Protein AF-A0A427A2M3-F1 (afdb_monomer_lite)

Structure (mmCIF, N/CA/C/O backbone):
data_AF-A0A427A2M3-F1
#
_entry.id   AF-A0A427A2M3-F1
#
loop_
_atom_site.group_PDB
_atom_site.id
_atom_site.type_symbol
_atom_site.label_atom_id
_atom_site.label_alt_id
_atom_site.label_comp_id
_atom_site.label_asym_id
_atom_site.label_entity_id
_atom_site.label_seq_id
_atom_site.pdbx_PDB_ins_code
_atom_site.Cartn_x
_atom_site.Cartn_y
_atom_site.Cartn_z
_atom_site.occupancy
_atom_site.B_iso_or_equiv
_atom_site.auth_seq_id
_atom_site.auth_comp_id
_atom_site.auth_asym_id
_atom_site.auth_atom_id
_atom_site.pdbx_PDB_model_num
ATOM 1 N N . MET A 1 1 ? -51.467 -3.085 -11.469 1.00 37.25 1 MET A N 1
ATOM 2 C CA . MET A 1 1 ? -50.970 -2.359 -12.653 1.00 37.25 1 MET A CA 1
ATOM 3 C C . MET A 1 1 ? -49.484 -2.181 -12.432 1.00 37.25 1 MET A C 1
ATOM 5 O O . MET A 1 1 ? -49.093 -1.265 -11.725 1.00 37.25 1 MET A O 1
ATOM 9 N N . GLU A 1 2 ? -48.692 -3.143 -12.904 1.00 34.75 2 GLU A N 1
ATOM 10 C CA . GLU A 1 2 ? -47.233 -3.022 -12.943 1.00 34.75 2 GLU A CA 1
ATOM 11 C C . GLU A 1 2 ? -46.885 -1.931 -13.953 1.00 34.75 2 GLU A C 1
ATOM 13 O O . GLU A 1 2 ? -47.276 -2.005 -15.119 1.00 34.75 2 GLU A O 1
ATOM 18 N N . ALA A 1 3 ? -46.218 -0.882 -13.483 1.00 35.91 3 ALA A N 1
ATOM 19 C CA . ALA A 1 3 ? -45.650 0.132 -14.347 1.00 35.91 3 ALA A CA 1
ATOM 20 C C . ALA A 1 3 ? -44.366 -0.446 -14.949 1.00 35.91 3 ALA A C 1
ATOM 22 O O . ALA A 1 3 ? -43.326 -0.471 -14.302 1.00 35.91 3 ALA A O 1
ATOM 23 N N . THR A 1 4 ? -44.455 -0.956 -16.175 1.00 44.34 4 THR A N 1
ATOM 24 C CA . THR A 1 4 ? -43.288 -1.242 -17.013 1.00 44.34 4 THR A CA 1
ATOM 25 C C . THR A 1 4 ? -42.512 0.052 -17.237 1.00 44.34 4 THR A C 1
ATOM 27 O O . THR A 1 4 ? -43.034 0.978 -17.864 1.00 44.34 4 THR A O 1
ATOM 30 N N . GLU A 1 5 ? -41.282 0.117 -16.730 1.00 42.19 5 GLU A N 1
ATOM 31 C CA . GLU A 1 5 ? -40.320 1.149 -17.114 1.00 42.19 5 GLU A CA 1
ATOM 32 C C . GLU A 1 5 ? -40.114 1.138 -18.639 1.00 42.19 5 GLU A C 1
ATOM 34 O O . GLU A 1 5 ? -40.132 0.073 -19.269 1.00 42.19 5 GLU A O 1
ATOM 39 N N . PRO A 1 6 ? -39.979 2.310 -19.281 1.00 47.94 6 PRO A N 1
ATOM 40 C CA . PRO A 1 6 ? -39.920 2.385 -20.731 1.00 47.94 6 PRO A CA 1
ATOM 41 C C . PRO A 1 6 ? -38.588 1.820 -21.237 1.00 47.94 6 PRO A C 1
ATOM 43 O O . PRO A 1 6 ? -37.530 2.354 -20.920 1.00 47.94 6 PRO A O 1
ATOM 46 N N . LYS A 1 7 ? -38.671 0.786 -22.089 1.00 47.09 7 LYS A N 1
ATOM 47 C CA . LYS A 1 7 ? -37.568 0.121 -22.820 1.00 47.09 7 LYS A CA 1
ATOM 48 C C . LYS A 1 7 ? -36.456 1.059 -23.318 1.00 47.09 7 LYS A C 1
ATOM 50 O O . LYS A 1 7 ? -35.294 0.692 -23.272 1.00 47.09 7 LYS A O 1
ATOM 55 N N . ALA A 1 8 ? -36.805 2.283 -23.714 1.00 43.91 8 ALA A N 1
ATOM 56 C CA . ALA A 1 8 ? -35.855 3.287 -24.187 1.00 43.91 8 ALA A CA 1
ATOM 57 C C . ALA A 1 8 ? -34.795 3.695 -23.143 1.00 43.91 8 ALA A C 1
ATOM 59 O O . ALA A 1 8 ? -33.663 3.950 -23.524 1.00 43.91 8 ALA A O 1
ATOM 60 N N . LYS A 1 9 ? -35.126 3.708 -21.842 1.00 46.50 9 LYS A N 1
ATOM 61 C CA . LYS A 1 9 ? -34.149 4.014 -20.780 1.00 46.50 9 LYS A CA 1
ATOM 62 C C . LYS A 1 9 ? -33.193 2.855 -20.504 1.00 46.50 9 LYS A C 1
ATOM 64 O O . LYS A 1 9 ? -32.033 3.093 -20.209 1.00 46.50 9 LYS A O 1
ATOM 69 N N . GLN A 1 10 ? -33.676 1.619 -20.635 1.00 41.94 10 GLN A N 1
ATOM 70 C CA . GLN A 1 10 ? -32.846 0.420 -20.487 1.00 41.94 10 GLN A CA 1
ATOM 71 C C . GLN A 1 10 ? -31.896 0.245 -21.679 1.00 41.94 10 GLN A C 1
ATOM 73 O O . GLN A 1 10 ? -30.761 -0.175 -21.486 1.00 41.94 10 GLN A O 1
ATOM 78 N N . ASP A 1 11 ? -32.333 0.609 -22.889 1.00 41.56 11 ASP A N 1
ATOM 79 C CA . ASP A 1 11 ? -31.491 0.592 -24.090 1.00 41.56 11 ASP A CA 1
ATOM 80 C C . ASP A 1 11 ? -30.430 1.722 -24.064 1.00 41.56 11 ASP A C 1
ATOM 82 O O . ASP A 1 11 ? -29.299 1.497 -24.493 1.00 41.56 11 ASP A O 1
ATOM 86 N N . GLU A 1 12 ? -30.754 2.901 -23.507 1.00 43.22 12 GLU A N 1
ATOM 87 C CA . GLU A 1 12 ? -29.802 4.009 -23.280 1.00 43.22 12 GLU A CA 1
ATOM 88 C C . GLU A 1 12 ? -28.786 3.694 -22.166 1.00 43.22 12 GLU A C 1
ATOM 90 O O . GLU A 1 12 ? -27.591 3.876 -22.384 1.00 43.22 12 GLU A O 1
ATOM 95 N N . GLU A 1 13 ? -29.210 3.138 -21.021 1.00 42.81 13 GLU A N 1
ATOM 96 C CA . GLU A 1 13 ? -28.288 2.682 -19.964 1.00 42.81 13 GLU A CA 1
ATOM 97 C C . GLU A 1 13 ? -27.386 1.540 -20.452 1.00 42.81 13 GLU A C 1
ATOM 99 O O . GLU A 1 13 ? -26.195 1.526 -20.151 1.00 42.81 13 GLU A O 1
ATOM 104 N N . GLN A 1 14 ? -27.898 0.595 -21.249 1.00 39.97 14 GLN A N 1
ATOM 105 C CA . GLN A 1 14 ? -27.078 -0.472 -21.837 1.00 39.97 14 GLN A CA 1
ATOM 106 C C . GLN A 1 14 ? -26.105 0.052 -22.902 1.00 39.97 14 GLN A C 1
ATOM 108 O O . GLN A 1 14 ? -24.993 -0.469 -23.006 1.00 39.97 14 GLN A O 1
ATOM 113 N N . GLN A 1 15 ? -26.469 1.093 -23.660 1.00 39.53 15 GLN A N 1
ATOM 114 C CA . GLN A 1 15 ? -25.550 1.776 -24.575 1.00 39.53 15 GLN A CA 1
ATOM 115 C C . GLN A 1 15 ? -24.485 2.592 -23.836 1.00 39.53 15 GLN A C 1
ATOM 117 O O . GLN A 1 15 ? -23.320 2.499 -24.213 1.00 39.53 15 GLN A O 1
ATOM 122 N N . GLU A 1 16 ? -24.831 3.314 -22.768 1.00 40.84 16 GLU A N 1
ATOM 123 C CA . GLU A 1 16 ? -23.862 4.030 -21.928 1.00 40.84 16 GLU A CA 1
ATOM 124 C C . GLU A 1 16 ? -22.921 3.065 -21.196 1.00 40.84 16 GLU A C 1
ATOM 126 O O . GLU A 1 16 ? -21.718 3.316 -21.129 1.00 40.84 16 GLU A O 1
ATOM 131 N N . THR A 1 17 ? -23.424 1.919 -20.725 1.00 38.22 17 THR A N 1
ATOM 132 C CA . THR A 1 17 ? -22.601 0.877 -20.088 1.00 38.22 17 THR A CA 1
ATOM 133 C C . THR A 1 17 ? -21.667 0.210 -21.109 1.00 38.22 17 THR A C 1
ATOM 135 O O . THR A 1 17 ? -20.486 0.026 -20.827 1.00 38.22 17 THR A O 1
ATOM 138 N N . ALA A 1 18 ? -22.136 -0.057 -22.335 1.00 37.75 18 ALA A N 1
ATOM 139 C CA . ALA A 1 18 ? -21.308 -0.584 -23.427 1.00 37.75 18 ALA A CA 1
ATOM 140 C C . ALA A 1 18 ? -20.302 0.448 -23.990 1.00 37.75 18 ALA A C 1
ATOM 142 O O . ALA A 1 18 ? -19.233 0.080 -24.488 1.00 37.75 18 ALA A O 1
ATOM 143 N N . GLU A 1 19 ? -20.612 1.748 -23.923 1.00 36.38 19 GLU A N 1
ATOM 144 C CA . GLU A 1 19 ? -19.680 2.838 -24.242 1.00 36.38 19 GLU A CA 1
ATOM 145 C C . GLU A 1 19 ? -18.658 3.086 -23.121 1.00 36.38 19 GLU A C 1
ATOM 147 O O . GLU A 1 19 ? -17.500 3.398 -23.420 1.00 36.38 19 GLU A O 1
ATOM 152 N N . MET A 1 20 ? -19.036 2.887 -21.852 1.00 40.72 20 MET A N 1
ATOM 153 C CA . MET A 1 20 ? -18.118 2.873 -20.706 1.00 40.72 20 MET A CA 1
ATOM 154 C C . MET A 1 20 ? -17.169 1.668 -20.754 1.00 40.72 20 MET A C 1
ATOM 156 O O . MET A 1 20 ? -15.963 1.851 -20.590 1.00 40.72 20 MET A O 1
ATOM 160 N N . GLU A 1 21 ? -17.659 0.467 -21.085 1.00 43.81 21 GLU A N 1
ATOM 161 C CA . GLU A 1 21 ? -16.825 -0.733 -21.283 1.00 43.81 21 GLU A CA 1
ATOM 162 C C . GLU A 1 21 ? -15.827 -0.571 -22.446 1.00 43.81 21 GLU A C 1
ATOM 164 O O . GLU A 1 21 ? -14.701 -1.069 -22.388 1.00 43.81 21 GLU A O 1
ATOM 169 N N . LYS A 1 22 ? -16.176 0.192 -23.492 1.00 44.75 22 LYS A N 1
ATOM 170 C CA . LYS A 1 22 ? -15.270 0.467 -24.623 1.00 44.75 22 LYS A CA 1
ATOM 171 C C . LYS A 1 22 ? -14.133 1.445 -24.309 1.00 44.75 22 LYS A C 1
ATOM 173 O O . LYS A 1 22 ? -13.161 1.465 -25.067 1.00 44.75 22 LYS A O 1
ATOM 178 N N . LYS A 1 23 ? -14.219 2.228 -23.228 1.00 52.12 23 LYS A N 1
ATOM 179 C CA . LYS A 1 23 ? -13.309 3.352 -22.929 1.00 52.12 23 LYS A CA 1
ATOM 180 C C . LYS A 1 23 ? -12.156 3.041 -21.971 1.00 52.12 23 LYS A C 1
ATOM 182 O O . LYS A 1 23 ? -11.358 3.936 -21.704 1.00 52.12 23 LYS A O 1
ATOM 187 N N . VAL A 1 24 ? -12.042 1.815 -21.464 1.00 69.19 24 VAL A N 1
ATOM 188 C CA . VAL A 1 24 ? -10.980 1.469 -20.508 1.00 69.19 24 VAL A CA 1
ATOM 189 C C . VAL A 1 24 ? -9.651 1.283 -21.241 1.00 69.19 24 VAL A C 1
ATOM 191 O O . VAL A 1 24 ? -9.552 0.480 -22.174 1.00 69.19 24 VAL A O 1
ATOM 194 N N . ALA A 1 25 ? -8.641 2.042 -20.815 1.00 86.12 25 ALA A N 1
ATOM 195 C CA . ALA A 1 25 ? -7.264 1.913 -21.267 1.00 86.12 25 ALA A CA 1
ATOM 196 C C . ALA A 1 25 ? -6.757 0.494 -20.968 1.00 86.12 25 ALA A C 1
ATOM 198 O O . ALA A 1 25 ? -6.812 0.039 -19.830 1.00 86.12 25 ALA A O 1
ATOM 199 N N . ARG A 1 26 ? -6.303 -0.237 -21.988 1.00 94.06 26 ARG A N 1
ATOM 200 C CA . ARG A 1 26 ? -6.023 -1.675 -21.861 1.00 94.06 26 ARG A CA 1
ATOM 201 C C . ARG A 1 26 ? -4.970 -2.153 -22.849 1.00 94.06 26 ARG A C 1
ATOM 203 O O . ARG A 1 26 ? -4.463 -1.392 -23.674 1.00 94.06 26 ARG A O 1
ATOM 210 N N . THR A 1 27 ? -4.672 -3.442 -22.788 1.00 95.94 27 THR A N 1
ATOM 211 C CA . THR A 1 27 ? -3.968 -4.161 -23.845 1.00 95.94 27 THR A CA 1
ATOM 212 C C . THR A 1 27 ? -4.816 -5.328 -24.344 1.00 95.94 27 THR A C 1
ATOM 214 O O . THR A 1 27 ? -5.552 -5.941 -23.573 1.00 95.94 27 THR A O 1
ATOM 217 N N . GLU A 1 28 ? -4.719 -5.637 -25.633 1.00 96.06 28 GLU A N 1
ATOM 218 C CA . GLU A 1 28 ? -5.378 -6.792 -26.257 1.00 96.06 28 GLU A CA 1
ATOM 219 C C . GLU A 1 28 ? -4.318 -7.728 -26.837 1.00 96.06 28 GLU A C 1
ATOM 221 O O . GLU A 1 28 ? -3.318 -7.255 -27.377 1.00 96.06 28 GLU A O 1
ATOM 226 N N . MET A 1 29 ? -4.519 -9.042 -26.717 1.00 96.62 29 MET A N 1
ATOM 227 C CA . MET A 1 29 ? -3.591 -10.055 -27.220 1.00 96.62 29 MET A CA 1
ATOM 228 C C . MET A 1 29 ? -4.245 -10.912 -28.304 1.00 96.62 29 MET A C 1
ATOM 230 O O . MET A 1 29 ? -5.292 -11.515 -28.084 1.00 96.62 29 MET A O 1
ATOM 234 N N . GLU A 1 30 ? -3.567 -11.043 -29.442 1.00 96.50 30 GLU A N 1
ATOM 235 C CA . GLU A 1 30 ? -3.945 -11.955 -30.523 1.00 96.50 30 GLU A CA 1
ATOM 236 C C . GLU A 1 30 ? -2.809 -12.938 -30.813 1.00 96.50 30 GLU A C 1
ATOM 238 O O . GLU A 1 30 ? -1.676 -12.535 -31.083 1.00 96.50 30 GLU A O 1
ATOM 243 N N . VAL A 1 31 ? -3.099 -14.240 -30.789 1.00 95.75 31 VAL A N 1
ATOM 244 C CA . VAL A 1 31 ? -2.124 -15.285 -31.133 1.00 95.75 31 VAL A CA 1
ATOM 245 C C . VAL A 1 31 ? -2.343 -15.707 -32.580 1.00 95.75 31 VAL A C 1
ATOM 247 O O . VAL A 1 31 ? -3.405 -16.218 -32.934 1.00 95.75 31 VAL A O 1
ATOM 250 N N . GLY A 1 32 ? -1.345 -15.479 -33.434 1.00 92.31 32 GLY A N 1
ATOM 251 C CA . GLY A 1 32 ? -1.422 -15.926 -34.825 1.00 92.31 32 GLY A CA 1
ATOM 252 C C . GLY A 1 32 ? -1.120 -17.412 -34.984 1.00 92.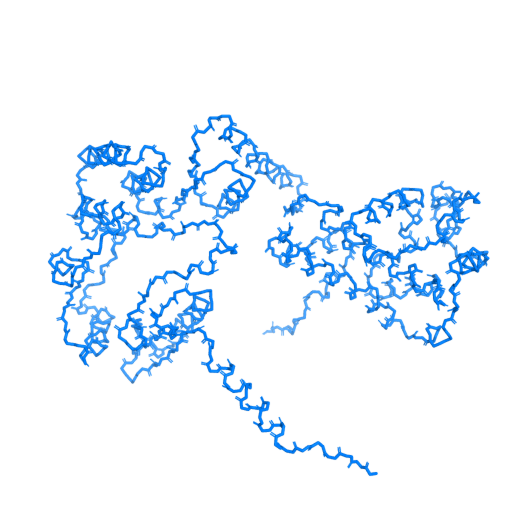31 32 GLY A C 1
ATOM 253 O O . GLY A 1 32 ? -0.521 -18.045 -34.118 1.00 92.31 32 GLY A O 1
ATOM 254 N N . ALA A 1 33 ? -1.480 -17.967 -36.145 1.00 91.81 33 ALA A N 1
ATOM 255 C CA . ALA A 1 33 ? -1.231 -19.374 -36.480 1.00 91.81 33 ALA A CA 1
ATOM 256 C C . ALA A 1 33 ? 0.267 -19.749 -36.526 1.00 91.81 33 ALA A C 1
ATOM 258 O O . ALA A 1 33 ? 0.624 -20.923 -36.462 1.00 91.81 33 ALA A O 1
ATOM 259 N N . ASP A 1 34 ? 1.148 -18.754 -36.636 1.00 92.75 34 ASP A N 1
ATOM 260 C CA . ASP A 1 34 ? 2.604 -18.889 -36.542 1.00 92.75 34 ASP A CA 1
ATOM 261 C C . ASP A 1 34 ? 3.103 -19.111 -35.095 1.00 92.75 34 ASP A C 1
ATOM 263 O O . ASP A 1 34 ? 4.255 -19.511 -34.888 1.00 92.75 34 ASP A O 1
ATOM 267 N N . GLY A 1 35 ? 2.232 -18.920 -34.098 1.00 93.69 35 GLY A N 1
ATOM 268 C CA . GLY A 1 35 ? 2.539 -18.987 -32.672 1.00 93.69 35 GLY A CA 1
ATOM 269 C C . GLY A 1 35 ? 3.093 -17.678 -32.104 1.00 93.69 35 GLY A C 1
ATOM 270 O O . GLY A 1 35 ? 3.672 -17.684 -31.021 1.00 93.69 35 GLY A O 1
ATOM 271 N N . VAL A 1 36 ? 2.973 -16.553 -32.817 1.00 97.12 36 VAL A N 1
ATOM 272 C CA . VAL A 1 36 ? 3.365 -15.236 -32.289 1.00 97.12 36 VAL A CA 1
ATOM 273 C C . VAL A 1 36 ? 2.156 -14.554 -31.657 1.00 97.12 36 VAL A C 1
ATOM 275 O O . VAL A 1 36 ? 1.157 -14.301 -32.337 1.00 97.12 36 VAL A O 1
ATOM 278 N N . ALA A 1 37 ? 2.271 -14.224 -30.370 1.00 97.62 37 ALA A N 1
ATOM 279 C CA . ALA A 1 37 ? 1.317 -13.393 -29.648 1.00 97.62 37 ALA A CA 1
ATOM 280 C C . ALA A 1 37 ? 1.630 -11.910 -29.890 1.00 97.62 37 ALA A C 1
ATOM 282 O O . ALA A 1 37 ? 2.713 -11.434 -29.546 1.00 97.62 37 ALA A O 1
ATOM 283 N N . VAL A 1 38 ? 0.695 -11.173 -30.481 1.00 97.69 38 VAL A N 1
ATOM 284 C CA . VAL A 1 38 ? 0.782 -9.719 -30.641 1.00 97.69 38 VAL A CA 1
ATOM 285 C C . VAL A 1 38 ? -0.054 -9.071 -29.549 1.00 97.69 38 VAL A C 1
ATOM 287 O O . VAL A 1 38 ? -1.271 -9.223 -29.534 1.00 97.69 38 VAL A O 1
ATOM 290 N N . ILE A 1 39 ? 0.607 -8.360 -28.639 1.00 97.69 39 ILE A N 1
ATOM 291 C CA . ILE A 1 39 ? -0.034 -7.556 -27.602 1.00 97.69 39 ILE A CA 1
ATOM 292 C C . ILE A 1 39 ? -0.083 -6.106 -28.093 1.00 97.69 39 ILE A C 1
ATOM 294 O O . ILE A 1 39 ? 0.957 -5.495 -28.348 1.00 97.69 39 ILE A O 1
ATOM 298 N N . THR A 1 40 ? -1.283 -5.549 -28.222 1.00 97.19 40 THR A N 1
ATOM 299 C CA . THR A 1 40 ? -1.527 -4.180 -28.687 1.00 97.19 40 THR A CA 1
ATOM 300 C C . THR A 1 40 ? -1.960 -3.294 -27.523 1.00 97.19 40 THR A C 1
ATOM 302 O O . THR A 1 40 ? -2.949 -3.584 -26.856 1.00 97.19 40 THR A O 1
ATOM 305 N N . ILE A 1 41 ? -1.245 -2.191 -27.288 1.00 96.38 41 ILE A N 1
ATOM 306 C CA . ILE A 1 41 ? -1.617 -1.156 -26.315 1.00 96.38 41 ILE A CA 1
ATOM 307 C C . ILE A 1 41 ? -2.727 -0.285 -26.898 1.00 96.38 41 ILE A C 1
ATOM 309 O O . ILE A 1 41 ? -2.570 0.264 -27.988 1.00 96.38 41 ILE A O 1
ATOM 313 N N . ILE A 1 42 ? -3.819 -0.123 -26.154 1.00 94.69 42 ILE A N 1
ATOM 314 C CA . ILE A 1 42 ? -4.994 0.653 -26.551 1.00 94.69 42 ILE A CA 1
ATOM 315 C C . ILE A 1 42 ? -5.271 1.685 -25.461 1.00 94.69 42 ILE A C 1
ATOM 317 O O . ILE A 1 42 ? -5.933 1.400 -24.462 1.00 94.69 42 ILE A O 1
ATOM 321 N N . ASN A 1 43 ? -4.736 2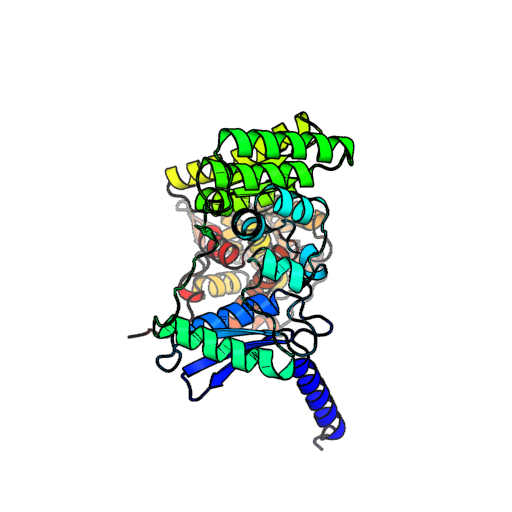.891 -25.643 1.00 91.19 43 ASN A N 1
ATOM 322 C CA . ASN A 1 43 ? -5.020 4.021 -24.762 1.00 91.19 43 ASN A CA 1
ATOM 323 C C . ASN A 1 43 ? -4.943 5.358 -25.528 1.00 91.19 43 ASN A C 1
ATOM 325 O O . ASN A 1 43 ? -3.926 6.059 -25.463 1.00 91.19 43 ASN A O 1
ATOM 329 N N . PRO A 1 44 ? -5.972 5.717 -26.315 1.00 87.12 44 PRO A N 1
ATOM 330 C CA . PRO A 1 44 ? -5.966 6.964 -27.074 1.00 87.12 44 PRO A CA 1
ATOM 331 C C . PRO A 1 44 ? -5.838 8.189 -26.144 1.00 87.12 44 PRO A C 1
ATOM 333 O O . PRO A 1 44 ? -6.362 8.174 -25.035 1.00 87.12 44 PRO A O 1
ATOM 336 N N . PRO A 1 45 ? -5.181 9.282 -26.584 1.00 85.88 45 PRO A N 1
ATOM 337 C CA . PRO A 1 45 ? -4.761 9.552 -27.963 1.00 85.88 45 PRO A CA 1
ATOM 338 C C . PRO A 1 45 ? -3.354 9.053 -28.336 1.00 85.88 45 PRO A C 1
ATOM 340 O O . PRO A 1 45 ? -3.039 8.964 -29.523 1.00 85.88 45 PRO A O 1
ATOM 343 N N . ILE A 1 46 ? -2.489 8.760 -27.361 1.00 88.56 46 ILE A N 1
ATOM 344 C CA . ILE A 1 46 ? -1.056 8.494 -27.608 1.00 88.56 46 ILE A CA 1
ATOM 345 C C . ILE A 1 46 ? -0.533 7.211 -26.954 1.00 88.56 46 ILE A C 1
ATOM 347 O O . ILE A 1 46 ? 0.675 7.017 -26.892 1.00 88.56 46 ILE A O 1
ATOM 351 N N . ASN A 1 47 ? -1.402 6.318 -26.491 1.00 89.62 47 ASN A N 1
ATOM 352 C CA . ASN A 1 47 ? -1.041 5.062 -25.830 1.00 89.62 47 ASN A CA 1
ATOM 353 C C . ASN A 1 47 ? -0.192 5.280 -24.564 1.00 89.62 47 ASN A C 1
ATOM 355 O O . ASN A 1 47 ? 0.884 4.697 -24.402 1.00 89.62 47 ASN A O 1
ATOM 359 N N . CYS A 1 48 ? -0.650 6.168 -23.674 1.00 85.81 48 CYS A N 1
ATOM 360 C CA . CYS A 1 48 ? -0.010 6.376 -22.372 1.00 85.81 48 CYS A CA 1
ATOM 361 C C . CYS A 1 48 ? -0.045 5.090 -21.530 1.00 85.81 48 CYS A C 1
ATOM 363 O O . CYS A 1 48 ? -1.008 4.324 -21.577 1.00 85.81 48 CYS A O 1
ATOM 365 N N . LEU A 1 49 ? 0.993 4.861 -20.730 1.00 82.75 49 LEU A N 1
ATOM 366 C CA . LEU A 1 49 ? 1.071 3.741 -19.795 1.00 82.75 49 LEU A CA 1
ATOM 367 C C . LEU A 1 49 ? 0.398 4.139 -18.472 1.00 82.75 49 LEU A C 1
ATOM 369 O O . LEU A 1 49 ? 1.081 4.555 -17.537 1.00 82.75 49 LEU A O 1
ATOM 373 N N . SER A 1 50 ? -0.934 4.060 -18.421 1.00 81.56 50 SER A N 1
ATOM 374 C CA . SER A 1 50 ? -1.711 4.174 -17.176 1.00 81.56 50 SER A CA 1
ATOM 375 C C . SER A 1 50 ? -1.611 2.885 -16.346 1.00 81.56 50 SER A C 1
ATOM 377 O O . SER A 1 50 ? -1.101 1.867 -16.828 1.00 81.56 50 SER A O 1
ATOM 379 N N . PHE A 1 51 ? -2.107 2.897 -15.103 1.00 76.44 51 PHE A N 1
ATOM 380 C CA . PHE A 1 51 ? -2.159 1.678 -14.284 1.00 76.44 51 PHE A CA 1
ATOM 381 C C . PHE A 1 51 ? -2.966 0.566 -14.948 1.00 76.44 51 PHE A C 1
ATOM 383 O O . PHE A 1 51 ? -2.482 -0.563 -14.977 1.00 76.44 51 PHE A O 1
ATOM 390 N N . ASP A 1 52 ? -4.106 0.887 -15.560 1.00 82.31 52 ASP A N 1
ATOM 391 C CA . ASP A 1 52 ? -4.943 -0.092 -16.263 1.00 82.31 52 ASP A CA 1
ATOM 392 C C . ASP A 1 52 ? -4.194 -0.756 -17.425 1.00 82.31 52 ASP A C 1
ATOM 394 O O . ASP A 1 52 ? -4.200 -1.980 -17.565 1.00 82.31 52 ASP A O 1
ATOM 398 N N . VAL A 1 53 ? -3.453 0.033 -18.215 1.00 88.62 53 VAL A N 1
ATOM 399 C CA . VAL A 1 53 ? -2.608 -0.492 -19.298 1.00 88.62 53 VAL A CA 1
ATOM 400 C C . VAL A 1 53 ? -1.510 -1.389 -18.742 1.00 88.62 53 VAL A C 1
ATOM 402 O O . VAL A 1 53 ? -1.257 -2.452 -19.300 1.00 88.62 53 VAL A O 1
ATOM 405 N N . MET A 1 54 ? -0.845 -0.989 -17.655 1.00 84.88 54 MET A N 1
ATOM 406 C CA . MET A 1 54 ? 0.225 -1.791 -17.057 1.00 84.88 54 MET A CA 1
ATOM 407 C C . MET A 1 54 ? -0.288 -3.102 -16.455 1.00 84.88 54 MET A C 1
ATOM 409 O O . MET A 1 54 ? 0.374 -4.129 -16.610 1.00 84.88 54 MET A O 1
ATOM 413 N N . TRP A 1 55 ? -1.445 -3.078 -15.791 1.00 82.50 55 TRP A N 1
ATOM 414 C CA . TRP A 1 55 ? -2.078 -4.275 -15.238 1.00 82.50 55 TRP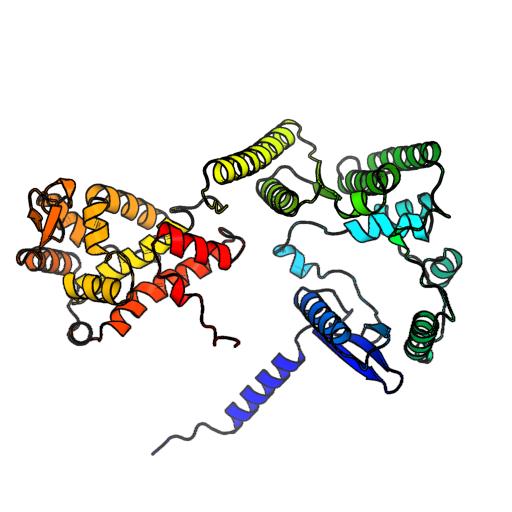 A CA 1
ATOM 415 C C . TRP A 1 55 ? -2.520 -5.217 -16.350 1.00 82.50 55 TRP A C 1
ATOM 417 O O . TRP A 1 55 ? -2.106 -6.371 -16.374 1.00 82.50 55 TRP A O 1
ATOM 427 N N . SER A 1 56 ? -3.245 -4.695 -17.340 1.00 91.25 56 SER A N 1
ATOM 428 C CA . SER A 1 56 ? -3.669 -5.472 -18.503 1.00 91.25 56 SER A CA 1
ATOM 429 C C . SER A 1 56 ? -2.476 -6.047 -19.277 1.00 91.25 56 SER A C 1
ATOM 431 O O . SER A 1 56 ? -2.512 -7.203 -19.697 1.00 91.25 56 SER A O 1
ATOM 433 N N . LEU A 1 57 ? -1.386 -5.284 -19.427 1.00 92.81 57 LEU A N 1
ATOM 434 C CA . LEU A 1 57 ? -0.162 -5.760 -20.075 1.00 92.81 57 LEU A CA 1
ATOM 435 C C . LEU A 1 57 ? 0.476 -6.910 -19.293 1.00 92.81 57 LEU A C 1
ATOM 437 O O . LEU A 1 57 ? 0.950 -7.870 -19.899 1.00 92.81 57 LEU A O 1
ATOM 441 N N . LYS A 1 58 ? 0.502 -6.814 -17.959 1.00 88.56 58 LYS A N 1
ATOM 442 C CA . LYS A 1 58 ? 0.986 -7.889 -17.090 1.00 88.56 58 LYS A CA 1
ATOM 443 C C . LYS A 1 58 ? 0.129 -9.143 -17.265 1.00 88.56 58 LYS A C 1
ATOM 445 O O . LYS A 1 58 ? 0.695 -10.215 -17.459 1.00 88.56 58 LYS A O 1
ATOM 450 N N . ASP A 1 59 ? -1.192 -9.005 -17.250 1.00 90.88 59 ASP A N 1
ATOM 451 C CA . ASP A 1 59 ? -2.115 -10.134 -17.368 1.00 90.88 59 ASP A CA 1
ATOM 452 C C . ASP A 1 59 ? -1.975 -10.837 -18.726 1.00 90.88 59 ASP A C 1
ATOM 454 O O . ASP A 1 59 ? -1.795 -12.054 -18.765 1.00 90.88 59 ASP A O 1
ATOM 458 N N . ASN A 1 60 ? -1.931 -10.080 -19.829 1.00 95.25 60 ASN A N 1
ATOM 459 C CA . ASN A 1 60 ? -1.698 -10.627 -21.171 1.00 95.25 60 ASN A CA 1
ATOM 460 C C . ASN A 1 60 ? -0.315 -11.278 -21.306 1.00 95.25 60 ASN A C 1
ATOM 462 O O . ASN A 1 60 ? -0.176 -12.329 -21.929 1.00 95.25 60 ASN A O 1
ATOM 466 N N . TYR A 1 61 ? 0.722 -10.684 -20.710 1.00 93.19 61 TYR A N 1
ATOM 467 C CA . TYR A 1 61 ? 2.058 -11.278 -20.688 1.00 93.19 61 TYR A CA 1
ATOM 468 C C . TYR A 1 61 ? 2.077 -12.605 -19.916 1.00 93.19 61 TYR A C 1
ATOM 470 O O . TYR A 1 61 ? 2.646 -13.589 -20.387 1.00 93.19 61 TYR A O 1
ATOM 478 N N . GLU A 1 62 ? 1.448 -12.661 -18.742 1.00 92.62 62 GLU A N 1
ATOM 479 C CA . GLU A 1 62 ? 1.350 -13.889 -17.954 1.00 92.62 62 GLU A CA 1
ATOM 480 C C . GLU A 1 62 ? 0.483 -14.953 -18.636 1.00 92.62 62 GLU A C 1
ATOM 482 O O . GLU A 1 62 ? 0.807 -16.138 -18.558 1.00 92.62 62 GLU A O 1
ATOM 487 N N . GLU A 1 63 ? -0.591 -14.559 -19.325 1.00 94.94 63 GLU A N 1
ATOM 488 C CA . GLU A 1 63 ? -1.377 -15.467 -20.159 1.00 94.94 63 GLU A CA 1
ATOM 489 C C . GLU A 1 63 ? -0.522 -16.050 -21.288 1.00 94.94 63 GLU A C 1
ATOM 491 O O . GLU A 1 63 ? -0.461 -17.271 -21.428 1.00 94.94 63 GLU A O 1
ATOM 496 N N . ALA A 1 64 ? 0.195 -15.207 -22.036 1.00 94.69 64 ALA A N 1
ATOM 497 C CA . ALA A 1 64 ? 1.086 -15.641 -23.109 1.00 94.69 64 ALA A CA 1
ATOM 498 C C . ALA A 1 64 ? 2.136 -16.652 -22.621 1.00 94.69 64 ALA A C 1
ATOM 500 O O . ALA A 1 64 ? 2.423 -17.620 -23.316 1.00 94.69 64 ALA A O 1
ATOM 501 N N . LEU A 1 65 ? 2.684 -16.464 -21.414 1.00 92.44 65 LEU A N 1
ATOM 502 C CA . LEU A 1 65 ? 3.647 -17.396 -20.818 1.00 92.44 65 LEU A CA 1
ATOM 503 C C . LEU A 1 65 ? 3.042 -18.744 -20.397 1.00 92.44 65 LEU A C 1
ATOM 505 O O . LEU A 1 65 ? 3.782 -19.720 -20.287 1.00 92.44 65 LEU A O 1
ATOM 509 N N . ARG A 1 66 ? 1.735 -18.804 -20.116 1.00 95.12 66 ARG A N 1
ATOM 510 C CA . ARG A 1 66 ? 1.030 -20.044 -19.736 1.00 95.12 66 ARG A CA 1
ATOM 511 C C . ARG A 1 66 ? 0.540 -20.849 -20.941 1.00 95.12 66 ARG A C 1
ATOM 513 O O . ARG A 1 66 ? 0.104 -21.984 -20.770 1.00 95.12 66 ARG A O 1
ATOM 520 N N . ARG A 1 67 ? 0.557 -20.254 -22.130 1.00 95.69 67 ARG A N 1
ATOM 521 C CA . ARG A 1 67 ? 0.011 -20.820 -23.359 1.00 95.69 67 ARG A CA 1
ATOM 522 C C . ARG A 1 67 ? 1.067 -21.601 -24.138 1.00 95.69 67 ARG A C 1
ATOM 524 O O . ARG A 1 67 ? 2.042 -21.028 -24.610 1.00 95.69 67 ARG A O 1
ATOM 531 N N . ASP A 1 68 ? 0.824 -22.893 -24.349 1.00 94.56 68 ASP A N 1
ATOM 532 C CA . ASP A 1 68 ? 1.733 -23.772 -25.103 1.00 94.56 68 ASP A CA 1
ATOM 533 C C . ASP A 1 68 ? 1.782 -23.455 -26.612 1.00 94.56 68 ASP A C 1
ATOM 535 O O . ASP A 1 68 ? 2.720 -23.852 -27.306 1.00 94.56 68 ASP A O 1
ATOM 539 N N . ASP A 1 69 ? 0.777 -22.747 -27.141 1.00 95.50 69 ASP A N 1
ATOM 540 C CA . ASP A 1 69 ? 0.718 -22.321 -28.543 1.00 95.50 69 ASP A CA 1
ATOM 541 C C . ASP A 1 69 ? 1.522 -21.040 -28.829 1.00 95.50 69 ASP A C 1
ATOM 543 O O . ASP A 1 69 ? 1.745 -20.704 -29.996 1.00 95.50 69 ASP A O 1
ATOM 547 N N . VAL A 1 70 ? 2.014 -20.351 -27.793 1.00 96.81 70 VAL A N 1
ATOM 548 C CA . VAL A 1 70 ? 2.792 -19.113 -27.924 1.00 96.81 70 VAL A CA 1
ATOM 549 C C . VAL A 1 70 ? 4.294 -19.404 -27.905 1.00 96.81 70 VAL A C 1
ATOM 551 O O . VAL A 1 70 ? 4.854 -19.924 -26.945 1.00 96.81 70 VAL A O 1
ATOM 554 N N . LYS A 1 71 ? 4.982 -19.003 -28.976 1.00 95.38 71 LYS A N 1
ATOM 555 C CA . LYS A 1 71 ? 6.437 -19.147 -29.161 1.00 95.38 71 LYS A CA 1
ATOM 556 C C . LYS A 1 71 ? 7.200 -17.843 -28.958 1.00 95.38 71 LYS A C 1
ATOM 558 O O . LYS A 1 71 ? 8.375 -17.864 -28.599 1.00 95.38 71 LYS A O 1
ATOM 563 N N . ALA A 1 72 ? 6.563 -16.712 -29.249 1.00 95.56 72 ALA A N 1
ATOM 564 C CA . ALA A 1 72 ? 7.166 -15.391 -29.139 1.00 95.56 72 ALA A CA 1
ATOM 565 C C . ALA A 1 72 ? 6.098 -14.312 -28.921 1.00 95.56 72 ALA A C 1
ATOM 567 O O . ALA A 1 72 ? 4.937 -14.505 -29.280 1.00 95.56 72 ALA A O 1
ATOM 568 N N . ILE A 1 73 ? 6.509 -13.170 -28.364 1.00 96.19 73 ILE A N 1
ATOM 569 C CA . ILE A 1 73 ? 5.629 -12.033 -28.073 1.00 96.19 73 ILE A CA 1
ATOM 570 C C . ILE A 1 73 ? 6.123 -10.802 -28.839 1.00 96.19 73 ILE A C 1
ATOM 572 O O . ILE A 1 73 ? 7.308 -10.467 -28.788 1.00 96.19 73 ILE A O 1
ATOM 576 N N . VAL A 1 74 ? 5.207 -10.112 -29.514 1.00 96.75 74 VAL A N 1
ATOM 577 C CA . VAL A 1 74 ? 5.407 -8.795 -30.130 1.00 96.75 74 VAL A CA 1
ATOM 578 C C . VAL A 1 74 ? 4.523 -7.793 -29.397 1.00 96.75 74 VAL A C 1
ATOM 580 O O . VAL A 1 74 ? 3.331 -8.022 -29.244 1.00 96.75 74 VAL A O 1
ATOM 583 N N . LEU A 1 75 ? 5.098 -6.677 -28.953 1.00 96.38 75 LEU A N 1
ATOM 584 C CA . LEU A 1 75 ? 4.360 -5.575 -28.333 1.00 96.38 75 LEU A CA 1
ATOM 585 C C . LEU A 1 75 ? 4.250 -4.420 -29.331 1.00 96.38 75 LEU A C 1
ATOM 587 O O . LEU A 1 75 ? 5.259 -4.022 -29.915 1.00 96.38 75 LEU A O 1
ATOM 591 N N . THR A 1 76 ? 3.052 -3.867 -29.508 1.00 95.81 76 THR A N 1
ATOM 592 C CA . THR A 1 76 ? 2.784 -2.721 -30.391 1.00 95.81 76 THR A CA 1
ATOM 593 C C . THR A 1 76 ? 1.750 -1.768 -29.779 1.00 95.81 76 THR A C 1
ATOM 595 O O . THR A 1 76 ? 1.154 -2.079 -28.752 1.00 95.81 76 THR A O 1
ATOM 598 N N . GLY A 1 77 ? 1.548 -0.594 -30.380 1.00 94.19 77 GLY A N 1
ATOM 599 C CA . GLY A 1 77 ? 0.515 0.371 -29.986 1.00 94.19 77 GLY A CA 1
ATOM 600 C C . GLY A 1 77 ? -0.569 0.507 -31.053 1.00 94.19 77 GLY A C 1
ATOM 601 O O . GLY A 1 77 ? -0.289 0.371 -32.244 1.00 94.19 77 GLY A O 1
ATOM 602 N N . GLN A 1 78 ? -1.807 0.773 -30.638 1.00 93.69 78 GLN A N 1
ATOM 603 C CA . GLN A 1 78 ? -2.916 1.022 -31.553 1.00 93.69 78 GLN A CA 1
ATOM 604 C C . GLN A 1 78 ? -2.770 2.393 -32.223 1.00 93.69 78 GLN A C 1
ATOM 606 O O . GLN A 1 78 ? -2.583 3.416 -31.561 1.00 93.69 78 GLN A O 1
ATOM 611 N N . GLY A 1 79 ? -2.920 2.426 -33.546 1.00 88.38 79 GLY A N 1
ATOM 612 C CA . GLY A 1 79 ? -2.843 3.660 -34.320 1.00 88.38 79 GLY A CA 1
ATOM 613 C C . GLY A 1 79 ? -1.398 4.136 -34.542 1.00 88.38 79 GLY A C 1
ATOM 614 O O . GLY A 1 79 ? -0.492 3.315 -34.656 1.00 88.38 79 GLY A O 1
ATOM 615 N N . PRO A 1 80 ? -1.158 5.454 -34.665 1.00 84.88 80 PRO A N 1
ATOM 616 C CA . PRO A 1 80 ? 0.118 5.981 -35.159 1.00 84.88 80 PRO A CA 1
ATOM 617 C C . PRO A 1 80 ? 1.250 6.002 -34.121 1.00 84.88 80 PRO A C 1
ATOM 619 O O . PRO A 1 80 ? 2.400 6.243 -34.481 1.00 84.88 80 PRO A O 1
ATOM 622 N N . ASN A 1 81 ? 0.944 5.794 -32.838 1.00 87.44 81 ASN A N 1
ATOM 623 C CA . ASN A 1 81 ? 1.900 5.928 -31.743 1.00 87.44 81 ASN A CA 1
ATOM 624 C C . ASN A 1 81 ? 2.112 4.584 -31.049 1.00 87.44 81 ASN A C 1
ATOM 626 O O . ASN A 1 81 ? 1.149 3.905 -30.710 1.00 87.44 81 ASN A O 1
ATOM 630 N N . PHE A 1 82 ? 3.364 4.237 -30.749 1.00 91.94 82 PHE A N 1
ATOM 631 C CA . PHE A 1 82 ? 3.651 3.093 -29.882 1.00 91.94 82 PHE A CA 1
ATOM 632 C C . PHE A 1 82 ? 3.212 3.381 -28.438 1.00 91.94 82 PHE A C 1
ATOM 634 O O . PHE A 1 82 ? 2.340 2.703 -27.906 1.00 91.94 82 PHE A O 1
ATOM 641 N N . SER A 1 83 ? 3.794 4.416 -27.822 1.00 89.06 83 SER A N 1
ATOM 642 C CA . SER A 1 83 ? 3.412 4.921 -26.502 1.00 89.06 83 SER A CA 1
ATOM 643 C C . SER A 1 83 ? 3.936 6.342 -26.284 1.00 89.06 83 SER A C 1
ATOM 645 O O . SER A 1 83 ? 5.079 6.646 -26.627 1.00 89.06 83 SER A O 1
ATOM 647 N N . GLY A 1 84 ? 3.112 7.194 -25.675 1.00 81.00 84 GLY A N 1
ATOM 648 C CA . GLY A 1 84 ? 3.446 8.553 -25.250 1.00 81.00 84 GLY A CA 1
ATOM 649 C C . GLY A 1 84 ? 4.272 8.621 -23.964 1.00 81.00 84 GLY A C 1
ATOM 650 O O . GLY A 1 84 ? 4.690 9.706 -23.566 1.00 81.00 84 GLY A O 1
ATOM 651 N N . GLY A 1 85 ? 4.536 7.477 -23.326 1.00 78.75 85 GLY A N 1
ATOM 652 C CA . GLY A 1 85 ? 5.186 7.394 -22.021 1.00 78.75 85 GLY A CA 1
ATOM 653 C C . GLY A 1 85 ? 4.195 7.129 -20.891 1.00 78.75 85 GLY A C 1
ATOM 654 O O . GLY A 1 85 ? 3.068 6.703 -21.124 1.00 78.75 85 GLY A O 1
ATOM 655 N N . PHE A 1 86 ? 4.647 7.326 -19.654 1.00 72.50 86 PHE A N 1
ATOM 656 C CA . PHE A 1 86 ? 3.821 7.116 -18.466 1.00 72.50 86 PHE A CA 1
ATOM 657 C C . PHE A 1 86 ? 2.754 8.206 -18.339 1.00 72.50 86 PHE A C 1
ATOM 659 O O . PHE A 1 86 ? 3.024 9.364 -18.662 1.00 72.50 86 PHE A O 1
ATOM 666 N N . ASP A 1 87 ? 1.564 7.839 -17.868 1.00 66.25 87 ASP A N 1
ATOM 667 C CA . ASP A 1 87 ? 0.482 8.800 -17.667 1.00 66.25 87 ASP A CA 1
ATOM 668 C C . ASP A 1 87 ? 0.789 9.743 -16.490 1.00 66.25 87 ASP A C 1
ATOM 670 O O . ASP A 1 87 ? 1.002 9.309 -15.360 1.00 66.25 87 ASP A O 1
ATOM 674 N N . ILE A 1 88 ? 0.831 11.051 -16.755 1.00 56.56 88 ILE A N 1
ATOM 675 C CA . ILE A 1 88 ? 1.125 12.070 -15.738 1.00 56.56 88 ILE A CA 1
ATOM 676 C C . ILE A 1 88 ? -0.063 12.241 -14.778 1.00 56.56 88 ILE A C 1
ATOM 678 O O . ILE A 1 88 ? 0.150 12.594 -13.623 1.00 56.56 88 ILE A O 1
ATOM 682 N N . ALA A 1 89 ? -1.299 11.946 -15.198 1.00 50.53 89 ALA A N 1
ATOM 683 C CA . ALA A 1 89 ? -2.450 11.972 -14.290 1.00 50.53 89 ALA A CA 1
ATOM 684 C C . ALA A 1 89 ? -2.339 10.878 -13.211 1.00 50.53 89 ALA A C 1
ATOM 686 O O . ALA A 1 89 ? -2.690 11.099 -12.058 1.00 50.53 89 ALA A O 1
ATOM 687 N N . ALA A 1 90 ? -1.729 9.739 -13.550 1.00 46.47 90 ALA A N 1
ATOM 688 C CA . ALA A 1 90 ? -1.447 8.649 -12.615 1.00 46.47 90 ALA A CA 1
ATOM 689 C C . ALA A 1 90 ? -0.322 8.972 -11.600 1.00 46.47 90 ALA A C 1
ATOM 691 O O . ALA A 1 90 ? -0.040 8.174 -10.706 1.00 46.47 90 ALA A O 1
ATOM 692 N N . PHE A 1 91 ? 0.347 10.125 -11.732 1.00 44.81 91 PHE A N 1
ATOM 693 C CA . PHE A 1 91 ? 1.421 10.570 -10.835 1.00 44.81 91 PHE A CA 1
ATOM 694 C C . PHE A 1 91 ? 0.906 11.232 -9.549 1.00 44.81 91 PHE A C 1
ATOM 696 O O . PHE A 1 91 ? 1.678 11.346 -8.594 1.00 44.81 91 PHE A O 1
ATOM 703 N N . GLU A 1 92 ? -0.360 11.666 -9.502 1.00 37.75 92 GLU A N 1
ATOM 704 C CA . GLU A 1 92 ? -0.951 12.216 -8.271 1.00 37.75 92 GLU A CA 1
ATOM 705 C C . GLU A 1 92 ? -1.015 11.153 -7.156 1.00 37.75 92 GLU A C 1
ATOM 707 O O . GLU A 1 92 ? -0.782 11.490 -5.995 1.00 37.75 92 GLU A O 1
ATOM 712 N N . ASP A 1 93 ? -1.149 9.869 -7.519 1.00 36.72 93 ASP A N 1
ATOM 713 C CA . ASP A 1 93 ? -1.241 8.745 -6.574 1.00 36.72 93 ASP A CA 1
ATOM 714 C C . ASP A 1 93 ? 0.091 8.021 -6.297 1.00 36.72 93 ASP A C 1
ATOM 716 O O . ASP A 1 93 ? 0.247 7.372 -5.261 1.00 36.72 93 ASP A O 1
ATOM 720 N N . ILE A 1 94 ? 1.096 8.141 -7.176 1.00 38.03 94 ILE A N 1
ATOM 721 C CA . ILE A 1 94 ? 2.430 7.550 -6.970 1.00 38.03 94 ILE A CA 1
ATOM 722 C C . ILE A 1 94 ? 3.511 8.602 -7.202 1.00 38.03 94 ILE A C 1
ATOM 724 O O . ILE A 1 94 ? 4.010 8.806 -8.309 1.00 38.03 94 ILE A O 1
ATOM 728 N N . GLN A 1 95 ? 3.956 9.233 -6.118 1.00 36.72 95 GLN A N 1
ATOM 729 C CA . GLN A 1 95 ? 5.152 10.065 -6.159 1.00 36.72 95 GLN A CA 1
ATOM 730 C C . GLN A 1 95 ? 6.399 9.176 -6.078 1.00 36.72 95 GLN A C 1
ATOM 732 O O . GLN A 1 95 ? 6.750 8.650 -5.031 1.00 36.72 95 GLN A O 1
ATOM 737 N N . GLY A 1 96 ? 7.076 8.985 -7.209 1.00 38.66 96 GLY A N 1
ATOM 738 C CA . GLY A 1 96 ? 8.340 8.250 -7.282 1.00 38.66 96 GLY A CA 1
ATOM 739 C C . GLY A 1 96 ? 8.638 7.796 -8.704 1.00 38.66 96 GLY A C 1
ATOM 740 O O . GLY A 1 96 ? 8.169 6.753 -9.144 1.00 38.66 96 GLY A O 1
ATOM 741 N N . GLY A 1 97 ? 9.421 8.583 -9.448 1.00 37.47 97 GLY A N 1
ATOM 742 C CA . GLY A 1 97 ? 9.754 8.288 -10.842 1.00 37.47 97 GLY A CA 1
ATOM 743 C C . GLY A 1 97 ? 10.549 6.990 -10.989 1.00 37.47 97 GLY A C 1
ATOM 744 O O . GLY A 1 97 ? 11.762 6.967 -10.777 1.00 37.47 97 GLY A O 1
ATOM 745 N N . ASN A 1 98 ? 9.888 5.916 -11.417 1.00 40.81 98 ASN A N 1
ATOM 746 C CA . ASN A 1 98 ? 10.525 4.631 -11.688 1.00 40.81 98 ASN A CA 1
ATOM 747 C C . ASN A 1 98 ? 11.212 4.633 -13.071 1.00 40.81 98 ASN A C 1
ATOM 749 O O . ASN A 1 98 ? 10.815 3.944 -14.007 1.00 40.81 98 ASN A O 1
ATOM 753 N N . ASN A 1 99 ? 12.263 5.446 -13.215 1.00 45.59 99 ASN A N 1
ATOM 754 C CA . ASN A 1 99 ? 13.080 5.538 -14.435 1.00 45.59 99 ASN A CA 1
ATOM 755 C C . ASN A 1 99 ? 14.266 4.551 -14.457 1.00 45.59 99 ASN A C 1
ATOM 757 O O . ASN A 1 99 ? 15.057 4.560 -15.407 1.00 45.59 99 ASN A O 1
ATOM 761 N N . GLY A 1 100 ? 14.395 3.687 -13.440 1.00 46.28 100 GLY A N 1
ATOM 762 C CA . GLY A 1 100 ? 15.582 2.851 -13.202 1.00 46.28 100 GLY A CA 1
ATOM 763 C C . GLY A 1 100 ? 15.954 1.925 -14.364 1.00 46.28 100 GLY A C 1
ATOM 764 O O . GLY A 1 100 ? 17.116 1.598 -14.571 1.00 46.28 100 GLY A O 1
ATOM 765 N N . GLN A 1 101 ? 14.993 1.544 -15.207 1.00 58.12 101 GLN A N 1
ATOM 766 C CA . GLN A 1 101 ? 15.261 0.682 -16.358 1.00 58.12 101 GLN A CA 1
ATOM 767 C C . GLN A 1 101 ? 15.977 1.399 -17.516 1.00 58.12 101 GLN A C 1
ATOM 769 O O . GLN A 1 101 ? 16.841 0.807 -18.174 1.00 58.12 101 GLN A O 1
ATOM 774 N N . ARG A 1 102 ? 15.641 2.670 -17.777 1.00 75.00 102 ARG A N 1
ATOM 775 C CA . ARG A 1 102 ? 16.219 3.450 -18.888 1.00 75.00 102 ARG A CA 1
ATOM 776 C C . ARG A 1 102 ? 17.643 3.891 -18.577 1.00 75.00 102 ARG A C 1
ATOM 778 O O . ARG A 1 102 ? 18.498 3.800 -19.456 1.00 75.00 102 ARG A O 1
ATOM 785 N N . THR A 1 103 ? 17.905 4.285 -17.331 1.00 82.19 103 THR A N 1
ATOM 786 C CA . THR A 1 103 ? 19.243 4.666 -16.849 1.00 82.19 103 THR A CA 1
ATOM 787 C C . THR A 1 103 ? 20.250 3.525 -16.978 1.00 82.19 103 THR A C 1
ATOM 789 O O . THR A 1 103 ? 21.429 3.782 -17.189 1.00 82.19 103 THR A O 1
ATOM 792 N N . GLN A 1 104 ? 19.798 2.265 -16.954 1.00 88.88 104 GLN A N 1
ATOM 793 C CA . GLN A 1 104 ? 20.686 1.116 -17.137 1.00 88.88 104 GLN A CA 1
ATOM 794 C C . GLN A 1 104 ? 20.816 0.637 -18.579 1.00 88.88 104 GLN A C 1
ATOM 796 O O . GLN A 1 104 ? 21.924 0.322 -19.017 1.00 88.88 104 GLN A O 1
ATOM 801 N N . ARG A 1 105 ? 19.718 0.555 -19.338 1.00 89.38 105 ARG A N 1
ATOM 802 C CA . ARG A 1 105 ? 19.769 0.002 -20.703 1.00 89.38 105 ARG A CA 1
ATOM 803 C C . ARG A 1 105 ? 20.288 1.000 -21.734 1.00 89.38 105 ARG A C 1
ATOM 805 O O . ARG A 1 105 ? 21.019 0.597 -22.633 1.00 89.38 105 ARG A O 1
ATOM 812 N N . LEU A 1 106 ? 19.949 2.284 -21.612 1.00 90.44 106 LEU A N 1
ATOM 813 C CA . LEU A 1 106 ? 20.278 3.272 -22.640 1.00 90.44 106 LEU A CA 1
ATOM 814 C C . LEU A 1 106 ? 21.796 3.502 -22.791 1.00 90.44 106 LEU A C 1
ATOM 816 O O . LEU A 1 106 ? 22.267 3.380 -23.923 1.00 90.44 106 LEU A O 1
ATOM 820 N N . PRO A 1 107 ? 22.596 3.712 -21.719 1.00 92.69 107 PRO A N 1
ATOM 821 C CA . PRO A 1 107 ? 24.056 3.847 -21.849 1.00 92.69 107 PRO A CA 1
ATOM 822 C C . PRO A 1 107 ? 24.726 2.652 -22.532 1.00 92.69 107 PRO A C 1
ATOM 824 O O . PRO A 1 107 ? 25.706 2.807 -23.249 1.00 92.69 107 PRO A O 1
ATOM 827 N N . ARG A 1 108 ? 24.159 1.454 -22.365 1.00 92.44 108 ARG A N 1
ATOM 828 C CA . ARG A 1 108 ? 24.664 0.206 -22.954 1.00 92.44 108 ARG A CA 1
ATOM 829 C C . ARG A 1 108 ? 24.270 0.016 -24.419 1.00 92.44 108 ARG A C 1
ATOM 831 O O . ARG A 1 108 ? 24.894 -0.774 -25.121 1.00 92.44 108 ARG A O 1
ATOM 838 N N . LEU A 1 109 ? 23.238 0.724 -24.878 1.00 91.69 109 LEU A N 1
ATOM 839 C CA . LEU A 1 109 ? 22.752 0.671 -26.255 1.00 91.69 109 LEU A CA 1
ATOM 840 C C . LEU A 1 109 ? 23.366 1.759 -27.128 1.00 91.69 109 LEU A C 1
ATOM 842 O O . LEU A 1 109 ? 23.791 1.445 -28.234 1.00 91.69 109 LEU A O 1
ATOM 846 N N . VAL A 1 110 ? 23.438 3.002 -26.645 1.00 93.19 110 VAL A N 1
ATOM 847 C CA . VAL A 1 110 ? 23.882 4.159 -27.451 1.00 93.19 110 VAL A CA 1
ATOM 848 C C . VAL A 1 110 ? 25.229 4.742 -27.014 1.00 93.19 110 VAL A C 1
ATOM 850 O O . VAL A 1 110 ? 25.727 5.661 -27.658 1.00 93.19 110 VAL A O 1
ATOM 853 N N . GLY A 1 111 ? 25.828 4.203 -25.950 1.00 93.19 111 GLY A N 1
ATOM 854 C CA . GLY A 1 111 ? 27.023 4.754 -25.312 1.00 93.19 111 GLY A CA 1
ATOM 855 C C . GLY A 1 111 ? 26.686 5.791 -24.240 1.00 93.19 111 GLY A C 1
ATOM 856 O O . GLY A 1 111 ? 25.630 6.432 -24.266 1.00 93.19 111 GLY A O 1
ATOM 857 N N . LEU A 1 112 ? 27.592 5.956 -23.276 1.00 93.06 112 LEU A N 1
ATOM 858 C CA . LEU A 1 112 ? 27.361 6.788 -22.097 1.00 93.06 112 LEU A CA 1
ATOM 859 C C . LEU A 1 112 ? 27.153 8.283 -22.417 1.00 93.06 112 LEU A C 1
ATOM 861 O O . LEU A 1 112 ? 26.161 8.834 -21.935 1.00 93.06 112 LEU A O 1
ATOM 865 N N . PRO A 1 113 ? 27.970 8.951 -23.262 1.00 92.44 113 PRO A N 1
ATOM 866 C CA . PRO A 1 113 ? 27.792 10.377 -23.545 1.00 92.44 113 PRO A CA 1
ATOM 867 C C . PRO A 1 113 ? 26.443 10.676 -24.206 1.00 92.44 113 PRO A C 1
ATOM 869 O O . PRO A 1 113 ? 25.735 11.599 -23.807 1.00 92.44 113 PRO A O 1
ATOM 872 N N . LYS A 1 114 ? 26.047 9.848 -25.182 1.00 93.19 114 LYS A N 1
ATOM 873 C CA . LYS A 1 114 ? 24.774 10.014 -25.888 1.00 93.19 114 LYS A CA 1
ATOM 874 C C . LYS A 1 114 ? 23.581 9.735 -24.978 1.00 93.19 114 LYS A C 1
ATOM 876 O O . LYS A 1 114 ? 22.583 10.450 -25.033 1.00 93.19 114 LYS A O 1
ATOM 881 N N . ALA A 1 115 ? 23.680 8.724 -24.116 1.00 92.19 115 ALA A N 1
ATOM 882 C CA . ALA A 1 115 ? 22.634 8.434 -23.146 1.00 92.19 115 ALA A CA 1
ATOM 883 C C . ALA A 1 115 ? 22.446 9.580 -22.142 1.00 92.19 115 ALA A C 1
ATOM 885 O O . ALA A 1 115 ? 21.307 9.914 -21.829 1.00 92.19 115 ALA A O 1
ATOM 886 N N . LEU A 1 116 ? 23.531 10.208 -21.676 1.00 91.44 116 LEU A N 1
ATOM 887 C CA . LEU A 1 116 ? 23.464 11.378 -20.795 1.00 91.44 116 LEU A CA 1
ATOM 888 C C . LEU A 1 116 ? 22.819 12.580 -21.500 1.00 91.44 116 LEU A C 1
ATOM 890 O O . LEU A 1 116 ? 21.944 13.209 -20.912 1.00 91.44 116 LEU A O 1
ATOM 894 N N . GLU A 1 117 ? 23.154 12.846 -22.768 1.00 89.12 117 GLU A N 1
ATOM 895 C CA . GLU A 1 117 ? 22.470 13.872 -23.577 1.00 89.12 117 GLU A CA 1
ATOM 896 C C . GLU A 1 117 ? 20.952 13.616 -23.616 1.00 89.12 117 GLU A C 1
ATOM 898 O O . GLU A 1 117 ? 20.153 14.505 -23.325 1.00 89.12 117 GLU A O 1
ATOM 903 N N . MET A 1 118 ? 20.541 12.384 -23.927 1.00 87.44 118 MET A N 1
ATOM 904 C CA . MET A 1 118 ? 19.126 12.019 -24.038 1.00 87.44 118 MET A CA 1
ATOM 905 C C . MET A 1 118 ? 18.387 12.079 -22.694 1.00 87.44 118 MET A C 1
ATOM 907 O O . MET A 1 118 ? 17.262 12.570 -22.642 1.00 87.44 118 MET A O 1
ATOM 911 N N . LEU A 1 119 ? 18.995 11.581 -21.611 1.00 84.62 119 LEU A N 1
ATOM 912 C CA . LEU A 1 119 ? 18.362 11.489 -20.290 1.00 84.62 119 LEU A CA 1
ATOM 913 C C . LEU A 1 119 ? 18.299 12.839 -19.575 1.00 84.62 119 LEU A C 1
ATOM 915 O O . LEU A 1 119 ? 17.270 13.167 -18.992 1.00 84.62 119 LEU A O 1
ATOM 919 N N . LEU A 1 120 ? 19.379 13.620 -19.614 1.00 82.62 120 LEU A N 1
ATOM 920 C CA . LEU A 1 120 ? 19.465 14.875 -18.865 1.00 82.62 120 LEU A CA 1
ATOM 921 C C . LEU A 1 120 ? 18.791 16.034 -19.602 1.00 82.62 120 LEU A C 1
ATOM 923 O O . LEU A 1 120 ? 18.290 16.951 -18.957 1.00 82.62 120 LEU A O 1
ATOM 927 N N . LEU A 1 121 ? 18.758 15.996 -20.939 1.00 81.31 121 LEU A N 1
ATOM 928 C CA . LEU A 1 121 ? 18.152 17.052 -21.759 1.00 81.31 121 LEU A CA 1
ATOM 929 C C . LEU A 1 121 ? 16.767 16.683 -22.292 1.00 81.31 121 LEU A C 1
ATOM 931 O O . LEU A 1 121 ? 16.162 17.488 -22.994 1.00 81.31 121 LEU A O 1
ATOM 935 N N . SER A 1 122 ? 16.281 15.471 -21.995 1.00 77.75 122 SER A N 1
ATOM 936 C CA . SER A 1 122 ? 15.031 14.923 -22.544 1.00 77.75 122 SER A CA 1
ATOM 937 C C . SER A 1 122 ? 14.954 15.026 -24.073 1.00 77.75 122 SER A C 1
ATOM 939 O O . SER A 1 122 ? 13.890 15.243 -24.652 1.00 77.75 122 SER A O 1
ATOM 941 N N . LYS A 1 123 ? 16.101 14.901 -24.749 1.00 80.31 123 LYS A N 1
ATOM 942 C CA . LYS A 1 123 ? 16.195 15.068 -26.199 1.00 80.31 123 LYS A CA 1
ATOM 943 C C . LYS A 1 123 ? 15.801 13.770 -26.899 1.00 80.31 123 LYS A C 1
ATOM 945 O O . LYS A 1 123 ? 16.417 12.725 -26.682 1.00 80.31 123 LYS A O 1
ATOM 950 N N . GLY A 1 124 ? 14.778 13.852 -27.748 1.00 80.50 124 GLY A N 1
ATOM 951 C CA . GLY A 1 124 ? 14.363 12.750 -28.614 1.00 80.50 124 GLY A CA 1
ATOM 952 C C . GLY A 1 124 ? 15.438 12.371 -29.636 1.00 80.50 124 GLY A C 1
ATOM 953 O O . GLY A 1 124 ? 16.345 13.150 -29.931 1.00 80.50 124 GLY A O 1
ATOM 954 N N . ILE A 1 125 ? 15.315 11.167 -30.189 1.00 89.88 125 ILE A N 1
ATOM 955 C CA . ILE A 1 125 ? 16.199 10.639 -31.230 1.00 89.88 125 ILE A CA 1
ATOM 956 C C . ILE A 1 125 ? 15.360 10.170 -32.421 1.00 89.88 125 ILE A C 1
ATOM 958 O O . ILE A 1 125 ? 14.335 9.515 -32.239 1.00 89.88 125 ILE A O 1
ATOM 962 N N . GLY A 1 126 ? 15.775 10.528 -33.637 1.00 92.31 126 GLY A N 1
ATOM 963 C CA . GLY A 1 126 ? 15.105 10.087 -34.863 1.00 92.31 126 GLY A CA 1
ATOM 964 C C . GLY A 1 126 ? 15.421 8.627 -35.199 1.00 92.31 126 GLY A C 1
ATOM 965 O O . GLY A 1 126 ? 16.474 8.119 -34.816 1.00 92.31 126 GLY A O 1
ATOM 966 N N . GLY A 1 127 ? 14.541 7.962 -35.955 1.00 90.75 127 GLY A N 1
ATOM 967 C CA . GLY A 1 127 ? 14.675 6.536 -36.287 1.00 90.75 127 GLY A CA 1
ATOM 968 C C . GLY A 1 127 ? 16.017 6.169 -36.931 1.00 90.75 127 GLY A C 1
ATOM 969 O O . GLY A 1 127 ? 16.655 5.209 -36.509 1.00 90.75 127 GLY A O 1
ATOM 970 N N . GLU A 1 128 ? 16.502 6.967 -37.887 1.00 94.75 128 GLU A N 1
ATOM 971 C CA . GLU A 1 128 ? 17.791 6.719 -38.554 1.00 94.75 128 GLU A CA 1
ATOM 972 C C . GLU A 1 128 ? 18.991 6.802 -37.605 1.00 94.75 128 GLU A C 1
ATOM 974 O O . GLU A 1 128 ? 19.884 5.955 -37.652 1.00 94.75 128 GLU A O 1
ATOM 979 N N . GLU A 1 129 ? 19.031 7.821 -36.741 1.00 93.50 129 GLU A N 1
ATOM 980 C CA . GLU A 1 129 ? 20.096 7.974 -35.744 1.00 93.50 129 GLU A CA 1
ATOM 981 C C . GLU A 1 129 ? 20.012 6.852 -34.704 1.00 93.50 129 GLU A C 1
ATOM 983 O O . GLU A 1 129 ? 21.029 6.246 -34.368 1.00 93.50 129 GLU A O 1
ATOM 988 N N . ALA A 1 130 ? 18.799 6.511 -34.256 1.00 92.81 130 ALA A N 1
ATOM 989 C CA . ALA A 1 130 ? 18.559 5.404 -33.339 1.00 92.81 130 ALA A CA 1
ATOM 990 C C . ALA A 1 130 ? 19.027 4.068 -33.930 1.00 92.81 130 ALA A C 1
ATOM 992 O O . ALA A 1 130 ? 19.614 3.257 -33.213 1.00 92.81 130 ALA A O 1
ATOM 993 N N . CYS A 1 131 ? 18.836 3.859 -35.235 1.00 93.88 131 CYS A N 1
ATOM 994 C CA . CYS A 1 131 ? 19.297 2.660 -35.920 1.00 93.88 131 CYS A CA 1
ATOM 995 C C . CYS A 1 131 ? 20.823 2.609 -36.041 1.00 93.88 131 CYS A C 1
ATOM 997 O O . CYS A 1 131 ? 21.445 1.623 -35.645 1.00 93.88 131 CYS A O 1
ATOM 999 N N . LYS A 1 132 ? 21.457 3.711 -36.463 1.00 94.31 132 LYS A N 1
ATOM 1000 C CA . LYS A 1 132 ? 22.928 3.831 -36.510 1.00 94.31 132 LYS A CA 1
ATOM 1001 C C . LYS A 1 132 ? 23.574 3.576 -35.149 1.00 94.31 132 LYS A C 1
ATOM 1003 O O . LYS A 1 132 ? 24.625 2.946 -35.063 1.00 94.31 132 LYS A O 1
ATOM 1008 N N . LEU A 1 133 ? 22.938 4.054 -34.082 1.00 91.12 133 LEU A N 1
ATOM 1009 C CA . LEU A 1 133 ? 23.407 3.871 -32.715 1.00 91.12 133 LEU A CA 1
ATOM 1010 C C . LEU A 1 133 ? 22.992 2.532 -32.102 1.00 91.12 133 LEU A C 1
ATOM 1012 O O . LEU A 1 133 ? 23.406 2.264 -30.982 1.00 91.12 133 LEU A O 1
ATOM 1016 N N . GLY A 1 134 ? 22.236 1.674 -32.793 1.00 87.56 134 GLY A N 1
ATOM 1017 C CA . GLY A 1 134 ? 21.816 0.357 -32.300 1.00 87.56 134 GLY A CA 1
ATOM 1018 C C . GLY A 1 134 ? 20.792 0.391 -31.161 1.00 87.56 134 GLY A C 1
ATOM 1019 O O . GLY A 1 134 ? 20.745 -0.544 -30.365 1.00 87.56 134 GLY A O 1
ATOM 1020 N N . LEU A 1 135 ? 20.021 1.477 -31.053 1.00 90.56 135 LEU A N 1
ATOM 1021 C CA . LEU A 1 135 ? 18.801 1.555 -30.242 1.00 90.56 135 LEU A CA 1
ATOM 1022 C C . LEU A 1 135 ? 17.598 0.949 -30.984 1.00 90.56 135 LEU A C 1
ATOM 1024 O O . LEU A 1 135 ? 16.693 0.424 -30.345 1.00 90.56 135 LEU A O 1
ATOM 1028 N N . VAL A 1 136 ? 17.603 1.033 -32.317 1.00 93.62 136 VAL A N 1
ATOM 1029 C CA . VAL A 1 136 ? 16.618 0.428 -33.222 1.00 93.62 136 VAL A CA 1
ATOM 1030 C C . VAL A 1 136 ? 17.341 -0.571 -34.117 1.00 93.62 136 VAL A C 1
ATOM 1032 O O . VAL A 1 136 ? 18.345 -0.230 -34.736 1.00 93.62 136 VAL A O 1
ATOM 1035 N N . ASP A 1 137 ? 16.843 -1.798 -34.210 1.00 91.62 137 ASP A N 1
ATOM 1036 C CA . ASP A 1 137 ? 17.533 -2.831 -34.983 1.00 91.62 137 ASP A CA 1
ATOM 1037 C C . ASP A 1 137 ? 17.209 -2.763 -36.491 1.00 91.62 137 ASP A C 1
ATOM 1039 O O . ASP A 1 137 ? 18.059 -3.106 -37.313 1.00 91.62 137 ASP A O 1
ATOM 1043 N N . ALA A 1 138 ? 16.007 -2.313 -36.882 1.00 92.56 138 ALA A N 1
ATOM 1044 C CA . ALA A 1 138 ? 15.643 -2.069 -38.283 1.00 92.56 138 ALA A CA 1
ATOM 1045 C C . ALA A 1 138 ? 14.579 -0.975 -38.436 1.00 92.56 138 ALA A C 1
ATOM 1047 O O . ALA A 1 138 ? 13.807 -0.703 -37.519 1.00 92.56 138 ALA A O 1
ATOM 1048 N N . ILE A 1 139 ? 14.525 -0.388 -39.632 1.00 95.06 139 ILE A N 1
ATOM 1049 C CA . ILE A 1 139 ? 13.521 0.596 -40.045 1.00 95.06 139 ILE A CA 1
ATOM 1050 C C . ILE A 1 139 ? 12.786 0.017 -41.251 1.00 95.06 139 ILE A C 1
ATOM 1052 O O . ILE A 1 139 ? 13.424 -0.409 -42.213 1.00 95.06 139 ILE A O 1
ATOM 1056 N N . VAL A 1 140 ? 11.458 0.004 -41.189 1.00 95.62 140 VAL A N 1
ATOM 1057 C CA . VAL A 1 140 ? 10.568 -0.490 -42.250 1.00 95.62 140 VAL A CA 1
ATOM 1058 C C . VAL A 1 140 ? 9.404 0.475 -42.455 1.00 95.62 140 VAL A C 1
ATOM 1060 O O . VAL A 1 140 ? 9.235 1.419 -41.678 1.00 95.62 140 VAL A O 1
ATOM 1063 N N . SER A 1 141 ? 8.616 0.257 -43.509 1.00 94.12 141 SER A N 1
ATOM 1064 C CA . SER A 1 141 ? 7.382 1.013 -43.718 1.00 94.12 141 SER A CA 1
ATOM 1065 C C . SER A 1 141 ? 6.340 0.684 -42.628 1.00 94.12 141 SER A C 1
ATOM 1067 O O . SER A 1 141 ? 6.373 -0.418 -42.073 1.00 94.12 141 SER A O 1
ATOM 1069 N N . PRO A 1 142 ? 5.414 1.607 -42.291 1.00 90.25 142 PRO A N 1
ATOM 1070 C CA . PRO A 1 142 ? 4.399 1.367 -41.260 1.00 90.25 142 PRO A CA 1
ATOM 1071 C C . PRO A 1 142 ? 3.558 0.106 -41.501 1.00 90.25 142 PRO A C 1
ATOM 1073 O O . PRO A 1 142 ? 3.291 -0.635 -40.557 1.00 90.25 142 PRO A O 1
ATOM 1076 N N . ASP A 1 143 ? 3.219 -0.172 -42.762 1.00 92.19 143 ASP A N 1
ATOM 1077 C CA . ASP A 1 143 ? 2.395 -1.322 -43.158 1.00 92.19 143 ASP A CA 1
ATOM 1078 C C . ASP A 1 143 ? 3.117 -2.667 -42.960 1.00 92.19 143 ASP A C 1
ATOM 1080 O O . ASP A 1 143 ? 2.486 -3.709 -42.802 1.00 92.19 143 ASP A O 1
ATOM 1084 N N . GLU A 1 144 ? 4.452 -2.655 -42.923 1.00 94.69 144 GLU A N 1
ATOM 1085 C CA . GLU A 1 144 ? 5.289 -3.847 -42.752 1.00 94.69 144 GLU A CA 1
ATOM 1086 C C . GLU A 1 144 ? 5.784 -4.031 -41.310 1.00 94.69 144 GLU A C 1
ATOM 1088 O O . GLU A 1 144 ? 6.480 -5.011 -41.023 1.00 94.69 144 GLU A O 1
ATOM 1093 N N . LEU A 1 145 ? 5.483 -3.095 -40.403 1.00 93.25 145 LEU A N 1
ATOM 1094 C CA . LEU A 1 145 ? 6.098 -3.029 -39.076 1.00 93.25 145 LEU A CA 1
ATOM 1095 C C . LEU A 1 145 ? 5.799 -4.270 -38.232 1.00 93.25 145 LEU A C 1
ATOM 1097 O O . LEU A 1 145 ? 6.726 -4.925 -37.750 1.00 93.25 145 LEU A O 1
ATOM 1101 N N . VAL A 1 146 ? 4.515 -4.604 -38.075 1.00 93.44 146 VAL A N 1
ATOM 1102 C CA . VAL A 1 146 ? 4.082 -5.743 -37.251 1.00 93.44 146 VAL A CA 1
ATOM 1103 C C . VAL A 1 146 ? 4.564 -7.051 -37.871 1.00 93.44 146 VAL A C 1
ATOM 1105 O O . VAL A 1 146 ? 5.201 -7.842 -37.183 1.00 93.44 146 VAL A O 1
ATOM 1108 N N . GLU A 1 147 ? 4.373 -7.248 -39.175 1.00 94.00 147 GLU A N 1
ATOM 1109 C CA . GLU A 1 147 ? 4.817 -8.465 -39.871 1.00 94.00 147 GLU A CA 1
ATOM 1110 C C . GLU A 1 147 ? 6.337 -8.665 -39.811 1.00 94.00 147 GLU A C 1
ATOM 1112 O O . GLU A 1 147 ? 6.833 -9.771 -39.567 1.00 94.00 147 GLU A O 1
ATOM 1117 N N . THR A 1 148 ? 7.111 -7.587 -39.950 1.00 95.25 148 THR A N 1
ATOM 1118 C CA . THR A 1 148 ? 8.566 -7.653 -39.791 1.00 95.25 148 THR A CA 1
ATOM 1119 C C . THR A 1 148 ? 8.950 -8.018 -38.360 1.00 95.25 148 THR A C 1
ATOM 1121 O O . THR A 1 148 ? 9.831 -8.862 -38.173 1.00 95.25 148 THR A O 1
ATOM 1124 N N . ALA A 1 149 ? 8.289 -7.431 -37.357 1.00 95.00 149 ALA A N 1
ATOM 1125 C CA . ALA A 1 149 ? 8.524 -7.743 -35.951 1.00 95.00 149 ALA A CA 1
ATOM 1126 C C . ALA A 1 149 ? 8.182 -9.206 -35.623 1.00 95.00 149 ALA A C 1
ATOM 1128 O O . ALA A 1 149 ? 8.988 -9.876 -34.976 1.00 95.00 149 ALA A O 1
ATOM 1129 N N . ARG A 1 150 ? 7.057 -9.734 -36.133 1.00 95.50 150 ARG A N 1
ATOM 1130 C CA . ARG A 1 150 ? 6.663 -11.150 -35.986 1.00 95.50 150 ARG A CA 1
ATOM 1131 C C . ARG A 1 150 ? 7.738 -12.086 -36.522 1.00 95.50 150 ARG A C 1
ATOM 1133 O O . ARG A 1 150 ? 8.225 -12.954 -35.798 1.00 95.50 150 ARG A O 1
ATOM 1140 N N . ARG A 1 151 ? 8.167 -11.870 -37.770 1.00 94.69 151 ARG A N 1
ATOM 1141 C CA . ARG A 1 151 ? 9.226 -12.672 -38.402 1.00 94.69 151 ARG A CA 1
ATOM 1142 C C . ARG A 1 151 ? 10.518 -12.633 -37.591 1.00 94.69 151 ARG A C 1
ATOM 1144 O O . ARG A 1 151 ? 11.162 -13.660 -37.407 1.00 94.69 151 ARG A O 1
ATOM 1151 N N . TRP A 1 152 ? 10.892 -11.461 -37.083 1.00 94.62 152 TRP A N 1
ATOM 1152 C CA . TRP A 1 152 ? 12.100 -11.322 -36.278 1.00 94.62 152 TRP A CA 1
ATOM 1153 C C . TRP A 1 152 ? 11.992 -12.048 -34.934 1.00 94.62 152 TRP A C 1
ATOM 1155 O O . TRP A 1 152 ? 12.946 -12.699 -34.510 1.00 94.62 152 TRP A O 1
ATOM 1165 N N . ALA A 1 153 ? 10.831 -11.977 -34.285 1.00 94.06 153 ALA A N 1
ATOM 1166 C CA . ALA A 1 153 ? 10.564 -12.682 -33.039 1.00 94.06 153 ALA A CA 1
ATOM 1167 C C . ALA A 1 153 ? 10.677 -14.207 -33.225 1.00 94.06 153 ALA A C 1
ATOM 1169 O O . ALA A 1 153 ? 11.309 -14.879 -32.410 1.00 94.06 153 ALA A O 1
ATOM 1170 N N . LEU A 1 154 ? 10.170 -14.738 -34.343 1.00 95.44 154 LEU A N 1
ATOM 1171 C CA . LEU A 1 154 ? 10.333 -16.147 -34.719 1.00 95.44 154 LEU A CA 1
ATOM 1172 C C . LEU A 1 154 ? 11.785 -16.513 -35.026 1.00 95.44 154 LEU A C 1
ATOM 1174 O O . LEU A 1 154 ? 12.266 -17.535 -34.547 1.00 95.44 154 LEU A O 1
ATOM 1178 N N . ASP A 1 155 ? 12.515 -15.673 -35.765 1.00 95.19 155 ASP A N 1
ATOM 1179 C CA . ASP A 1 155 ? 13.941 -15.903 -36.023 1.00 95.19 155 ASP A CA 1
ATOM 1180 C C . ASP A 1 155 ? 14.744 -16.006 -34.714 1.00 95.19 155 ASP A C 1
ATOM 1182 O O . ASP A 1 155 ? 15.695 -16.784 -34.633 1.00 95.19 155 ASP A O 1
ATOM 1186 N N . ILE A 1 156 ? 14.369 -15.239 -33.684 1.00 93.88 156 ILE A N 1
ATOM 1187 C CA . ILE A 1 156 ? 14.975 -15.324 -32.349 1.00 93.88 156 ILE A CA 1
ATOM 1188 C C . ILE A 1 156 ? 14.557 -16.617 -31.638 1.00 93.88 156 ILE A C 1
ATOM 1190 O O . ILE A 1 156 ? 15.420 -17.325 -31.120 1.00 93.88 156 ILE A O 1
ATOM 1194 N N . ALA A 1 157 ? 13.261 -16.947 -31.630 1.00 92.62 157 ALA A N 1
ATOM 1195 C CA . ALA A 1 157 ? 12.738 -18.157 -30.989 1.00 92.62 157 ALA A CA 1
ATOM 1196 C C . ALA A 1 157 ? 13.348 -19.442 -31.580 1.00 92.62 157 ALA A C 1
ATOM 1198 O O . ALA A 1 157 ? 13.673 -20.382 -30.859 1.00 92.62 157 ALA A O 1
ATOM 1199 N N . GLU A 1 158 ? 13.585 -19.454 -32.890 1.00 94.31 158 GLU A N 1
ATOM 1200 C CA . GLU A 1 158 ? 14.186 -20.570 -33.626 1.00 94.31 158 GLU A CA 1
ATOM 1201 C C . GLU A 1 158 ? 15.721 -20.520 -33.653 1.00 94.31 158 GLU A C 1
ATOM 1203 O O . GLU A 1 158 ? 16.360 -21.299 -34.359 1.00 94.31 158 GLU A O 1
ATOM 1208 N N . SER A 1 159 ? 16.336 -19.601 -32.900 1.00 92.38 159 SER A N 1
ATOM 1209 C CA . SER A 1 159 ? 17.794 -19.419 -32.829 1.00 92.38 159 SER A CA 1
ATOM 1210 C C . SER A 1 159 ? 18.474 -19.112 -34.174 1.00 92.38 159 SER A C 1
ATOM 1212 O O . SER A 1 159 ? 19.693 -19.233 -34.299 1.00 92.38 159 SER A O 1
ATOM 1214 N N . ARG A 1 160 ? 17.715 -18.663 -35.183 1.00 94.56 160 ARG A N 1
ATOM 1215 C CA . ARG A 1 160 ? 18.240 -18.144 -36.460 1.00 94.56 160 ARG A CA 1
ATOM 1216 C C . ARG A 1 160 ? 18.865 -16.760 -36.289 1.00 94.56 160 ARG A C 1
ATOM 1218 O O . ARG A 1 160 ? 19.736 -16.370 -37.066 1.00 94.56 160 ARG A O 1
ATOM 1225 N N . LYS A 1 161 ? 18.453 -16.032 -35.249 1.00 91.50 161 LYS A N 1
ATOM 1226 C CA . LYS A 1 161 ? 19.066 -14.783 -34.794 1.00 91.50 161 LYS A CA 1
ATOM 1227 C C . LYS A 1 161 ? 19.331 -14.822 -33.286 1.00 91.50 161 LYS A C 1
ATOM 1229 O O . LYS A 1 161 ? 18.526 -15.372 -32.539 1.00 91.50 161 LYS A O 1
ATOM 1234 N N . PRO A 1 162 ? 20.435 -14.223 -32.808 1.00 89.06 162 PRO A N 1
ATOM 1235 C CA . PRO A 1 162 ? 20.742 -14.205 -31.385 1.00 89.06 162 PRO A CA 1
ATOM 1236 C C . PRO A 1 162 ? 19.817 -13.247 -30.622 1.00 89.06 162 PRO A C 1
ATOM 1238 O O . PRO A 1 162 ? 19.636 -12.095 -31.018 1.00 89.06 162 PRO A O 1
ATOM 1241 N N . TRP A 1 163 ? 19.310 -13.684 -29.467 1.00 87.06 163 TRP A N 1
ATOM 1242 C CA . TRP A 1 163 ? 18.699 -12.778 -28.493 1.00 87.06 163 TRP A CA 1
ATOM 1243 C C . TRP A 1 163 ? 19.793 -12.013 -27.742 1.00 87.06 163 TRP A C 1
ATOM 1245 O O . TRP A 1 163 ? 20.491 -12.565 -26.889 1.00 87.06 163 TRP A O 1
ATOM 1255 N N . ILE A 1 164 ? 19.899 -10.706 -27.987 1.00 85.06 164 ILE A N 1
ATOM 1256 C CA . ILE A 1 164 ? 20.813 -9.826 -27.249 1.00 85.06 164 ILE A CA 1
ATOM 1257 C C . ILE A 1 164 ? 20.096 -9.180 -26.056 1.00 85.06 164 ILE A C 1
ATOM 1259 O O . ILE A 1 164 ? 19.222 -8.328 -26.205 1.00 85.06 164 ILE A O 1
ATOM 1263 N N . LYS A 1 165 ? 20.487 -9.553 -24.832 1.00 86.69 165 LYS A N 1
ATOM 1264 C CA . LYS A 1 165 ? 19.973 -8.924 -23.604 1.00 86.69 165 LYS A CA 1
ATOM 1265 C C . LYS A 1 165 ? 20.670 -7.579 -23.374 1.00 86.69 165 LYS A C 1
ATOM 1267 O O . LYS A 1 165 ? 21.735 -7.527 -22.762 1.00 86.69 165 LYS A O 1
ATOM 1272 N N . SER A 1 166 ? 20.047 -6.491 -23.829 1.00 88.12 166 SER A N 1
ATOM 1273 C CA . SER A 1 166 ? 20.585 -5.117 -23.773 1.00 88.12 166 SER A CA 1
ATOM 1274 C C . SER A 1 166 ? 21.126 -4.691 -22.402 1.00 88.12 166 SER A C 1
ATOM 1276 O O . SER A 1 166 ? 22.137 -4.001 -22.328 1.00 88.12 166 SER A O 1
ATOM 1278 N N . LEU A 1 167 ? 20.507 -5.156 -21.313 1.00 86.06 167 LEU A N 1
ATOM 1279 C CA . LEU A 1 167 ? 20.922 -4.861 -19.939 1.00 86.06 167 LEU A CA 1
ATOM 1280 C C . LEU A 1 167 ? 22.369 -5.284 -19.623 1.00 86.06 167 LEU A C 1
ATOM 1282 O O . LEU A 1 167 ? 23.014 -4.653 -18.793 1.00 86.06 167 LEU A O 1
ATOM 1286 N N . TYR A 1 168 ? 22.874 -6.337 -20.266 1.00 87.38 168 TYR A N 1
ATOM 1287 C CA . TYR A 1 168 ? 24.205 -6.893 -20.000 1.00 87.38 168 TYR A CA 1
ATOM 1288 C C . TYR A 1 168 ? 25.240 -6.518 -21.063 1.00 87.38 168 TYR A C 1
ATOM 1290 O O . TYR A 1 168 ? 26.370 -6.996 -21.006 1.00 87.38 168 TYR A O 1
ATOM 1298 N N . ARG A 1 169 ? 24.879 -5.664 -22.026 1.00 89.62 169 ARG A N 1
ATOM 1299 C CA . ARG A 1 169 ? 25.833 -5.157 -23.012 1.00 89.62 169 ARG A CA 1
ATOM 1300 C C . ARG A 1 169 ? 26.878 -4.271 -22.343 1.00 89.62 169 ARG A C 1
ATOM 1302 O O . ARG A 1 169 ? 26.559 -3.453 -21.481 1.00 89.62 169 ARG A O 1
ATOM 1309 N N . THR A 1 170 ? 28.121 -4.434 -22.771 1.00 87.69 170 THR A N 1
ATOM 1310 C CA . THR A 1 170 ? 29.275 -3.656 -22.300 1.00 87.69 170 THR A CA 1
ATOM 1311 C C . THR A 1 170 ? 30.117 -3.115 -23.452 1.00 87.69 170 THR A C 1
ATOM 1313 O O . THR A 1 170 ? 31.008 -2.311 -23.216 1.00 87.69 170 THR A O 1
ATOM 1316 N N . ASP A 1 171 ? 29.806 -3.486 -24.698 1.00 89.56 171 ASP A N 1
ATOM 1317 C CA . ASP A 1 171 ? 30.565 -3.140 -25.906 1.00 89.56 171 ASP A CA 1
ATOM 1318 C C . ASP A 1 171 ? 30.611 -1.633 -26.202 1.00 89.56 171 ASP A C 1
ATOM 1320 O O . ASP A 1 171 ? 31.497 -1.166 -26.912 1.00 89.56 171 ASP A O 1
ATOM 1324 N N . LYS A 1 172 ? 29.668 -0.874 -25.639 1.00 90.50 172 LYS A N 1
ATOM 1325 C CA . LYS A 1 172 ? 29.551 0.584 -25.790 1.00 90.50 172 LYS A CA 1
ATOM 1326 C C . LYS A 1 172 ? 29.824 1.364 -24.507 1.00 90.50 172 LYS A C 1
ATOM 1328 O O . LYS A 1 172 ? 29.619 2.575 -24.491 1.00 90.50 172 LYS A O 1
ATOM 1333 N N . LEU A 1 173 ? 30.243 0.685 -23.441 1.00 90.25 173 LEU A N 1
ATOM 1334 C CA . LEU A 1 173 ? 30.658 1.344 -22.208 1.00 90.25 173 LEU A CA 1
ATOM 1335 C C . LEU A 1 173 ? 32.164 1.592 -22.244 1.00 90.25 173 LEU A C 1
ATOM 1337 O O . LEU A 1 173 ? 32.947 0.709 -22.594 1.00 90.25 173 LEU A O 1
ATOM 1341 N N . GLU A 1 174 ? 32.571 2.795 -21.862 1.00 89.12 174 GLU A N 1
ATOM 1342 C CA . GLU A 1 174 ? 33.975 3.119 -21.668 1.00 89.12 174 GLU A CA 1
ATOM 1343 C C . GLU A 1 174 ? 34.575 2.318 -20.496 1.00 89.12 174 GLU A C 1
ATOM 1345 O O . GLU A 1 174 ? 33.854 1.907 -19.580 1.00 89.12 174 GLU A O 1
ATOM 1350 N N . PRO A 1 175 ? 35.910 2.135 -20.467 1.00 92.38 175 PRO A N 1
ATOM 1351 C CA . PRO A 1 175 ? 36.600 1.672 -19.269 1.00 92.38 175 PRO A CA 1
ATOM 1352 C C . PRO A 1 175 ? 36.229 2.525 -18.051 1.00 92.38 175 PRO A C 1
ATOM 1354 O O . PRO A 1 175 ? 36.014 3.731 -18.176 1.00 92.38 175 PRO A O 1
ATOM 1357 N N . LEU A 1 176 ? 36.194 1.903 -16.869 1.00 90.88 176 LEU A N 1
ATOM 1358 C CA . LEU A 1 176 ? 35.621 2.496 -15.656 1.00 90.88 176 LEU A CA 1
ATOM 1359 C C . LEU A 1 176 ? 36.170 3.893 -15.318 1.00 90.88 176 LEU A C 1
ATOM 1361 O O . LEU A 1 176 ? 35.401 4.773 -14.942 1.00 90.88 176 LEU A O 1
ATOM 1365 N N . GLU A 1 177 ? 37.478 4.110 -15.469 1.00 91.56 177 GLU A N 1
ATOM 1366 C CA . GLU A 1 177 ? 38.115 5.411 -15.215 1.00 91.56 177 GLU A CA 1
ATOM 1367 C C . GLU A 1 177 ? 37.549 6.504 -16.127 1.00 91.56 177 GLU A C 1
ATOM 1369 O O . GLU A 1 177 ? 37.067 7.531 -15.652 1.00 91.56 177 GLU A O 1
ATOM 1374 N N . LYS A 1 178 ? 37.492 6.233 -17.432 1.00 93.00 178 LYS A N 1
ATOM 1375 C CA . LYS A 1 178 ? 36.946 7.161 -18.423 1.00 93.00 178 LYS A CA 1
ATOM 1376 C C . LYS A 1 178 ? 35.438 7.361 -18.255 1.00 93.00 178 LYS A C 1
ATOM 1378 O O . LYS A 1 178 ? 34.946 8.474 -18.414 1.00 93.00 178 LYS A O 1
ATOM 1383 N N . ALA A 1 179 ? 34.698 6.311 -17.900 1.00 92.44 179 ALA A N 1
ATOM 1384 C CA . ALA A 1 179 ? 33.274 6.432 -17.597 1.00 92.44 179 ALA A CA 1
ATOM 1385 C C . ALA A 1 179 ? 33.034 7.387 -16.412 1.00 92.44 179 ALA A C 1
ATOM 1387 O O . ALA A 1 179 ? 32.157 8.247 -16.487 1.00 92.44 179 ALA A O 1
ATOM 1388 N N . ARG A 1 180 ? 33.848 7.298 -15.349 1.00 93.19 180 ARG A N 1
ATOM 1389 C CA . ARG A 1 180 ? 33.787 8.223 -14.202 1.00 93.19 180 ARG A CA 1
ATOM 1390 C C . ARG A 1 180 ? 34.091 9.664 -14.593 1.00 93.19 180 ARG A C 1
ATOM 1392 O O . ARG A 1 180 ? 33.395 10.563 -14.128 1.00 93.19 180 ARG A O 1
ATOM 1399 N N . GLU A 1 181 ? 35.075 9.890 -15.459 1.00 94.00 181 GLU A N 1
ATOM 1400 C CA . GLU A 1 181 ? 35.370 11.228 -15.988 1.00 94.00 181 GLU A CA 1
ATOM 1401 C C . GLU A 1 181 ? 34.164 11.815 -16.732 1.00 94.00 181 GLU A C 1
ATOM 1403 O O . GLU A 1 181 ? 33.743 12.932 -16.431 1.00 94.00 181 GLU A O 1
ATOM 1408 N N . VAL A 1 182 ? 33.548 11.040 -17.633 1.00 94.25 182 VAL A N 1
ATOM 1409 C CA . VAL A 1 182 ? 32.351 11.455 -18.385 1.00 94.25 182 VAL A CA 1
ATOM 1410 C C . VAL A 1 182 ? 31.189 11.790 -17.444 1.00 94.25 182 VAL A C 1
ATOM 1412 O O . VAL A 1 182 ? 30.550 12.834 -17.596 1.00 94.25 182 VAL A O 1
ATOM 1415 N N . LEU A 1 183 ? 30.927 10.942 -16.444 1.00 94.19 183 LEU A N 1
ATOM 1416 C CA . LEU A 1 183 ? 29.878 11.173 -15.443 1.00 94.19 183 LEU A CA 1
ATOM 1417 C C . LEU A 1 183 ? 30.155 12.440 -14.627 1.00 94.19 183 LEU A C 1
ATOM 1419 O O . LEU A 1 183 ? 29.244 13.231 -14.386 1.00 94.19 183 LEU A O 1
ATOM 1423 N N . GLN A 1 184 ? 31.409 12.668 -14.231 1.00 93.19 184 GLN A N 1
ATOM 1424 C CA . GLN A 1 184 ? 31.797 13.857 -13.480 1.00 93.19 184 GLN A CA 1
ATOM 1425 C C . GLN A 1 184 ? 31.633 15.135 -14.309 1.00 93.19 184 GLN A C 1
ATOM 1427 O O . GLN A 1 184 ? 31.095 16.121 -13.802 1.00 93.19 184 GLN A O 1
ATOM 1432 N N . SER A 1 185 ? 32.027 15.121 -15.585 1.00 92.81 185 SER A N 1
ATOM 1433 C CA . SER A 1 185 ? 31.776 16.239 -16.500 1.00 92.81 185 SER A CA 1
ATOM 1434 C C . SER A 1 185 ? 30.279 16.522 -16.645 1.00 92.81 185 SER A C 1
ATOM 1436 O O . SER A 1 185 ? 29.867 17.676 -16.525 1.00 92.81 185 SER A O 1
ATOM 1438 N N . ALA A 1 186 ? 29.454 15.481 -16.796 1.00 92.12 186 ALA A N 1
ATOM 1439 C CA . ALA A 1 186 ? 28.003 15.627 -16.890 1.00 92.12 186 ALA A CA 1
ATOM 1440 C C . ALA A 1 186 ? 27.375 16.206 -15.610 1.00 92.12 186 ALA A C 1
ATOM 1442 O O . ALA A 1 186 ? 26.445 17.008 -15.695 1.00 92.12 186 ALA A O 1
ATOM 1443 N N . ARG A 1 187 ? 27.897 15.870 -14.418 1.00 90.44 187 ARG A N 1
ATOM 1444 C CA . ARG A 1 187 ? 27.453 16.481 -13.148 1.00 90.44 187 ARG A CA 1
ATOM 1445 C C . ARG A 1 187 ? 27.727 17.977 -13.112 1.00 90.44 187 ARG A C 1
ATOM 1447 O O . ARG A 1 187 ? 26.858 18.748 -12.707 1.00 90.44 187 ARG A O 1
ATOM 1454 N N . VAL A 1 188 ? 28.933 18.380 -13.515 1.00 89.94 188 VAL A N 1
ATOM 1455 C CA . VAL A 1 188 ? 29.332 19.793 -13.551 1.00 89.94 188 VAL A CA 1
ATOM 1456 C C . VAL A 1 188 ? 28.465 20.562 -14.545 1.00 89.94 188 VAL A C 1
ATOM 1458 O O . VAL A 1 188 ? 27.935 21.615 -14.200 1.00 89.94 188 VAL A O 1
ATOM 1461 N N . GLU A 1 189 ? 28.256 20.020 -15.745 1.00 87.88 189 GLU A N 1
ATOM 1462 C CA . GLU A 1 189 ? 27.401 20.641 -16.760 1.00 87.88 189 GLU A CA 1
ATOM 1463 C C . GLU A 1 189 ? 25.950 20.782 -16.280 1.00 87.88 189 GLU A C 1
ATOM 1465 O O . GLU A 1 189 ? 25.373 21.868 -16.363 1.00 87.88 189 GLU A O 1
ATOM 1470 N N . ALA A 1 190 ? 25.377 19.716 -15.716 1.00 85.56 190 ALA A N 1
ATOM 1471 C CA . ALA A 1 190 ? 24.017 19.732 -15.196 1.00 85.56 190 ALA A CA 1
ATOM 1472 C C . ALA A 1 190 ? 23.835 20.780 -14.087 1.00 85.56 190 ALA A C 1
ATOM 1474 O O . ALA A 1 190 ? 22.864 21.537 -14.109 1.00 85.56 190 ALA A O 1
ATOM 1475 N N . ARG A 1 191 ? 24.798 20.874 -13.157 1.00 84.44 191 ARG A N 1
ATOM 1476 C CA . ARG A 1 191 ? 24.787 21.875 -12.082 1.00 84.44 191 ARG A CA 1
ATOM 1477 C C . ARG A 1 191 ? 24.916 23.297 -12.625 1.00 84.44 191 ARG A C 1
ATOM 1479 O O . ARG A 1 191 ? 24.198 24.179 -12.172 1.00 84.44 191 ARG A O 1
ATOM 1486 N N . ASN A 1 192 ? 25.794 23.523 -13.601 1.00 86.38 192 ASN A N 1
ATOM 1487 C CA . ASN A 1 192 ? 25.969 24.844 -14.210 1.00 86.38 192 ASN A CA 1
ATOM 1488 C C . ASN A 1 192 ? 24.711 25.302 -14.957 1.00 86.38 192 ASN A C 1
ATOM 1490 O O . ASN A 1 192 ? 24.382 26.485 -14.951 1.00 86.38 192 ASN A O 1
ATOM 1494 N N . ARG A 1 193 ? 24.003 24.370 -15.600 1.00 83.44 193 ARG A N 1
ATOM 1495 C CA . ARG A 1 193 ? 22.784 24.663 -16.359 1.00 83.44 193 ARG A CA 1
ATOM 1496 C C . ARG A 1 193 ? 21.578 24.920 -15.461 1.00 83.44 193 ARG A C 1
ATOM 1498 O O . ARG A 1 193 ? 20.719 25.730 -15.806 1.00 83.44 193 ARG A O 1
ATOM 1505 N N . SER A 1 194 ? 21.469 24.204 -14.347 1.00 77.12 194 SER A N 1
ATOM 1506 C CA . SER A 1 194 ? 20.325 24.302 -13.439 1.00 77.12 194 SER A CA 1
ATOM 1507 C C . SER A 1 194 ? 20.768 24.069 -11.990 1.00 77.12 194 SER A C 1
ATOM 1509 O O . SER A 1 194 ? 20.617 22.960 -11.478 1.00 77.12 194 SER A O 1
ATOM 1511 N N . PRO A 1 195 ? 21.301 25.107 -11.315 1.00 74.38 195 PRO A N 1
ATOM 1512 C CA . PRO A 1 195 ? 21.895 24.974 -9.981 1.00 74.38 195 PRO A CA 1
ATOM 1513 C C . PRO A 1 195 ? 20.934 24.430 -8.918 1.00 74.38 195 PRO A C 1
ATOM 1515 O O . PRO A 1 195 ? 21.367 23.678 -8.052 1.00 74.38 195 PRO A O 1
ATOM 1518 N N . ASN A 1 196 ? 19.643 24.754 -9.040 1.00 71.88 196 ASN A N 1
ATOM 1519 C CA . ASN A 1 196 ? 18.595 24.413 -8.068 1.00 71.88 196 ASN A CA 1
ATOM 1520 C C . ASN A 1 196 ? 17.781 23.167 -8.478 1.00 71.88 196 ASN A C 1
ATOM 1522 O O . ASN A 1 196 ? 16.662 22.962 -8.015 1.00 71.88 196 ASN A O 1
ATOM 1526 N N . VAL A 1 197 ? 18.265 22.372 -9.444 1.00 67.50 197 VAL A N 1
ATOM 1527 C CA . VAL A 1 197 ? 17.556 21.175 -9.926 1.00 67.50 197 VAL A CA 1
ATOM 1528 C C . VAL A 1 197 ? 18.396 19.939 -9.641 1.00 67.50 197 VAL A C 1
ATOM 1530 O O . VAL A 1 197 ? 19.431 19.697 -10.260 1.00 67.50 197 VAL A O 1
ATOM 1533 N N . GLN A 1 198 ? 17.918 19.105 -8.718 1.00 68.81 198 GLN A N 1
ATOM 1534 C CA . GLN A 1 198 ? 18.674 17.944 -8.246 1.00 68.81 198 GLN A CA 1
ATOM 1535 C C . GLN A 1 198 ? 18.514 16.682 -9.107 1.00 68.81 198 GLN A C 1
ATOM 1537 O O . GLN A 1 198 ? 19.404 15.825 -9.108 1.00 68.81 198 GLN A O 1
ATOM 1542 N N . PHE A 1 199 ? 17.420 16.565 -9.868 1.00 72.94 199 PHE A N 1
ATOM 1543 C CA . PHE A 1 199 ? 17.093 15.365 -10.652 1.00 72.94 199 PHE A CA 1
ATOM 1544 C C . PHE A 1 199 ? 18.220 14.899 -11.601 1.00 72.94 199 PHE A C 1
ATOM 1546 O O . PHE A 1 199 ? 18.547 13.710 -11.573 1.00 72.94 199 PHE A O 1
ATOM 1553 N N . PRO A 1 200 ? 18.896 15.778 -12.374 1.00 81.62 200 PRO A N 1
ATOM 1554 C CA . PRO A 1 200 ? 20.025 15.377 -13.213 1.00 81.62 200 PRO A CA 1
ATOM 1555 C C . PRO A 1 200 ? 21.140 14.675 -12.436 1.00 81.62 200 PRO A C 1
ATOM 1557 O O . PRO A 1 200 ? 21.646 13.640 -12.859 1.00 81.62 200 PRO A O 1
ATOM 1560 N N . SER A 1 201 ? 21.485 15.196 -11.257 1.00 81.75 201 SER A N 1
ATOM 1561 C CA . SER A 1 201 ? 22.541 14.619 -10.426 1.00 81.75 201 SER A CA 1
ATOM 1562 C C . SER A 1 201 ? 22.136 13.256 -9.868 1.00 81.75 201 SER A C 1
ATOM 1564 O O . SER A 1 201 ? 22.978 12.377 -9.738 1.00 81.75 201 SER A O 1
ATOM 1566 N N . VAL A 1 202 ? 20.863 13.072 -9.511 1.00 80.94 202 VAL A N 1
ATOM 1567 C CA . VAL A 1 202 ? 20.331 11.772 -9.073 1.00 80.94 202 VAL A CA 1
ATOM 1568 C C . VAL A 1 202 ? 20.364 10.753 -10.213 1.00 80.94 202 VAL A C 1
ATOM 1570 O O . VAL A 1 202 ? 20.805 9.622 -10.019 1.00 80.94 202 VAL A O 1
ATOM 1573 N N . CYS A 1 203 ? 19.946 11.158 -11.414 1.00 81.44 203 CYS A N 1
ATOM 1574 C CA . CYS A 1 203 ? 19.965 10.303 -12.597 1.00 81.44 203 CYS A CA 1
ATOM 1575 C C . CYS A 1 203 ? 21.383 9.791 -12.897 1.00 81.44 203 CYS A C 1
ATOM 1577 O O . CYS A 1 203 ? 21.559 8.604 -13.170 1.00 81.44 203 CYS A O 1
ATOM 1579 N N . ILE A 1 204 ? 22.394 10.662 -12.804 1.00 89.38 204 ILE A N 1
ATOM 1580 C CA . ILE A 1 204 ? 23.800 10.293 -13.020 1.00 89.38 204 ILE A CA 1
ATOM 1581 C C . ILE A 1 204 ? 24.280 9.282 -11.969 1.00 89.38 204 ILE A C 1
ATOM 1583 O O . ILE A 1 204 ? 24.939 8.311 -12.332 1.00 89.38 204 ILE A O 1
ATOM 1587 N N . ASP A 1 205 ? 23.922 9.449 -10.694 1.00 87.25 205 ASP A N 1
ATOM 1588 C CA . ASP A 1 205 ? 24.353 8.527 -9.633 1.00 87.25 205 ASP A CA 1
ATOM 1589 C C . ASP A 1 205 ? 23.769 7.117 -9.804 1.00 87.25 205 ASP A C 1
ATOM 1591 O O . ASP A 1 205 ? 24.454 6.122 -9.563 1.00 87.25 205 ASP A O 1
ATOM 1595 N N . VAL A 1 206 ? 22.515 7.016 -10.260 1.00 84.81 206 VAL A N 1
ATOM 1596 C CA . VAL A 1 206 ? 21.888 5.722 -10.579 1.00 84.81 206 VAL A CA 1
ATOM 1597 C C . VAL A 1 206 ? 22.586 5.060 -11.775 1.00 84.81 206 VAL A C 1
ATOM 1599 O O . VAL A 1 206 ? 22.819 3.849 -11.757 1.00 84.81 206 VAL A O 1
ATOM 1602 N N . ILE A 1 207 ? 22.961 5.832 -12.804 1.00 89.50 207 ILE A N 1
ATOM 1603 C CA . ILE A 1 207 ? 23.744 5.325 -13.946 1.00 89.50 207 ILE A CA 1
ATOM 1604 C C . ILE A 1 207 ? 25.112 4.819 -13.470 1.00 89.50 207 ILE A C 1
ATOM 1606 O O . ILE A 1 207 ? 25.503 3.706 -13.824 1.00 89.50 207 ILE A O 1
ATOM 1610 N N . GLU A 1 208 ? 25.819 5.608 -12.655 1.00 91.25 208 GLU A N 1
ATOM 1611 C CA . GLU A 1 208 ? 27.149 5.257 -12.155 1.00 91.25 208 GLU A CA 1
ATOM 1612 C C . GLU A 1 208 ? 27.132 3.950 -11.365 1.00 91.25 208 GLU A C 1
ATOM 1614 O O . GLU A 1 208 ? 27.957 3.079 -11.635 1.00 91.25 208 GLU A O 1
ATOM 1619 N N . GLU A 1 209 ? 26.167 3.765 -10.456 1.00 88.31 209 GLU A N 1
ATOM 1620 C CA . GLU A 1 209 ? 26.049 2.514 -9.698 1.00 88.31 209 GLU A CA 1
ATOM 1621 C C . GLU A 1 209 ? 25.972 1.305 -10.628 1.00 88.31 209 GLU A C 1
ATOM 1623 O O . GLU A 1 209 ? 26.649 0.299 -10.428 1.00 88.31 209 GLU A O 1
ATOM 1628 N N . GLY A 1 210 ? 25.156 1.400 -11.675 1.00 87.69 210 GLY A N 1
ATOM 1629 C CA . GLY A 1 210 ? 24.997 0.294 -12.599 1.00 87.69 210 GLY A CA 1
ATOM 1630 C C . GLY A 1 210 ? 26.231 0.020 -13.453 1.00 87.69 210 GLY A C 1
ATOM 1631 O O . GLY A 1 210 ? 26.380 -1.098 -13.947 1.00 87.69 210 GLY A O 1
ATOM 1632 N N . ILE A 1 211 ? 27.112 1.002 -13.645 1.00 90.00 211 ILE A N 1
ATOM 1633 C CA . ILE A 1 211 ? 28.409 0.819 -14.311 1.00 90.00 211 ILE A CA 1
ATOM 1634 C C . ILE A 1 211 ? 29.423 0.200 -13.339 1.00 90.00 211 ILE A C 1
ATOM 1636 O O . ILE A 1 211 ? 30.119 -0.739 -13.716 1.00 90.00 211 ILE A O 1
ATOM 1640 N N . VAL A 1 212 ? 29.481 0.688 -12.096 1.00 89.38 212 VAL A N 1
ATOM 1641 C CA . VAL A 1 212 ? 30.457 0.272 -11.072 1.00 89.38 212 VAL A CA 1
ATOM 1642 C C . VAL A 1 212 ? 30.144 -1.118 -10.514 1.00 89.38 212 VAL A C 1
ATOM 1644 O O . VAL A 1 212 ? 31.012 -1.987 -10.488 1.00 89.38 212 VAL A O 1
ATOM 1647 N N . SER A 1 213 ? 28.904 -1.330 -10.081 1.00 87.62 213 SER A N 1
ATOM 1648 C CA . SER A 1 213 ? 28.455 -2.520 -9.342 1.00 87.62 213 SER A CA 1
ATOM 1649 C C . SER A 1 213 ? 27.687 -3.511 -10.225 1.00 87.62 213 SER A C 1
ATOM 1651 O O . SER A 1 213 ? 27.228 -4.559 -9.769 1.00 87.62 213 SER A O 1
ATOM 1653 N N . GLY A 1 214 ? 27.543 -3.189 -11.512 1.00 86.62 214 GLY A N 1
ATOM 1654 C CA . GLY A 1 214 ? 26.848 -3.997 -12.503 1.00 86.62 214 GLY A CA 1
ATOM 1655 C C . GLY A 1 214 ? 25.370 -3.622 -12.692 1.00 86.62 214 GLY A C 1
ATOM 1656 O O . GLY A 1 214 ? 24.724 -3.040 -11.818 1.00 86.62 214 GLY A O 1
ATOM 1657 N N . PRO A 1 215 ? 24.782 -3.987 -13.846 1.00 82.62 215 PRO A N 1
ATOM 1658 C CA . PRO A 1 215 ? 23.482 -3.473 -14.278 1.00 82.62 215 PRO A CA 1
ATOM 1659 C C . PRO A 1 215 ? 22.324 -3.836 -13.348 1.00 82.62 215 PRO A C 1
ATOM 1661 O O . PRO A 1 215 ? 21.357 -3.086 -13.261 1.00 82.62 215 PRO A O 1
ATOM 1664 N N . ARG A 1 216 ? 22.400 -4.978 -12.648 1.00 81.81 216 ARG A N 1
ATOM 1665 C CA . ARG A 1 216 ? 21.364 -5.372 -11.682 1.00 81.81 216 ARG A CA 1
ATOM 1666 C C . ARG A 1 216 ? 21.363 -4.450 -10.466 1.00 81.81 216 ARG A C 1
ATOM 1668 O O . ARG A 1 216 ? 20.286 -4.038 -10.063 1.00 81.81 216 ARG A O 1
ATOM 1675 N N . ALA A 1 217 ? 22.531 -4.092 -9.931 1.00 80.94 217 ALA A N 1
ATOM 1676 C CA . ALA A 1 217 ? 22.626 -3.160 -8.808 1.00 80.94 217 ALA A CA 1
ATOM 1677 C C . ALA A 1 217 ? 22.005 -1.802 -9.170 1.00 80.94 217 ALA A C 1
ATOM 1679 O O . ALA A 1 217 ? 21.185 -1.278 -8.425 1.00 80.94 217 ALA A O 1
ATOM 1680 N N . GLY A 1 218 ? 22.294 -1.300 -10.374 1.00 78.38 218 GLY A N 1
ATOM 1681 C CA . GLY A 1 218 ? 21.700 -0.062 -10.876 1.00 78.38 218 GLY A CA 1
ATOM 1682 C C . GLY A 1 218 ? 20.189 -0.126 -11.152 1.00 78.38 218 GLY A C 1
ATOM 1683 O O . GLY A 1 218 ? 19.533 0.907 -11.088 1.00 78.38 218 GLY A O 1
ATOM 1684 N N . LEU A 1 219 ? 19.619 -1.305 -11.448 1.00 78.81 219 LEU A N 1
ATOM 1685 C CA . LEU A 1 219 ? 18.162 -1.484 -11.583 1.00 78.81 219 LEU A CA 1
ATOM 1686 C C . LEU A 1 219 ? 17.444 -1.443 -10.233 1.00 78.81 219 LEU A C 1
ATOM 1688 O O . LEU A 1 219 ? 16.320 -0.957 -10.156 1.00 78.81 219 LEU A O 1
ATOM 1692 N N . TRP A 1 220 ? 18.093 -1.959 -9.189 1.00 74.69 220 TRP A N 1
ATOM 1693 C CA . TRP A 1 220 ? 17.570 -1.951 -7.825 1.00 74.69 220 TRP A CA 1
ATOM 1694 C C . TRP A 1 220 ? 17.860 -0.643 -7.090 1.00 74.69 220 TRP A C 1
ATOM 1696 O O . TRP A 1 220 ? 17.522 -0.530 -5.916 1.00 74.69 220 TRP A O 1
ATOM 1706 N N . LYS A 1 221 ? 18.466 0.350 -7.753 1.00 77.81 221 LYS A N 1
ATOM 1707 C CA . LYS A 1 221 ? 18.757 1.656 -7.164 1.00 77.81 221 LYS A CA 1
ATOM 1708 C C . LYS A 1 221 ? 17.770 2.710 -7.645 1.00 77.81 221 LYS A C 1
ATOM 1710 O O . LYS A 1 221 ? 17.628 2.943 -8.844 1.00 77.81 221 LYS A O 1
ATOM 1715 N N . VAL A 1 222 ? 17.118 3.374 -6.699 1.00 76.62 222 VAL A N 1
ATOM 1716 C CA . VAL A 1 222 ? 16.152 4.447 -6.944 1.00 76.62 222 VAL A CA 1
ATOM 1717 C C . VAL A 1 222 ? 16.648 5.716 -6.277 1.00 76.62 222 VAL A C 1
ATOM 1719 O O . VAL A 1 222 ? 17.202 5.691 -5.182 1.00 76.62 222 VAL A O 1
ATOM 1722 N N . GLY A 1 223 ? 16.460 6.841 -6.950 1.00 77.81 223 GLY A N 1
ATOM 1723 C CA . GLY A 1 223 ? 16.774 8.142 -6.396 1.00 77.81 223 GLY A CA 1
ATOM 1724 C C . GLY A 1 223 ? 15.515 8.945 -6.105 1.00 77.81 223 GLY A C 1
ATOM 1725 O O . GLY A 1 223 ? 14.639 9.044 -6.962 1.00 77.81 223 GLY A O 1
ATOM 1726 N N . ILE A 1 224 ? 15.443 9.520 -4.910 1.00 74.56 224 ILE A N 1
ATOM 1727 C CA . ILE A 1 224 ? 14.333 10.343 -4.434 1.00 74.56 224 ILE A CA 1
ATOM 1728 C C . ILE A 1 224 ? 14.880 11.738 -4.146 1.00 74.56 224 ILE A C 1
ATOM 1730 O O . ILE A 1 224 ? 15.897 11.890 -3.467 1.00 74.56 224 ILE A O 1
ATOM 1734 N N . VAL A 1 225 ? 14.197 12.749 -4.676 1.00 73.62 225 VAL A N 1
ATOM 1735 C CA . VAL A 1 225 ? 14.497 14.159 -4.417 1.00 73.62 225 VAL A CA 1
ATOM 1736 C C . VAL A 1 225 ? 13.494 14.687 -3.394 1.00 73.62 225 VAL A C 1
ATOM 1738 O O . VAL A 1 225 ? 12.296 14.428 -3.517 1.00 73.62 225 VAL A O 1
ATOM 1741 N N . GLY A 1 226 ? 13.982 15.421 -2.399 1.00 70.06 226 GLY A N 1
ATOM 1742 C CA . GLY A 1 226 ? 13.179 16.023 -1.339 1.00 70.06 226 GLY A CA 1
ATOM 1743 C C . GLY A 1 226 ? 13.303 15.302 0.009 1.00 70.06 226 GLY A C 1
ATOM 1744 O O . GLY A 1 226 ? 13.493 14.087 0.067 1.00 70.06 226 GLY A O 1
ATOM 1745 N N . GLY A 1 227 ? 13.142 16.049 1.099 1.00 73.94 227 GLY A N 1
ATOM 1746 C CA . GLY A 1 227 ? 13.200 15.585 2.488 1.00 73.94 227 GLY A CA 1
ATOM 1747 C C . GLY A 1 227 ? 11.882 15.756 3.258 1.00 73.94 227 GLY A C 1
ATOM 1748 O O . GLY A 1 227 ? 11.849 15.958 4.473 1.00 73.94 227 GLY A O 1
ATOM 1749 N N . GLY A 1 228 ? 10.750 15.724 2.556 1.00 72.88 228 GLY A N 1
ATOM 1750 C CA . GLY A 1 228 ? 9.425 15.781 3.175 1.00 72.88 228 GLY A CA 1
ATOM 1751 C C . GLY A 1 228 ? 8.982 14.447 3.789 1.00 72.88 228 GLY A C 1
ATOM 1752 O O . GLY A 1 228 ? 9.620 13.407 3.616 1.00 72.88 228 GLY A O 1
ATOM 1753 N N . LEU A 1 229 ? 7.823 14.461 4.460 1.00 68.94 229 LEU A N 1
ATOM 1754 C CA . LEU A 1 229 ? 7.163 13.239 4.946 1.00 68.94 229 LEU A CA 1
ATOM 1755 C C . LEU A 1 229 ? 6.883 12.253 3.802 1.00 68.94 229 LEU A C 1
ATOM 1757 O O . LEU A 1 229 ? 7.109 11.052 3.957 1.00 68.94 229 LEU A O 1
ATOM 1761 N N . THR A 1 230 ? 6.459 12.766 2.646 1.00 66.88 230 THR A N 1
ATOM 1762 C CA . THR A 1 230 ? 6.209 11.964 1.446 1.00 66.88 230 THR A CA 1
ATOM 1763 C C . THR A 1 230 ? 7.481 11.251 0.989 1.00 66.88 230 THR A C 1
ATOM 1765 O O . THR A 1 230 ? 7.481 10.028 0.873 1.00 66.88 230 THR A O 1
ATOM 1768 N N . SER A 1 231 ? 8.596 11.978 0.850 1.00 67.00 231 SER A N 1
ATOM 1769 C CA . SER A 1 231 ? 9.893 11.413 0.459 1.00 67.00 231 SER A CA 1
ATOM 1770 C C . SER A 1 231 ? 10.383 10.339 1.430 1.00 67.00 231 SER A C 1
ATOM 1772 O O . SER A 1 231 ? 10.845 9.289 0.985 1.00 67.00 231 SER A O 1
ATOM 1774 N N . SER A 1 232 ? 10.230 10.548 2.747 1.00 75.69 232 SER A N 1
ATOM 1775 C CA . SER A 1 232 ? 10.557 9.507 3.733 1.00 75.69 232 SER A CA 1
ATOM 1776 C C . SER A 1 232 ? 9.672 8.265 3.601 1.00 75.69 232 SER A C 1
ATOM 1778 O O . SER A 1 232 ? 10.188 7.156 3.675 1.00 75.69 232 SER A O 1
ATOM 1780 N N . GLY A 1 233 ? 8.366 8.421 3.351 1.00 66.00 233 GLY A N 1
ATOM 1781 C CA . GLY A 1 233 ? 7.455 7.287 3.164 1.00 66.00 233 GLY A CA 1
ATOM 1782 C C . GLY A 1 233 ? 7.807 6.451 1.931 1.00 66.00 233 GLY A C 1
ATOM 1783 O O . GLY A 1 233 ? 7.895 5.227 2.021 1.00 66.00 233 GLY A O 1
ATOM 1784 N N . ILE A 1 234 ? 8.094 7.115 0.806 1.00 66.25 234 ILE A N 1
ATOM 1785 C CA . ILE A 1 234 ? 8.527 6.461 -0.439 1.00 66.25 234 ILE A CA 1
ATOM 1786 C C . ILE A 1 234 ? 9.859 5.735 -0.224 1.00 66.25 234 ILE A C 1
ATOM 1788 O O . ILE A 1 234 ? 10.006 4.578 -0.618 1.00 66.25 234 ILE A O 1
ATOM 1792 N N . ALA A 1 235 ? 10.822 6.390 0.432 1.00 73.62 235 ALA A N 1
ATOM 1793 C CA . ALA A 1 235 ? 12.120 5.797 0.736 1.00 73.62 235 ALA A CA 1
ATOM 1794 C C . ALA A 1 235 ? 11.972 4.529 1.580 1.00 73.62 235 ALA A C 1
ATOM 1796 O O . ALA A 1 235 ? 12.535 3.496 1.225 1.00 73.62 235 ALA A O 1
ATOM 1797 N N . THR A 1 236 ? 11.175 4.580 2.651 1.00 72.06 236 THR A N 1
ATOM 1798 C CA . THR A 1 236 ? 10.892 3.413 3.491 1.00 72.06 236 THR A CA 1
ATOM 1799 C C . THR A 1 236 ? 10.244 2.287 2.685 1.00 72.06 236 THR A C 1
ATOM 1801 O O . THR A 1 236 ? 10.725 1.159 2.744 1.00 72.06 236 THR A O 1
ATOM 1804 N N . ALA A 1 237 ? 9.208 2.570 1.888 1.00 65.56 237 ALA A N 1
ATOM 1805 C CA . ALA A 1 237 ? 8.527 1.549 1.086 1.00 65.56 237 ALA A CA 1
ATOM 1806 C C . ALA A 1 237 ? 9.470 0.855 0.084 1.00 65.56 237 ALA A C 1
ATOM 1808 O O . ALA A 1 237 ? 9.442 -0.370 -0.068 1.00 65.56 237 ALA A O 1
ATOM 1809 N N . LEU A 1 238 ? 10.341 1.628 -0.570 1.00 68.81 238 LEU A N 1
ATOM 1810 C CA . LEU A 1 238 ? 11.330 1.105 -1.511 1.00 68.81 238 LEU A CA 1
ATOM 1811 C C . LEU A 1 238 ? 12.416 0.281 -0.809 1.00 68.81 238 LEU A C 1
ATOM 1813 O O . LEU A 1 238 ? 12.747 -0.803 -1.288 1.00 68.81 238 LEU A O 1
ATOM 1817 N N . ILE A 1 239 ? 12.918 0.734 0.344 1.00 72.94 239 ILE A N 1
ATOM 1818 C CA . ILE A 1 239 ? 13.897 -0.019 1.146 1.00 72.94 239 ILE A CA 1
ATOM 1819 C C . ILE A 1 239 ? 13.317 -1.367 1.582 1.00 72.94 239 ILE A C 1
ATOM 1821 O O . ILE A 1 239 ? 13.966 -2.394 1.399 1.00 72.94 239 ILE A O 1
ATOM 1825 N N . LEU A 1 240 ? 12.075 -1.388 2.078 1.00 64.94 240 LEU A N 1
ATOM 1826 C CA . LEU A 1 240 ? 11.387 -2.627 2.466 1.00 64.94 240 LEU A CA 1
ATOM 1827 C C . LEU A 1 240 ? 11.125 -3.563 1.278 1.00 64.94 240 LEU A C 1
ATOM 1829 O O . LEU A 1 240 ? 11.005 -4.772 1.451 1.00 64.94 240 LEU A O 1
ATOM 1833 N N . SER A 1 241 ? 11.092 -3.017 0.062 1.00 64.25 241 SER A N 1
ATOM 1834 C CA . SER A 1 241 ? 11.002 -3.776 -1.189 1.00 64.25 241 SER A CA 1
ATOM 1835 C C . SER A 1 241 ? 12.378 -4.180 -1.748 1.00 64.25 241 SER A C 1
ATOM 1837 O O . SER A 1 241 ? 12.477 -4.560 -2.915 1.00 64.25 241 SER A O 1
ATOM 1839 N N . ASN A 1 242 ? 13.441 -4.105 -0.935 1.00 71.62 242 ASN A N 1
ATOM 1840 C CA . ASN A 1 242 ? 14.833 -4.413 -1.284 1.00 71.62 242 ASN A CA 1
ATOM 1841 C C . ASN A 1 242 ? 15.453 -3.515 -2.372 1.00 71.62 242 ASN A C 1
ATOM 1843 O O . ASN A 1 242 ? 16.378 -3.936 -3.073 1.00 71.62 242 ASN A O 1
ATOM 1847 N N . TYR A 1 243 ? 14.991 -2.269 -2.506 1.00 72.19 243 TYR A N 1
ATOM 1848 C CA . TYR A 1 243 ? 15.666 -1.271 -3.337 1.00 72.19 243 TYR A CA 1
ATOM 1849 C C . TYR A 1 243 ? 16.714 -0.497 -2.531 1.00 72.19 243 TYR A C 1
ATOM 1851 O O . TYR A 1 243 ? 16.501 -0.109 -1.384 1.00 72.19 243 TYR A O 1
ATOM 1859 N N . GLN A 1 244 ? 17.843 -0.195 -3.169 1.00 76.44 244 GLN A N 1
ATOM 1860 C CA . GLN A 1 244 ? 18.785 0.805 -2.681 1.00 76.44 244 GLN A CA 1
ATOM 1861 C C . GLN A 1 244 ? 18.229 2.201 -2.976 1.00 76.44 244 GLN A C 1
ATOM 1863 O O . GLN A 1 244 ? 17.952 2.528 -4.128 1.00 76.44 244 GLN A O 1
ATOM 1868 N N . VAL A 1 245 ? 18.100 3.049 -1.959 1.00 78.69 245 VAL A N 1
ATOM 1869 C CA . VAL A 1 245 ? 17.558 4.404 -2.122 1.00 78.69 245 VAL A CA 1
ATOM 1870 C C . VAL A 1 245 ? 18.661 5.449 -1.962 1.00 78.69 245 VAL A C 1
ATOM 1872 O O . VAL A 1 245 ? 19.401 5.436 -0.982 1.00 78.69 245 VAL A O 1
ATOM 1875 N N . ILE A 1 246 ? 18.758 6.373 -2.920 1.00 81.94 246 ILE A N 1
ATOM 1876 C CA . ILE A 1 246 ? 19.540 7.610 -2.809 1.00 81.94 246 ILE A CA 1
ATOM 1877 C C . ILE A 1 246 ? 18.569 8.741 -2.478 1.00 81.94 246 ILE A C 1
ATOM 1879 O O . ILE A 1 246 ? 17.720 9.071 -3.302 1.00 81.94 246 ILE A O 1
ATOM 1883 N N . LEU A 1 247 ? 18.711 9.356 -1.306 1.00 80.19 247 LEU A N 1
ATOM 1884 C CA . LEU A 1 247 ? 18.009 10.593 -0.964 1.00 80.19 247 LEU A CA 1
ATOM 1885 C C . LEU A 1 247 ? 18.888 11.794 -1.323 1.00 80.19 247 LEU A C 1
ATOM 1887 O O . LEU A 1 247 ? 20.058 11.833 -0.939 1.00 80.19 247 LEU A O 1
ATOM 1891 N N . LYS A 1 248 ? 18.330 12.767 -2.048 1.00 79.56 248 LYS A N 1
ATOM 1892 C CA . LYS A 1 248 ? 18.950 14.082 -2.249 1.00 79.56 248 LYS A CA 1
ATOM 1893 C C . LYS A 1 248 ? 18.005 15.194 -1.816 1.00 79.56 248 LYS A C 1
ATOM 1895 O O . LYS A 1 248 ? 16.831 15.187 -2.173 1.00 79.56 248 LYS A O 1
ATOM 1900 N N . GLU A 1 249 ? 18.547 16.127 -1.049 1.00 81.81 249 GLU A N 1
ATOM 1901 C CA . GLU A 1 249 ? 17.871 17.316 -0.535 1.00 81.81 249 GLU A CA 1
ATOM 1902 C C . GLU A 1 249 ? 18.912 18.447 -0.433 1.00 81.81 249 GLU A C 1
ATOM 1904 O O . GLU A 1 249 ? 20.099 18.170 -0.252 1.00 81.81 249 GLU A O 1
ATOM 1909 N N . GLU A 1 250 ? 18.507 19.694 -0.687 1.00 76.81 250 GLU A N 1
ATOM 1910 C CA . GLU A 1 250 ? 19.381 20.878 -0.615 1.00 76.81 250 GLU A CA 1
ATOM 1911 C C . GLU A 1 250 ? 19.670 21.265 0.839 1.00 76.81 250 GLU A C 1
ATOM 1913 O O . GLU A 1 250 ? 20.801 21.630 1.158 1.00 76.81 250 GLU A O 1
ATOM 1918 N N . ASP A 1 251 ? 18.667 21.158 1.716 1.00 81.75 251 ASP A N 1
ATOM 1919 C CA . ASP A 1 251 ? 18.811 21.415 3.151 1.00 81.75 251 ASP A CA 1
ATOM 1920 C C . ASP A 1 251 ? 19.340 20.172 3.885 1.00 81.75 251 ASP A C 1
ATOM 1922 O O . ASP A 1 251 ? 18.645 19.165 4.052 1.00 81.75 251 ASP A O 1
ATOM 1926 N N . GLU A 1 252 ? 20.579 20.262 4.364 1.00 86.94 252 GLU A N 1
ATOM 1927 C CA . GLU A 1 252 ? 21.258 19.196 5.104 1.00 86.94 252 GLU A CA 1
ATOM 1928 C C . GLU A 1 252 ? 20.488 18.769 6.367 1.00 86.94 252 GLU A C 1
ATOM 1930 O O . GLU A 1 252 ? 20.374 17.573 6.637 1.00 86.94 252 GLU A O 1
ATOM 1935 N N . ASN A 1 253 ? 19.850 19.703 7.085 1.00 86.31 253 ASN A N 1
ATOM 1936 C CA . ASN A 1 253 ? 19.065 19.368 8.279 1.00 86.31 253 ASN A CA 1
ATOM 1937 C C . ASN A 1 253 ? 17.809 18.570 7.911 1.00 86.31 253 ASN A C 1
ATOM 1939 O O . ASN A 1 253 ? 17.406 17.642 8.619 1.00 86.31 253 ASN A O 1
ATOM 1943 N N . LEU A 1 254 ? 17.170 18.929 6.795 1.00 83.56 254 LEU A N 1
ATOM 1944 C CA . LEU A 1 254 ? 15.987 18.230 6.307 1.00 83.56 254 LEU A CA 1
ATOM 1945 C C . LEU A 1 254 ? 16.348 16.838 5.769 1.00 83.56 254 LEU A C 1
ATOM 1947 O O . LEU A 1 254 ? 15.592 15.882 5.982 1.00 83.56 254 LEU A O 1
ATOM 1951 N N . LEU A 1 255 ? 17.517 16.697 5.136 1.00 84.88 255 LEU A N 1
ATOM 1952 C CA . LEU A 1 255 ? 18.067 15.408 4.720 1.00 84.88 255 LEU A CA 1
ATOM 1953 C C . LEU A 1 255 ? 18.310 14.497 5.928 1.00 84.88 255 LEU A C 1
ATOM 1955 O O . LEU A 1 255 ? 17.812 13.370 5.948 1.00 84.88 255 LEU A O 1
ATOM 1959 N N . GLU A 1 256 ? 19.007 14.990 6.953 1.00 86.81 256 GLU A N 1
ATOM 1960 C CA . GLU A 1 256 ? 19.269 14.239 8.186 1.00 86.81 256 GLU A CA 1
ATOM 1961 C C . GLU A 1 256 ? 17.972 13.841 8.897 1.00 86.81 256 GLU A C 1
ATOM 1963 O O . GLU A 1 256 ? 17.805 12.683 9.283 1.00 86.81 256 GLU A O 1
ATOM 1968 N N . SER A 1 257 ? 17.008 14.761 9.003 1.00 86.81 257 SER A N 1
ATOM 1969 C CA . SER A 1 257 ? 15.683 14.477 9.568 1.00 86.81 257 SER A CA 1
ATOM 1970 C C . SER A 1 257 ? 14.945 13.381 8.789 1.00 86.81 257 SER A C 1
ATOM 1972 O O . SER A 1 257 ? 14.319 12.490 9.370 1.00 86.81 257 SER A O 1
ATOM 1974 N N . THR A 1 258 ? 15.039 13.401 7.459 1.00 81.06 258 THR A N 1
ATOM 1975 C CA . THR A 1 258 ? 14.427 12.398 6.575 1.00 81.06 258 THR A CA 1
ATOM 1976 C C . THR A 1 258 ? 15.075 11.037 6.740 1.00 81.06 258 THR A C 1
ATOM 1978 O O . THR A 1 258 ? 14.362 10.055 6.941 1.00 81.06 258 THR A O 1
ATOM 1981 N N . ILE A 1 259 ? 16.407 10.980 6.736 1.00 87.44 259 ILE A N 1
ATOM 1982 C CA . ILE A 1 259 ? 17.164 9.753 7.000 1.00 87.44 259 ILE A CA 1
ATOM 1983 C C . ILE A 1 259 ? 16.813 9.212 8.390 1.00 87.44 259 ILE A C 1
ATOM 1985 O O . ILE A 1 259 ? 16.554 8.018 8.527 1.00 87.44 259 ILE A O 1
ATOM 1989 N N . GLY A 1 260 ? 16.730 10.079 9.402 1.00 88.25 260 GLY A N 1
ATOM 1990 C CA . GLY A 1 260 ? 16.335 9.718 10.761 1.00 88.25 260 GLY A CA 1
ATOM 1991 C C . GLY A 1 260 ? 14.941 9.090 10.830 1.00 88.25 260 GLY A C 1
ATOM 1992 O O . GLY A 1 260 ? 14.780 8.045 11.455 1.00 88.25 260 GLY A O 1
ATOM 1993 N N . ARG A 1 261 ? 13.946 9.667 10.139 1.00 84.50 261 ARG A N 1
ATOM 1994 C CA . ARG A 1 261 ? 12.586 9.101 10.044 1.00 84.50 261 ARG A CA 1
ATOM 1995 C C . ARG A 1 261 ? 12.577 7.732 9.369 1.00 84.50 261 ARG A C 1
ATOM 1997 O O . ARG A 1 261 ? 11.989 6.799 9.909 1.00 84.50 261 ARG A O 1
ATOM 2004 N N . VAL A 1 262 ? 13.240 7.608 8.218 1.00 84.06 262 VAL A N 1
ATOM 2005 C CA . VAL A 1 262 ? 13.325 6.344 7.467 1.00 84.06 262 VAL A CA 1
ATOM 2006 C C . VAL A 1 262 ? 13.975 5.266 8.326 1.00 84.06 262 VAL A C 1
ATOM 2008 O O . VAL A 1 262 ? 13.416 4.182 8.485 1.00 84.06 262 VAL A O 1
ATOM 2011 N N . LYS A 1 263 ? 15.123 5.591 8.927 1.00 89.25 263 LYS A N 1
ATOM 2012 C CA . LYS A 1 263 ? 15.868 4.686 9.796 1.00 89.25 263 LYS A CA 1
ATOM 2013 C C . LYS A 1 263 ? 15.048 4.265 11.010 1.00 89.25 263 LYS A C 1
ATOM 2015 O O . LYS A 1 263 ? 14.998 3.082 11.301 1.00 89.25 263 LYS A O 1
ATOM 2020 N N . ALA A 1 264 ? 14.368 5.197 11.675 1.00 88.31 264 ALA A N 1
ATOM 2021 C CA . ALA A 1 264 ? 13.536 4.874 12.829 1.00 88.31 264 ALA A CA 1
ATOM 2022 C C . ALA A 1 264 ? 12.443 3.853 12.480 1.00 88.31 264 ALA A C 1
ATOM 2024 O O . ALA A 1 264 ? 12.231 2.914 13.240 1.00 88.31 264 ALA A O 1
ATOM 2025 N N . VAL A 1 265 ? 11.774 4.001 11.330 1.00 83.38 265 VAL A N 1
ATOM 2026 C CA . VAL A 1 265 ? 10.754 3.031 10.900 1.00 83.38 265 VAL A CA 1
ATOM 2027 C C . VAL A 1 265 ? 11.383 1.672 10.596 1.00 83.38 265 VAL A C 1
ATOM 2029 O O . VAL A 1 265 ? 10.891 0.668 11.097 1.00 83.38 265 VAL A O 1
ATOM 2032 N N . VAL A 1 266 ? 12.475 1.629 9.827 1.00 82.38 266 VAL A N 1
ATOM 2033 C CA . VAL A 1 266 ? 13.155 0.368 9.474 1.00 82.38 266 VAL A CA 1
ATOM 2034 C C . VAL A 1 266 ? 13.689 -0.346 10.721 1.00 82.38 266 VAL A C 1
ATOM 2036 O O . VAL A 1 266 ? 13.390 -1.518 10.923 1.00 82.38 266 VAL A O 1
ATOM 2039 N N . ASP A 1 267 ? 14.377 0.368 11.613 1.00 88.50 267 ASP A N 1
ATOM 2040 C CA . ASP A 1 267 ? 14.906 -0.190 12.861 1.00 88.50 267 ASP A CA 1
ATOM 2041 C C . ASP A 1 267 ? 13.770 -0.732 13.758 1.00 88.50 267 ASP A C 1
ATOM 2043 O O . ASP A 1 267 ? 13.924 -1.770 14.404 1.00 88.50 267 ASP A O 1
ATOM 2047 N N . LEU A 1 268 ? 12.609 -0.063 13.803 1.00 88.50 268 LEU A N 1
ATOM 2048 C CA . LEU A 1 268 ? 11.440 -0.543 14.553 1.00 88.50 268 LEU A CA 1
ATOM 2049 C C . LEU A 1 268 ? 10.821 -1.804 13.937 1.00 88.50 268 LEU A C 1
ATOM 2051 O O . LEU A 1 268 ? 10.357 -2.668 14.684 1.00 88.50 268 LEU A O 1
ATOM 2055 N N . LEU A 1 269 ? 10.822 -1.927 12.608 1.00 83.00 269 LEU A N 1
ATOM 2056 C CA . LEU A 1 269 ? 10.386 -3.144 11.922 1.00 83.00 269 LEU A CA 1
ATOM 2057 C C . LEU A 1 269 ? 11.320 -4.317 12.238 1.00 83.00 269 LEU A C 1
ATOM 2059 O O . LEU A 1 269 ? 10.834 -5.383 12.616 1.00 83.00 269 LEU A O 1
ATOM 2063 N N . ASP A 1 270 ? 12.635 -4.091 12.218 1.00 83.38 270 ASP A N 1
ATOM 2064 C CA . ASP A 1 270 ? 13.633 -5.089 12.621 1.00 83.38 270 ASP A CA 1
ATOM 2065 C C . ASP A 1 270 ? 13.451 -5.519 14.085 1.00 83.38 270 ASP A C 1
ATOM 2067 O O . ASP A 1 270 ? 13.614 -6.690 14.437 1.00 83.38 270 ASP A O 1
ATOM 2071 N N . VAL A 1 271 ? 13.133 -4.575 14.979 1.00 91.75 271 VAL A N 1
ATOM 2072 C CA . VAL A 1 271 ? 12.826 -4.892 16.381 1.00 91.75 271 VAL A CA 1
ATOM 2073 C C . VAL A 1 271 ? 11.565 -5.742 16.472 1.00 91.75 271 VAL A C 1
ATOM 2075 O O . VAL A 1 271 ? 11.585 -6.747 17.180 1.00 91.75 271 VAL A O 1
ATOM 2078 N N . ALA A 1 272 ? 10.494 -5.371 15.764 1.00 87.50 272 ALA A N 1
ATOM 2079 C CA . ALA A 1 272 ? 9.239 -6.118 15.752 1.00 87.50 272 ALA A CA 1
ATOM 2080 C C . ALA A 1 272 ? 9.445 -7.568 15.286 1.00 87.50 272 ALA A C 1
ATOM 2082 O O . ALA A 1 272 ? 8.951 -8.492 15.937 1.00 87.50 272 ALA A O 1
ATOM 2083 N N . GLU A 1 273 ? 10.249 -7.774 14.240 1.00 81.00 273 GLU A N 1
ATOM 2084 C CA . GLU A 1 273 ? 10.636 -9.104 13.766 1.00 81.00 273 GLU A CA 1
ATOM 2085 C C . GLU A 1 273 ? 11.395 -9.894 14.845 1.00 81.00 273 GLU A C 1
ATOM 2087 O O . GLU A 1 273 ? 11.039 -11.036 15.151 1.00 81.00 273 GLU A O 1
ATOM 2092 N N . LYS A 1 274 ? 12.386 -9.269 15.500 1.00 90.12 274 LYS A N 1
ATOM 2093 C CA . LYS A 1 274 ? 13.178 -9.893 16.580 1.00 90.12 274 LYS A CA 1
ATOM 2094 C C . LYS A 1 274 ? 12.346 -10.291 17.797 1.00 90.12 274 LYS A C 1
ATOM 2096 O O . LYS A 1 274 ? 12.702 -11.251 18.475 1.00 90.12 274 LYS A O 1
ATOM 2101 N N . ILE A 1 275 ? 11.259 -9.574 18.091 1.00 95.56 275 ILE A N 1
ATOM 2102 C CA . ILE A 1 275 ? 10.324 -9.924 19.175 1.00 95.56 275 ILE A CA 1
ATOM 2103 C C . ILE A 1 275 ? 9.154 -10.800 18.698 1.00 95.56 275 ILE A C 1
ATOM 2105 O O . ILE A 1 275 ? 8.198 -11.003 19.450 1.00 95.56 275 ILE A O 1
ATOM 2109 N N . HIS A 1 276 ? 9.219 -11.312 17.465 1.00 88.56 276 HIS A N 1
ATOM 2110 C CA . HIS A 1 276 ? 8.204 -12.166 16.848 1.00 88.56 276 HIS A CA 1
ATOM 2111 C C . HIS A 1 276 ? 6.802 -11.537 16.851 1.00 88.56 276 HIS A C 1
ATOM 2113 O O . HIS A 1 276 ? 5.796 -12.192 17.139 1.00 88.56 276 HIS A O 1
ATOM 2119 N N . LYS A 1 277 ? 6.734 -10.236 16.556 1.00 89.31 277 LYS A N 1
ATOM 2120 C CA . LYS A 1 277 ? 5.487 -9.507 16.313 1.00 89.31 277 LYS A CA 1
ATOM 2121 C C . LYS A 1 277 ? 5.379 -9.175 14.831 1.00 89.31 277 LYS A C 1
ATOM 2123 O O . LYS A 1 277 ? 6.384 -8.943 14.176 1.00 89.31 277 LYS A O 1
ATOM 2128 N N . THR A 1 278 ? 4.152 -9.128 14.325 1.00 85.62 278 THR A N 1
ATOM 2129 C CA . THR A 1 278 ? 3.857 -8.699 12.954 1.00 85.62 278 THR A CA 1
ATOM 2130 C C . THR A 1 278 ? 3.614 -7.192 12.963 1.00 85.62 278 THR A C 1
ATOM 2132 O O . THR A 1 278 ? 2.550 -6.767 13.423 1.00 85.62 278 THR A O 1
ATOM 2135 N N . PRO A 1 279 ? 4.580 -6.359 12.541 1.00 87.06 279 PRO A N 1
ATOM 2136 C CA . PRO A 1 279 ? 4.377 -4.922 12.508 1.00 87.06 279 PRO A CA 1
ATOM 2137 C C . PRO A 1 279 ? 3.533 -4.516 11.301 1.00 87.06 279 PRO A C 1
ATOM 2139 O O . PRO A 1 279 ? 3.621 -5.111 10.229 1.00 87.06 279 PRO A O 1
ATOM 2142 N N . ILE A 1 280 ? 2.756 -3.451 11.470 1.00 84.88 280 ILE A N 1
ATOM 2143 C CA . ILE A 1 280 ? 1.986 -2.830 10.393 1.00 84.88 280 ILE A CA 1
ATOM 2144 C C . ILE A 1 280 ? 2.278 -1.336 10.440 1.00 84.88 280 ILE A C 1
ATOM 2146 O O . ILE A 1 280 ? 2.063 -0.688 11.466 1.00 84.88 280 ILE A O 1
ATOM 2150 N N . VAL A 1 281 ? 2.815 -0.800 9.344 1.00 83.25 281 VAL A N 1
ATOM 2151 C CA . VAL A 1 281 ? 3.151 0.623 9.235 1.00 83.25 281 VAL A CA 1
ATOM 2152 C C . VAL A 1 281 ? 1.916 1.382 8.780 1.00 83.25 281 VAL A C 1
ATOM 2154 O O . VAL A 1 281 ? 1.346 1.083 7.735 1.00 83.25 281 VAL A O 1
ATOM 2157 N N . VAL A 1 282 ? 1.524 2.385 9.559 1.00 83.50 282 VAL A N 1
ATOM 2158 C CA . VAL A 1 282 ? 0.394 3.264 9.251 1.00 83.50 282 VAL A CA 1
ATOM 2159 C C . VAL A 1 282 ? 0.796 4.714 9.461 1.00 83.50 282 VAL A C 1
ATOM 2161 O O . VAL A 1 282 ? 1.651 5.022 10.297 1.00 83.50 282 VAL A O 1
ATOM 2164 N N . ARG A 1 283 ? 0.182 5.627 8.709 1.00 81.00 283 ARG A N 1
ATOM 2165 C CA . ARG A 1 283 ? 0.376 7.061 8.936 1.00 81.00 283 ARG A CA 1
ATOM 2166 C C . ARG A 1 283 ? -0.304 7.496 10.232 1.00 81.00 283 ARG A C 1
ATOM 2168 O O . ARG A 1 283 ? -1.235 6.868 10.735 1.00 81.00 283 ARG A O 1
ATOM 2175 N N . ASN A 1 284 ? 0.173 8.613 10.765 1.00 85.94 284 ASN A N 1
ATOM 2176 C CA . ASN A 1 284 ? -0.382 9.203 11.971 1.00 85.94 284 ASN A CA 1
ATOM 2177 C C . ASN A 1 284 ? -1.786 9.776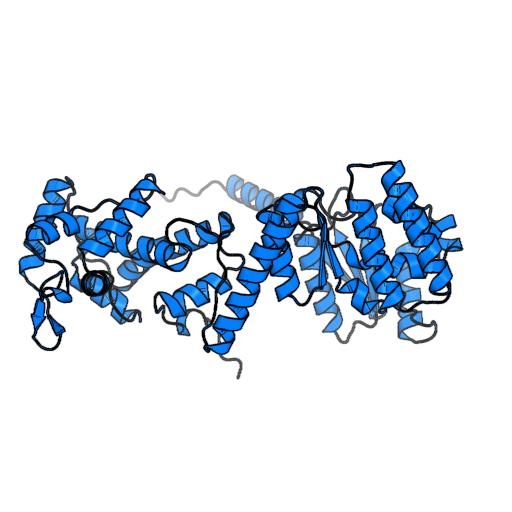 11.714 1.00 85.94 284 ASN A C 1
ATOM 2179 O O . ASN A 1 284 ? -1.955 10.617 10.833 1.00 85.94 284 ASN A O 1
ATOM 2183 N N . CYS A 1 285 ? -2.763 9.356 12.513 1.00 90.44 285 CYS A N 1
ATOM 2184 C CA . CYS A 1 285 ? -4.105 9.934 12.591 1.00 90.44 285 CYS A CA 1
ATOM 2185 C C . CYS A 1 285 ? -4.735 9.583 13.949 1.00 90.44 285 CYS A C 1
ATOM 2187 O O . CYS A 1 285 ? -4.209 8.741 14.686 1.00 90.44 285 CYS A O 1
ATOM 2189 N N . THR A 1 286 ? -5.870 10.199 14.290 1.00 93.56 286 THR A N 1
ATOM 2190 C CA . THR A 1 286 ? -6.604 9.859 15.516 1.00 93.56 286 THR A CA 1
ATOM 2191 C C . THR A 1 286 ? -7.056 8.398 15.475 1.00 93.56 286 THR A C 1
ATOM 2193 O O . THR A 1 286 ? -7.878 8.010 14.651 1.00 93.56 286 THR A O 1
ATOM 2196 N N . GLY A 1 287 ? -6.512 7.582 16.382 1.00 91.75 287 GLY A N 1
ATOM 2197 C CA . GLY A 1 287 ? -6.823 6.153 16.471 1.00 91.75 287 GLY A CA 1
ATOM 2198 C C . GLY A 1 287 ? -6.032 5.246 15.524 1.00 91.75 287 GLY A C 1
ATOM 2199 O O . GLY A 1 287 ? -6.240 4.032 15.555 1.00 91.75 287 GLY A O 1
ATOM 2200 N N . PHE A 1 288 ? -5.110 5.796 14.725 1.00 94.19 288 PHE A N 1
ATOM 2201 C CA . PHE A 1 288 ? -4.348 5.042 13.724 1.00 94.19 288 PHE A CA 1
ATOM 2202 C C . PHE A 1 288 ? -5.284 4.190 12.839 1.00 94.19 288 PHE A C 1
ATOM 2204 O O . PHE A 1 288 ? -6.339 4.668 12.431 1.00 94.19 288 PHE A O 1
ATOM 2211 N N . ALA A 1 289 ? -4.933 2.935 12.542 1.00 92.19 289 ALA A N 1
ATOM 2212 C CA . ALA A 1 289 ? -5.825 2.027 11.820 1.00 92.19 289 ALA A CA 1
ATOM 2213 C C . ALA A 1 289 ? -6.778 1.265 12.760 1.00 92.19 289 ALA A C 1
ATOM 2215 O O . ALA A 1 289 ? -7.996 1.401 12.665 1.00 92.19 289 ALA A O 1
ATOM 2216 N N . VAL A 1 290 ? -6.229 0.477 13.694 1.00 93.25 290 VAL A N 1
ATOM 2217 C CA . VAL A 1 290 ? -7.012 -0.478 14.501 1.00 93.25 290 VAL A CA 1
ATOM 2218 C C . VAL A 1 290 ? -8.027 0.218 15.401 1.00 93.25 290 VAL A C 1
ATOM 2220 O O . VAL A 1 290 ? -9.206 -0.121 15.359 1.00 93.25 290 VAL A O 1
ATOM 2223 N N . ASN A 1 291 ? -7.610 1.208 16.199 1.00 94.00 291 ASN A N 1
ATOM 2224 C CA . ASN A 1 291 ? -8.528 1.844 17.149 1.00 94.00 291 ASN A CA 1
ATOM 2225 C C . ASN A 1 291 ? -9.590 2.678 16.433 1.00 94.00 291 ASN A C 1
ATOM 2227 O O . ASN A 1 291 ? -10.702 2.799 16.934 1.00 94.00 291 ASN A O 1
ATOM 2231 N N . ARG A 1 292 ? -9.266 3.229 15.261 1.00 95.12 292 ARG A N 1
ATOM 2232 C CA . ARG A 1 292 ? -10.209 3.972 14.423 1.00 95.12 292 ARG A CA 1
ATOM 2233 C C . ARG A 1 292 ? -11.317 3.068 13.870 1.00 95.12 292 ARG A C 1
ATOM 2235 O O . ARG A 1 292 ? -12.491 3.398 14.014 1.00 95.12 292 ARG A O 1
ATOM 2242 N N . MET A 1 293 ? -10.960 1.892 13.353 1.00 94.94 293 MET A N 1
ATOM 2243 C CA . MET A 1 293 ? -11.920 0.856 12.940 1.00 94.94 293 MET A CA 1
ATOM 2244 C C . MET A 1 293 ? -12.727 0.302 14.126 1.00 94.94 293 MET A C 1
ATOM 2246 O O . MET A 1 293 ? -13.954 0.209 14.066 1.00 94.94 293 MET A O 1
ATOM 2250 N N . LEU A 1 294 ? -12.062 -0.002 15.244 1.00 93.62 294 LEU A N 1
ATOM 2251 C CA . LEU A 1 294 ? -12.709 -0.502 16.460 1.00 93.62 294 LEU A CA 1
ATOM 2252 C C . LEU A 1 294 ? -13.688 0.519 17.060 1.00 93.62 294 LEU A C 1
ATOM 2254 O O . LEU A 1 294 ? -14.735 0.141 17.584 1.00 93.62 294 LEU A O 1
ATOM 2258 N N . PHE A 1 295 ? -13.382 1.814 16.961 1.00 95.06 295 PHE A N 1
ATOM 2259 C CA . PHE A 1 295 ? -14.286 2.868 17.405 1.00 95.06 295 PHE A CA 1
ATOM 2260 C C . PHE A 1 295 ? -15.582 2.885 16.585 1.00 95.06 295 PHE A C 1
ATOM 2262 O O . PHE A 1 295 ? -16.657 3.010 17.170 1.00 95.06 295 PHE A O 1
ATOM 2269 N N . ALA A 1 296 ? -15.506 2.685 15.261 1.00 95.25 296 ALA A N 1
ATOM 2270 C CA . ALA A 1 296 ? -16.686 2.573 14.400 1.00 95.25 296 ALA A CA 1
ATOM 2271 C C . ALA A 1 296 ? -17.602 1.406 14.812 1.00 95.25 296 ALA A C 1
ATOM 2273 O O . ALA A 1 296 ? -18.821 1.576 14.888 1.00 95.25 296 ALA A O 1
ATOM 2274 N N . HIS A 1 297 ? -17.016 0.259 15.166 1.00 95.19 297 HIS A N 1
ATOM 2275 C CA . HIS A 1 297 ? -17.748 -0.879 15.729 1.00 95.19 297 HIS A CA 1
ATOM 2276 C C . HIS A 1 297 ? -18.440 -0.511 17.053 1.00 95.19 297 HIS A C 1
ATOM 2278 O O . HIS A 1 297 ? -19.640 -0.725 17.225 1.00 95.19 297 HIS A O 1
ATOM 2284 N N . ALA A 1 298 ? -17.691 0.084 17.988 1.00 94.50 298 ALA A N 1
ATOM 2285 C CA . ALA A 1 298 ? -18.196 0.420 19.314 1.00 94.50 298 ALA A CA 1
ATOM 2286 C C . ALA A 1 298 ? -19.340 1.445 19.261 1.00 94.50 298 ALA A C 1
ATOM 2288 O O . ALA A 1 298 ? -20.394 1.205 19.846 1.00 94.50 298 ALA A O 1
ATOM 2289 N N . GLN A 1 299 ? -19.180 2.558 18.534 1.00 95.19 299 GLN A N 1
ATOM 2290 C CA . GLN A 1 299 ? -20.220 3.593 18.457 1.00 95.19 299 GLN A CA 1
ATOM 2291 C C . GLN A 1 299 ? -21.526 3.076 17.839 1.00 95.19 299 GLN A C 1
ATOM 2293 O O . GLN A 1 299 ? -22.606 3.499 18.250 1.00 95.19 299 GLN A O 1
ATOM 2298 N N . SER A 1 300 ? -21.434 2.131 16.898 1.00 96.44 300 SER A N 1
ATOM 2299 C CA . SER A 1 300 ? -22.600 1.520 16.256 1.00 96.44 300 SER A CA 1
ATOM 2300 C C . SER A 1 300 ? -23.399 0.693 17.262 1.00 96.44 300 SER A C 1
ATOM 2302 O O . SER A 1 300 ? -24.623 0.768 17.288 1.00 96.44 300 SER A O 1
ATOM 2304 N N . ALA A 1 301 ? -22.723 -0.007 18.179 1.00 96.75 301 ALA A N 1
ATOM 2305 C CA . ALA A 1 301 ? -23.388 -0.716 19.270 1.00 96.75 301 ALA A CA 1
ATOM 2306 C C . ALA A 1 301 ? -24.140 0.241 20.206 1.00 96.75 301 ALA A C 1
ATOM 2308 O O . ALA A 1 301 ? -25.288 -0.020 20.565 1.00 96.75 301 ALA A O 1
ATOM 2309 N N . PHE A 1 302 ? -23.530 1.377 20.560 1.00 95.75 302 PHE A N 1
ATOM 2310 C CA . PHE A 1 302 ? -24.188 2.403 21.374 1.00 95.75 302 PHE A CA 1
ATOM 2311 C C . PHE A 1 302 ? -25.411 3.011 20.682 1.00 95.75 302 PHE A C 1
ATOM 2313 O O . PHE A 1 302 ? -26.454 3.160 21.318 1.00 95.75 302 PHE A O 1
ATOM 2320 N N . LEU A 1 303 ? -25.303 3.309 19.384 1.00 95.31 303 LEU A N 1
ATOM 2321 C CA . LEU A 1 303 ? -26.423 3.772 18.566 1.00 95.31 303 LEU A CA 1
ATOM 2322 C C . LEU A 1 303 ? -27.581 2.768 18.607 1.00 95.31 303 LEU A C 1
ATOM 2324 O O . LEU A 1 303 ? -28.715 3.137 18.906 1.00 95.31 303 LEU A O 1
ATOM 2328 N N . LEU A 1 304 ? -27.300 1.488 18.362 1.00 95.38 304 LEU A N 1
ATOM 2329 C CA . LEU A 1 304 ? -28.321 0.441 18.362 1.00 95.38 304 LEU A CA 1
ATOM 2330 C C . LEU A 1 304 ? -29.002 0.287 19.730 1.00 95.38 304 LEU A C 1
ATOM 2332 O O . LEU A 1 304 ? -30.224 0.128 19.788 1.00 95.38 304 LEU A O 1
ATOM 2336 N N . VAL A 1 305 ? -28.248 0.389 20.830 1.00 95.62 305 VAL A N 1
ATOM 2337 C CA . VAL A 1 305 ? -28.816 0.357 22.188 1.00 95.62 305 VAL A CA 1
ATOM 2338 C C . VAL A 1 305 ? -29.707 1.562 22.456 1.00 95.62 305 VAL A C 1
ATOM 2340 O O . VAL A 1 305 ? -30.833 1.386 22.927 1.00 95.62 305 VAL A O 1
ATOM 2343 N N . ASP A 1 306 ? -29.273 2.779 22.125 1.00 94.00 306 ASP A N 1
ATOM 2344 C CA . ASP A 1 306 ? -30.118 3.967 22.283 1.00 94.00 306 ASP A CA 1
ATOM 2345 C C . ASP A 1 306 ? -31.417 3.824 21.456 1.00 94.00 306 ASP A C 1
ATOM 2347 O O . ASP A 1 306 ? -32.495 4.165 21.942 1.00 94.00 306 ASP A O 1
ATOM 2351 N N . HIS A 1 307 ? -31.359 3.191 20.280 1.00 93.38 307 HIS A N 1
ATOM 2352 C CA . HIS A 1 307 ? -32.515 2.977 19.402 1.00 93.38 307 HIS A CA 1
ATOM 2353 C C . HIS A 1 307 ? -33.362 1.726 19.678 1.00 93.38 307 HIS A C 1
ATOM 2355 O O . HIS A 1 307 ? -34.378 1.542 19.009 1.00 93.38 307 HIS A O 1
ATOM 2361 N N . GLY A 1 308 ? -33.033 0.894 20.667 1.00 92.00 308 GLY A N 1
ATOM 2362 C CA . GLY A 1 308 ? -33.947 -0.163 21.121 1.00 92.00 308 GLY A CA 1
ATOM 2363 C C . GLY A 1 308 ? -33.322 -1.522 21.397 1.00 92.00 308 GLY A C 1
ATOM 2364 O O . GLY A 1 308 ? -33.957 -2.311 22.093 1.00 92.00 308 GLY A O 1
ATOM 2365 N N . LEU A 1 309 ? -32.114 -1.804 20.904 1.00 94.38 309 LEU A N 1
ATOM 2366 C CA . LEU A 1 309 ? -31.502 -3.119 21.089 1.00 94.38 309 LEU A CA 1
ATOM 2367 C C . LEU A 1 309 ? -31.061 -3.348 22.533 1.00 94.38 309 LEU A C 1
ATOM 2369 O O . LEU A 1 309 ? -30.683 -2.428 23.261 1.00 94.38 309 LEU A O 1
ATOM 2373 N N . ASP A 1 310 ? -31.085 -4.619 22.918 1.00 93.94 310 ASP A N 1
ATOM 2374 C CA . ASP A 1 310 ? -30.542 -5.080 24.184 1.00 93.94 310 ASP A CA 1
ATOM 2375 C C . ASP A 1 310 ? -29.011 -5.221 24.116 1.00 93.94 310 ASP A C 1
ATOM 2377 O O . ASP A 1 310 ? -28.451 -5.748 23.151 1.00 93.94 310 ASP A O 1
ATOM 2381 N N . VAL A 1 311 ? -28.350 -4.766 25.183 1.00 96.06 311 VAL A N 1
ATOM 2382 C CA . VAL A 1 311 ? -26.889 -4.797 25.363 1.00 96.06 311 VAL A CA 1
ATOM 2383 C C . VAL A 1 311 ? -26.346 -6.223 25.241 1.00 96.06 311 VAL A C 1
ATOM 2385 O O . VAL A 1 311 ? -25.349 -6.461 24.558 1.00 96.06 311 VAL A O 1
ATOM 2388 N N . TYR A 1 312 ? -27.013 -7.187 25.877 1.00 96.44 312 TYR A N 1
ATOM 2389 C CA . TYR A 1 312 ? -26.561 -8.575 25.928 1.00 96.44 312 TYR A CA 1
ATOM 2390 C C . TYR A 1 312 ? -26.837 -9.312 24.618 1.00 96.44 312 TYR A C 1
ATOM 2392 O O . TYR A 1 312 ? -26.030 -10.149 24.214 1.00 96.44 312 TYR A O 1
ATOM 2400 N N . LYS A 1 313 ? -27.926 -8.971 23.917 1.00 95.81 313 LYS A N 1
ATOM 2401 C CA . LYS A 1 313 ? -28.211 -9.474 22.564 1.00 95.81 313 LYS A CA 1
ATOM 2402 C C . LYS A 1 313 ? -27.109 -9.081 21.577 1.00 95.81 313 LYS A C 1
ATOM 2404 O O . LYS A 1 313 ? -26.659 -9.932 20.816 1.00 95.81 313 LYS A O 1
ATOM 2409 N N . ILE A 1 314 ? -26.638 -7.832 21.625 1.00 97.19 314 ILE A N 1
ATOM 2410 C CA . ILE A 1 314 ? -25.524 -7.363 20.784 1.00 97.19 314 ILE A CA 1
ATOM 2411 C C . ILE A 1 314 ? -24.239 -8.144 21.083 1.00 97.19 314 ILE A C 1
ATOM 2413 O O . ILE A 1 314 ? -23.626 -8.696 20.169 1.00 97.19 314 ILE A O 1
ATOM 2417 N N . ASP A 1 315 ? -23.850 -8.247 22.356 1.00 97.56 315 ASP A N 1
ATOM 2418 C CA . ASP A 1 315 ? -22.637 -8.978 22.735 1.00 97.56 315 ASP A CA 1
ATOM 2419 C C . ASP A 1 315 ? -22.711 -10.468 22.353 1.00 97.56 315 ASP A C 1
ATOM 2421 O O . ASP A 1 315 ? -21.727 -11.056 21.886 1.00 97.56 315 ASP A O 1
ATOM 2425 N N . HIS A 1 316 ? -23.887 -11.081 22.511 1.00 96.62 316 HIS A N 1
ATOM 2426 C CA . HIS A 1 316 ? -24.141 -12.455 22.093 1.00 96.62 316 HIS A CA 1
ATOM 2427 C C . HIS A 1 316 ? -24.019 -12.621 20.572 1.00 96.62 316 HIS A C 1
ATOM 2429 O O . HIS A 1 316 ? -23.357 -13.551 20.116 1.00 96.62 316 HIS A O 1
ATOM 2435 N N . ALA A 1 317 ? -24.592 -11.713 19.778 1.00 97.12 317 ALA A N 1
ATOM 2436 C CA . ALA A 1 317 ? -24.494 -11.760 18.320 1.00 97.12 317 ALA A CA 1
ATOM 2437 C C . ALA A 1 317 ? -23.027 -11.674 17.848 1.00 97.12 317 ALA A C 1
ATOM 2439 O O . ALA A 1 317 ? -22.583 -12.500 17.048 1.00 97.12 317 ALA A O 1
ATOM 2440 N N . CYS A 1 318 ? -22.235 -10.757 18.418 1.00 96.00 318 CYS A N 1
ATOM 2441 C CA . CYS A 1 318 ? -20.801 -10.622 18.131 1.00 96.00 318 CYS A CA 1
ATOM 2442 C C . CYS A 1 318 ? -19.996 -11.887 18.475 1.00 96.00 318 CYS A C 1
ATOM 2444 O O . CYS A 1 318 ? -19.176 -12.350 17.678 1.00 96.00 318 CYS A O 1
ATOM 2446 N N . THR A 1 319 ? -20.219 -12.460 19.659 1.00 95.31 319 THR A N 1
ATOM 2447 C CA . THR A 1 319 ? -19.494 -13.667 20.097 1.00 95.31 319 THR A CA 1
ATOM 2448 C C . THR A 1 319 ? -19.897 -14.898 19.288 1.00 95.31 319 THR A C 1
ATOM 2450 O O . THR A 1 319 ? -19.030 -15.662 18.864 1.00 95.31 319 THR A O 1
ATOM 2453 N N . LYS A 1 320 ? -21.188 -15.047 18.968 1.00 95.69 320 LYS A N 1
ATOM 2454 C CA . LYS A 1 320 ? -21.702 -16.087 18.064 1.00 95.69 320 LYS A CA 1
ATOM 2455 C C . LYS A 1 320 ? -21.141 -15.961 16.644 1.00 95.69 320 LYS A C 1
ATOM 2457 O O . LYS A 1 320 ? -20.873 -16.977 16.008 1.00 95.69 320 LYS A O 1
ATOM 2462 N N . PHE A 1 321 ? -20.921 -14.741 16.152 1.00 94.06 321 PHE A N 1
ATOM 2463 C CA . PHE A 1 321 ? -20.259 -14.509 14.865 1.00 94.06 321 PHE A CA 1
ATOM 2464 C C . PHE A 1 321 ? -18.796 -14.982 14.850 1.00 94.06 321 PHE A C 1
ATOM 2466 O O . PHE A 1 321 ? -18.294 -15.402 13.800 1.00 94.06 321 PHE A O 1
ATOM 2473 N N . GLY A 1 322 ? -18.134 -14.959 16.010 1.00 92.38 322 GLY A N 1
ATOM 2474 C CA . GLY A 1 322 ? -16.762 -15.428 16.201 1.00 92.38 322 GLY A CA 1
ATOM 2475 C C . GLY A 1 322 ? -15.796 -14.376 16.745 1.00 92.38 322 GLY A C 1
ATOM 2476 O O . GLY A 1 322 ? -14.596 -14.643 16.771 1.00 92.38 322 GLY A O 1
ATOM 2477 N N . LEU A 1 323 ? -16.276 -13.198 17.162 1.00 91.75 323 LEU A N 1
ATOM 2478 C CA . LEU A 1 323 ? -15.443 -12.227 17.876 1.00 91.75 323 LEU A CA 1
ATOM 2479 C C . LEU A 1 323 ? -15.146 -12.727 19.300 1.00 91.75 323 LEU A C 1
ATOM 2481 O O . LEU A 1 323 ? -16.006 -13.354 19.921 1.00 91.75 323 LEU A O 1
ATOM 2485 N N . PRO A 1 324 ? -13.961 -12.429 19.865 1.00 90.88 324 PRO A N 1
ATOM 2486 C CA . PRO A 1 324 ? -13.584 -12.904 21.198 1.00 90.88 324 PRO A CA 1
ATOM 2487 C C . PRO A 1 324 ? -14.480 -12.338 22.306 1.00 90.88 324 PRO A C 1
ATOM 2489 O O . PRO A 1 324 ? -14.645 -12.960 23.353 1.00 90.88 324 PRO A O 1
ATOM 2492 N N . MET A 1 325 ? -15.043 -11.149 22.087 1.00 92.75 325 MET A N 1
ATOM 2493 C CA . MET A 1 325 ? -15.949 -10.476 23.009 1.00 92.75 325 MET A CA 1
ATOM 2494 C C . MET A 1 325 ? -16.839 -9.485 22.264 1.00 92.75 325 MET A C 1
ATOM 2496 O O . MET A 1 325 ? -16.464 -8.963 21.214 1.00 92.75 325 MET A O 1
ATOM 2500 N N . GLY A 1 326 ? -18.014 -9.222 22.831 1.00 95.00 326 GLY A N 1
ATOM 2501 C CA . GLY A 1 326 ? -18.895 -8.162 22.364 1.00 95.00 326 GLY A CA 1
ATOM 2502 C C . GLY A 1 326 ? -18.420 -6.761 22.773 1.00 95.00 326 GLY A C 1
ATOM 2503 O O . GLY A 1 326 ? -17.570 -6.627 23.663 1.00 95.00 326 GLY A O 1
ATOM 2504 N N . PRO A 1 327 ? -18.950 -5.707 22.129 1.00 95.62 327 PRO A N 1
ATOM 2505 C CA . PRO A 1 327 ? -18.528 -4.326 22.353 1.00 95.62 327 PRO A CA 1
ATOM 2506 C C . PRO A 1 327 ? -18.715 -3.852 23.801 1.00 95.62 327 PRO A C 1
ATOM 2508 O O . PRO A 1 327 ? -17.879 -3.096 24.298 1.00 95.62 327 PRO A O 1
ATOM 2511 N N . PHE A 1 328 ? -19.751 -4.306 24.511 1.00 97.00 328 PHE A N 1
ATOM 2512 C CA . PHE A 1 328 ? -20.013 -3.859 25.883 1.00 97.00 328 PHE A CA 1
ATOM 2513 C C . PHE A 1 328 ? -19.134 -4.584 26.897 1.00 97.00 328 PHE A C 1
ATOM 2515 O O . PHE A 1 328 ? -18.571 -3.954 27.796 1.00 97.00 328 PHE A O 1
ATOM 2522 N N . ARG A 1 329 ? -18.918 -5.891 26.710 1.00 95.88 329 ARG A N 1
ATOM 2523 C CA . ARG A 1 329 ? -17.912 -6.636 27.476 1.00 95.88 329 ARG A CA 1
ATOM 2524 C C . ARG A 1 329 ? -16.504 -6.064 27.271 1.00 95.88 329 ARG A C 1
ATOM 2526 O O . ARG A 1 329 ? -15.757 -5.953 28.241 1.00 95.88 329 ARG A O 1
ATOM 2533 N N . ALA A 1 330 ? -16.161 -5.668 26.043 1.00 94.19 330 ALA A N 1
ATOM 2534 C CA . ALA A 1 330 ? -14.891 -5.011 25.734 1.00 94.19 330 ALA A CA 1
ATOM 2535 C C . ALA A 1 330 ? -14.764 -3.641 26.418 1.00 94.19 330 ALA A C 1
ATOM 2537 O O . ALA A 1 330 ? -13.719 -3.338 26.993 1.00 94.19 330 ALA A O 1
ATOM 2538 N N . ALA A 1 331 ? -15.830 -2.833 26.413 1.00 94.81 331 ALA A N 1
ATOM 2539 C CA . ALA A 1 331 ? -15.853 -1.542 27.097 1.00 94.81 331 ALA A CA 1
ATOM 2540 C C . ALA A 1 331 ? -15.626 -1.685 28.612 1.00 94.81 331 ALA A C 1
ATOM 2542 O O . ALA A 1 331 ? -14.869 -0.908 29.190 1.00 94.81 331 ALA A O 1
ATOM 2543 N N . ASP A 1 332 ? -16.211 -2.706 29.245 1.00 96.31 332 ASP A N 1
ATOM 2544 C CA . ASP A 1 332 ? -15.965 -3.002 30.660 1.00 96.31 332 ASP A CA 1
ATOM 2545 C C . ASP A 1 332 ? -14.521 -3.426 30.940 1.00 96.31 332 ASP A C 1
ATOM 2547 O O . ASP A 1 332 ? -13.966 -3.046 31.972 1.00 96.31 332 ASP A O 1
ATOM 2551 N N . LEU A 1 333 ? -13.915 -4.211 30.044 1.00 94.12 333 LEU A N 1
ATOM 2552 C CA . LEU A 1 333 ? -12.530 -4.664 30.181 1.00 94.12 333 LEU A CA 1
ATOM 2553 C C . LEU A 1 333 ? -11.535 -3.501 30.053 1.00 94.12 333 LEU A C 1
ATOM 2555 O O . LEU A 1 333 ? -10.577 -3.425 30.820 1.00 94.12 333 LEU A O 1
ATOM 2559 N N . VAL A 1 334 ? -11.766 -2.592 29.098 1.00 93.00 334 VAL A N 1
ATOM 2560 C CA . VAL A 1 334 ? -10.966 -1.366 28.916 1.00 93.00 334 VAL A CA 1
ATOM 2561 C C . VAL A 1 334 ? -11.195 -0.377 30.063 1.00 93.00 334 VAL A C 1
ATOM 2563 O O . VAL A 1 334 ? -10.267 0.308 30.494 1.00 93.00 334 VAL A O 1
ATOM 2566 N N . GLY A 1 335 ? -12.430 -0.310 30.556 1.00 94.06 335 GLY A N 1
ATOM 2567 C CA . GLY A 1 335 ? -12.898 0.654 31.540 1.00 94.06 335 GLY A CA 1
ATOM 2568 C C . GLY A 1 335 ? -13.587 1.854 30.885 1.00 94.06 335 GLY A C 1
ATOM 2569 O O . GLY A 1 335 ? -13.064 2.478 29.955 1.00 94.06 335 GLY A O 1
ATOM 2570 N N . LEU A 1 336 ? -14.762 2.221 31.404 1.00 92.75 336 LEU A N 1
ATOM 2571 C CA . LEU A 1 336 ? -15.626 3.227 30.777 1.00 92.75 336 LEU A CA 1
ATOM 2572 C C . LEU A 1 336 ? -15.007 4.629 30.787 1.00 92.75 336 LEU A C 1
ATOM 2574 O O . LEU A 1 336 ? -15.208 5.392 29.845 1.00 92.75 336 LEU A O 1
ATOM 2578 N N . GLY A 1 337 ? -14.211 4.967 31.806 1.00 90.06 337 GLY A N 1
ATOM 2579 C CA . GLY A 1 337 ? -13.505 6.250 31.865 1.00 90.06 337 GLY A CA 1
ATOM 2580 C C . GLY A 1 337 ? -12.475 6.412 30.741 1.00 90.06 337 GLY A C 1
ATOM 2581 O O . GLY A 1 337 ? -12.448 7.443 30.068 1.00 90.06 337 GLY A O 1
ATOM 2582 N N . ALA A 1 338 ? -11.671 5.373 30.490 1.00 89.94 338 ALA A N 1
ATOM 2583 C CA . ALA A 1 338 ? -10.683 5.372 29.413 1.00 89.94 338 ALA A CA 1
ATOM 2584 C C . ALA A 1 338 ? -11.363 5.403 28.036 1.00 89.94 338 ALA A C 1
ATOM 2586 O O . ALA A 1 338 ? -11.030 6.244 27.200 1.00 89.94 338 ALA A O 1
ATOM 2587 N N . ALA A 1 339 ? -12.373 4.554 27.832 1.00 89.19 339 ALA A N 1
ATOM 2588 C CA . ALA A 1 339 ? -13.142 4.524 26.592 1.00 89.19 339 ALA A CA 1
ATOM 2589 C C . ALA A 1 339 ? -13.869 5.861 26.321 1.00 89.19 339 ALA A C 1
ATOM 2591 O O . ALA A 1 339 ? -13.886 6.334 25.184 1.00 89.19 339 ALA A O 1
ATOM 2592 N N . GLY A 1 340 ? -14.396 6.523 27.358 1.00 88.00 340 GLY A N 1
ATOM 2593 C CA . GLY A 1 340 ? -15.022 7.842 27.245 1.00 88.00 340 GLY A CA 1
ATOM 2594 C C . GLY A 1 340 ? -14.035 8.940 26.836 1.00 88.00 340 GLY A C 1
ATOM 2595 O O . GLY A 1 340 ? -14.348 9.758 25.970 1.00 88.00 340 GLY A O 1
ATOM 2596 N N . ALA A 1 341 ? -12.820 8.931 27.395 1.00 88.38 341 ALA A N 1
ATOM 2597 C CA . ALA A 1 341 ? -11.763 9.865 27.007 1.00 88.38 341 ALA A CA 1
ATOM 2598 C C . ALA A 1 341 ? -11.344 9.680 25.538 1.00 88.38 341 ALA A C 1
ATOM 2600 O O . ALA A 1 341 ? -11.239 10.664 24.802 1.00 88.38 341 ALA A O 1
ATOM 2601 N N . SER A 1 342 ? -11.181 8.431 25.083 1.00 88.38 342 SER A N 1
ATOM 2602 C CA . SER A 1 342 ? -10.935 8.135 23.666 1.00 88.38 342 SER A CA 1
ATOM 2603 C C . SER A 1 342 ? -12.085 8.617 22.779 1.00 88.38 342 SER A C 1
ATOM 2605 O O . SER A 1 342 ? -11.839 9.264 21.763 1.00 88.38 342 SER A O 1
ATOM 2607 N N . GLY A 1 343 ? -13.339 8.388 23.184 1.00 90.44 343 GLY A N 1
ATOM 2608 C CA . GLY A 1 343 ? -14.514 8.857 22.447 1.00 90.44 343 GLY A CA 1
ATOM 2609 C C . GLY A 1 343 ? -14.559 10.375 22.258 1.00 90.44 343 GLY A C 1
ATOM 2610 O O . GLY A 1 343 ? -14.908 10.845 21.177 1.00 90.44 343 GLY A O 1
ATOM 2611 N N . MET A 1 344 ? -14.122 11.155 23.252 1.00 90.44 344 MET A N 1
ATOM 2612 C CA . MET A 1 344 ? -14.015 12.615 23.121 1.00 90.44 344 MET A CA 1
ATOM 2613 C C . MET A 1 344 ? -12.977 13.043 22.076 1.00 90.44 344 MET A C 1
ATOM 2615 O O . MET A 1 344 ? -13.210 14.008 21.350 1.00 90.44 344 MET A O 1
ATOM 2619 N N . GLN A 1 345 ? -11.859 12.323 21.961 1.00 92.94 345 GLN A N 1
ATOM 2620 C CA . GLN A 1 345 ? -10.844 12.601 20.941 1.00 92.94 345 GLN A CA 1
ATOM 2621 C C . GLN A 1 345 ? -11.373 12.315 19.527 1.00 92.94 345 GLN A C 1
ATOM 2623 O O . GLN A 1 345 ? -11.143 13.106 18.607 1.00 92.94 345 GLN A O 1
ATOM 2628 N N . PHE A 1 346 ? -12.119 11.218 19.354 1.00 94.31 346 PHE A N 1
ATOM 2629 C CA . PHE A 1 346 ? -12.787 10.909 18.088 1.00 94.31 346 PHE A CA 1
ATOM 2630 C C . PHE A 1 346 ? -13.848 11.953 17.743 1.00 94.31 346 PHE A C 1
ATOM 2632 O O . PHE A 1 346 ? -13.865 12.426 16.613 1.00 94.31 346 PHE A O 1
ATOM 2639 N N . LEU A 1 347 ? -14.665 12.382 18.709 1.00 93.31 347 LEU A N 1
ATOM 2640 C CA . LEU A 1 347 ? -15.673 13.426 18.499 1.00 93.31 347 LEU A CA 1
ATOM 2641 C C . LEU A 1 347 ? -15.053 14.764 18.064 1.00 93.31 347 LEU A C 1
ATOM 2643 O O . LEU A 1 347 ? -15.639 15.476 17.258 1.00 93.31 347 LEU A O 1
ATOM 2647 N N . GLN A 1 348 ? -13.871 15.110 18.580 1.00 93.69 348 GLN A N 1
ATOM 2648 C CA . GLN A 1 348 ? -13.136 16.305 18.150 1.00 93.69 348 GLN A CA 1
ATOM 2649 C C . GLN A 1 348 ? -12.538 16.160 16.747 1.00 93.69 348 GLN A C 1
ATOM 2651 O O . GLN A 1 348 ? -12.478 17.139 16.011 1.00 93.69 348 GLN A O 1
ATOM 2656 N N . SER A 1 349 ? -12.073 14.959 16.396 1.00 93.56 349 SER A N 1
ATOM 2657 C CA . SER A 1 349 ? -11.373 14.710 15.130 1.00 93.56 349 SER A CA 1
ATOM 2658 C C . SER A 1 349 ? -12.323 14.457 13.957 1.00 93.56 349 SER A C 1
ATOM 2660 O O . SER A 1 349 ? -11.982 14.801 12.832 1.00 93.56 349 SER A O 1
ATOM 2662 N N . TYR A 1 350 ? -13.492 13.863 14.221 1.00 94.31 350 TYR A N 1
ATOM 2663 C CA . TYR A 1 350 ? -14.479 13.439 13.219 1.00 94.31 350 TYR A CA 1
ATOM 2664 C C . TYR A 1 350 ? -15.919 13.814 13.640 1.00 94.31 350 TYR A C 1
ATOM 2666 O O . TYR A 1 350 ? -16.793 12.943 13.738 1.00 94.31 350 TYR A O 1
ATOM 2674 N N . PRO A 1 351 ? -16.196 15.094 13.961 1.00 94.06 351 PRO A N 1
ATOM 2675 C CA . PRO A 1 351 ? -17.486 15.526 14.508 1.00 94.06 351 PRO A CA 1
ATOM 2676 C C . PRO A 1 351 ? -18.686 15.228 13.597 1.00 94.06 351 PRO A C 1
ATOM 2678 O O . PRO A 1 351 ? -19.809 15.113 14.078 1.00 94.06 351 PRO A O 1
ATOM 2681 N N . GLU A 1 352 ? -18.466 15.098 12.292 1.00 93.88 352 GLU A N 1
ATOM 2682 C CA . GLU A 1 352 ? -19.491 14.880 11.271 1.00 93.88 352 GLU A CA 1
ATOM 2683 C C . GLU A 1 352 ? -20.085 13.466 11.260 1.00 93.88 352 GLU A C 1
ATOM 2685 O O . GLU A 1 352 ? -21.149 13.255 10.681 1.00 93.88 352 GLU A O 1
ATOM 2690 N N . ARG A 1 353 ? -19.402 12.491 11.870 1.00 91.81 353 ARG A N 1
ATOM 2691 C CA . ARG A 1 353 ? -19.762 11.066 11.753 1.00 91.81 353 ARG A CA 1
ATOM 2692 C C . ARG A 1 353 ? -19.638 10.261 13.042 1.00 91.81 353 ARG A C 1
ATOM 2694 O O . ARG A 1 353 ? -19.824 9.046 13.018 1.00 91.81 353 ARG A O 1
ATOM 2701 N N . VAL A 1 354 ? -19.308 10.913 14.154 1.00 94.19 354 VAL A N 1
ATOM 2702 C CA . VAL A 1 354 ? -19.259 10.278 15.474 1.00 94.19 354 VAL A CA 1
ATOM 2703 C C . VAL A 1 354 ? -20.615 10.404 16.158 1.00 94.19 354 VAL A C 1
ATOM 2705 O O . VAL A 1 354 ? -21.091 11.504 16.433 1.00 94.19 354 VAL A O 1
ATOM 2708 N N . TYR A 1 355 ? -21.221 9.265 16.481 1.00 92.62 355 TYR A N 1
ATOM 2709 C CA . TYR A 1 355 ? -22.427 9.205 17.293 1.00 92.62 355 TYR A CA 1
ATOM 2710 C C . TYR A 1 355 ? -22.085 9.374 18.778 1.00 92.62 355 TYR A C 1
ATOM 2712 O O . TYR A 1 355 ? -21.267 8.642 19.341 1.00 92.62 355 TYR A O 1
ATOM 2720 N N . LYS A 1 356 ? -22.735 10.340 19.434 1.00 91.19 356 LYS A N 1
ATOM 2721 C CA . LYS A 1 356 ? -22.530 10.638 20.854 1.00 91.19 356 LYS A CA 1
ATOM 2722 C C . LYS A 1 356 ? -23.657 10.045 21.702 1.00 91.19 356 LYS A C 1
ATOM 2724 O O . LYS A 1 356 ? -24.700 10.672 21.866 1.00 91.19 356 LYS A O 1
ATOM 2729 N N . SER A 1 357 ? -23.405 8.885 22.303 1.00 91.44 357 SER A N 1
ATOM 2730 C CA . SER A 1 357 ? -24.294 8.310 23.320 1.00 91.44 357 SER A CA 1
ATOM 2731 C C . SER A 1 357 ? -24.037 8.908 24.707 1.00 91.44 357 SER A C 1
ATOM 2733 O O . SER A 1 357 ? -22.891 9.187 25.070 1.00 91.44 357 SER A O 1
ATOM 2735 N N . MET A 1 358 ? -25.096 9.070 25.506 1.00 92.56 358 MET A N 1
ATOM 2736 C CA . MET A 1 358 ? -24.998 9.512 26.906 1.00 92.56 358 MET A CA 1
ATOM 2737 C C . MET A 1 358 ? -24.848 8.342 27.890 1.00 92.56 358 MET A C 1
ATOM 2739 O O . MET A 1 358 ? -24.550 8.564 29.065 1.00 92.56 358 MET A O 1
ATOM 2743 N N . LEU A 1 359 ? -25.009 7.100 27.421 1.00 93.88 359 LEU A N 1
ATOM 2744 C CA . LEU A 1 359 ? -25.045 5.891 28.244 1.00 93.88 359 LEU A CA 1
ATOM 2745 C C . LEU A 1 359 ? -23.815 5.737 29.145 1.00 93.88 359 LEU A C 1
ATOM 2747 O O . LEU A 1 359 ? -23.955 5.574 30.357 1.00 93.88 359 LEU A O 1
ATOM 2751 N N . MET A 1 360 ? -22.609 5.852 28.582 1.00 91.69 360 MET A N 1
ATOM 2752 C CA . MET A 1 360 ? -21.376 5.726 29.368 1.00 91.69 360 MET A CA 1
ATOM 2753 C C . MET A 1 360 ? -21.244 6.831 30.417 1.00 91.69 360 MET A C 1
ATOM 2755 O O . MET A 1 360 ? -20.872 6.545 31.550 1.00 91.69 360 MET A O 1
ATOM 2759 N N . SER A 1 361 ? -21.575 8.081 30.074 1.00 92.25 361 SER A N 1
ATOM 2760 C CA . SER A 1 361 ? -21.510 9.204 31.019 1.00 92.25 361 SER A CA 1
ATOM 2761 C C . SER A 1 361 ? -22.413 8.963 32.227 1.00 92.25 361 SER A C 1
ATOM 2763 O O . SER A 1 361 ? -21.977 9.101 33.366 1.00 92.25 361 SER A O 1
ATOM 2765 N N . VAL A 1 362 ? -23.643 8.512 31.976 1.00 93.81 362 VAL A N 1
ATOM 2766 C CA . VAL A 1 362 ? -24.634 8.218 33.015 1.00 93.81 362 VAL A CA 1
ATOM 2767 C C . VAL A 1 362 ? -24.212 7.040 33.903 1.00 93.81 362 VAL A C 1
ATOM 2769 O O . VAL A 1 362 ? -24.514 7.029 35.095 1.00 93.81 362 VAL A O 1
ATOM 2772 N N . MET A 1 363 ? -23.510 6.051 33.347 1.00 94.56 363 MET A N 1
ATOM 2773 C CA . MET A 1 363 ? -22.973 4.916 34.105 1.00 94.56 363 MET A CA 1
ATOM 2774 C C . MET A 1 363 ? -21.765 5.303 34.969 1.00 94.56 363 MET A C 1
ATOM 2776 O O . MET A 1 363 ? -21.684 4.887 36.126 1.00 94.56 363 MET A O 1
ATOM 2780 N N . ILE A 1 364 ? -20.860 6.130 34.439 1.00 92.94 364 ILE A N 1
ATOM 2781 C CA . ILE A 1 364 ? -19.684 6.628 35.168 1.00 92.94 364 ILE A CA 1
ATOM 2782 C C . ILE A 1 364 ? -20.110 7.499 36.358 1.00 92.94 364 ILE A C 1
ATOM 2784 O O . ILE A 1 364 ? -19.545 7.359 37.442 1.00 92.94 364 ILE A O 1
ATOM 2788 N N . GLU A 1 365 ? -21.135 8.345 36.196 1.00 92.44 365 GLU A N 1
ATOM 2789 C CA . GLU A 1 365 ? -21.716 9.141 37.295 1.00 92.44 365 GLU A CA 1
ATOM 2790 C C . GLU A 1 365 ? -22.147 8.276 38.491 1.00 92.44 365 GLU A C 1
ATOM 2792 O O . GLU A 1 365 ? -22.050 8.711 39.639 1.00 92.44 365 GLU A O 1
ATOM 2797 N N . ASP A 1 366 ? -22.575 7.038 38.232 1.00 92.19 366 ASP A N 1
ATOM 2798 C CA . ASP A 1 366 ? -23.002 6.069 39.245 1.00 92.19 366 ASP A CA 1
ATOM 2799 C C . ASP A 1 366 ? -21.902 5.054 39.614 1.00 92.19 366 ASP A C 1
ATOM 2801 O O . ASP A 1 366 ? -22.175 3.965 40.122 1.00 92.19 366 ASP A O 1
ATOM 2805 N N . LYS A 1 367 ? -20.632 5.402 39.355 1.00 92.25 367 LYS A N 1
ATOM 2806 C CA . LYS A 1 367 ? -19.433 4.604 39.681 1.00 92.25 367 LYS A CA 1
ATOM 2807 C C . LYS A 1 367 ? -19.412 3.207 39.053 1.00 92.25 367 LYS A C 1
ATOM 2809 O O . LYS A 1 367 ? -18.821 2.274 39.603 1.00 92.25 367 LYS A O 1
ATOM 2814 N N . ARG A 1 368 ? -20.044 3.049 37.889 1.00 94.31 368 ARG A N 1
ATOM 2815 C CA . ARG A 1 368 ? -19.915 1.843 37.065 1.00 94.31 368 ARG A CA 1
ATOM 2816 C C . ARG A 1 368 ? -18.770 2.054 36.089 1.00 94.31 368 ARG A C 1
ATOM 2818 O O . ARG A 1 368 ? -18.967 2.616 35.019 1.00 94.31 368 ARG A O 1
ATOM 2825 N N . GLU A 1 369 ? -17.566 1.663 36.481 1.00 92.88 369 GLU A N 1
ATOM 2826 C CA . GLU A 1 369 ? -16.347 1.972 35.726 1.00 92.88 369 GLU A CA 1
ATOM 2827 C C . GLU A 1 369 ? -15.857 0.798 34.867 1.00 92.88 369 GLU A C 1
ATOM 2829 O O . GLU A 1 369 ? -15.016 1.010 33.995 1.00 92.88 369 GLU A O 1
ATOM 2834 N N . GLY A 1 370 ? -16.404 -0.409 35.054 1.00 94.31 370 GLY A N 1
ATOM 2835 C CA . GLY A 1 370 ? -16.074 -1.599 34.265 1.00 94.31 370 GLY A CA 1
ATOM 2836 C C . GLY A 1 370 ? -15.704 -2.808 35.128 1.00 94.31 370 GLY A C 1
ATOM 2837 O O . GLY A 1 370 ? -16.126 -2.937 36.278 1.00 94.31 370 GLY A O 1
ATOM 2838 N N . GLU A 1 371 ? -14.893 -3.708 34.572 1.00 94.62 371 GLU A N 1
ATOM 2839 C CA . GLU A 1 371 ? -14.452 -4.941 35.236 1.00 94.62 371 GLU A CA 1
ATOM 2840 C C . GLU A 1 371 ? -13.602 -4.654 36.480 1.00 94.62 371 GLU A C 1
ATOM 2842 O O . GLU A 1 371 ? -13.772 -5.299 37.515 1.00 94.62 371 GLU A O 1
ATOM 2847 N N . ALA A 1 372 ? -12.731 -3.642 36.417 1.00 90.56 372 ALA A N 1
ATOM 2848 C CA . ALA A 1 372 ? -11.840 -3.284 37.520 1.00 90.56 372 ALA A CA 1
ATOM 2849 C C . ALA A 1 372 ? -12.586 -2.804 38.779 1.00 90.56 372 ALA A C 1
ATOM 2851 O O . ALA A 1 372 ? -12.112 -3.038 39.890 1.00 90.56 372 ALA A O 1
ATOM 2852 N N . SER A 1 373 ? -13.757 -2.175 38.621 1.00 89.88 373 SER A N 1
ATOM 2853 C CA . SER A 1 373 ? -14.609 -1.728 39.733 1.00 89.88 373 SER A CA 1
ATOM 2854 C C . SER A 1 373 ? -15.633 -2.781 40.171 1.00 89.88 373 SER A C 1
ATOM 2856 O O . SER A 1 373 ? -16.470 -2.505 41.029 1.00 89.88 373 SER A O 1
ATOM 2858 N N . GLY A 1 374 ? -15.618 -3.974 39.566 1.00 92.81 374 GLY A N 1
ATOM 2859 C CA . GLY A 1 374 ? -16.580 -5.046 39.830 1.00 92.81 374 GLY A CA 1
ATOM 2860 C C . GLY A 1 374 ? -17.963 -4.841 39.190 1.00 92.81 374 GLY A C 1
ATOM 2861 O O . GLY A 1 374 ? -18.823 -5.722 39.278 1.00 92.81 374 GLY A O 1
ATOM 2862 N N . LYS A 1 375 ? -18.206 -3.696 38.537 1.00 94.75 375 LYS A N 1
ATOM 2863 C CA . LYS A 1 375 ? -19.516 -3.334 37.975 1.00 94.75 375 LYS A CA 1
ATOM 2864 C C . LYS A 1 375 ? -19.364 -2.358 36.798 1.00 94.75 375 LYS A C 1
ATOM 2866 O O . LYS A 1 375 ? -18.841 -1.259 36.965 1.00 94.75 375 LYS A O 1
ATOM 2871 N N . GLY A 1 376 ? -19.883 -2.749 35.636 1.00 95.44 376 GLY A N 1
ATOM 2872 C CA . GLY A 1 376 ? -19.894 -1.998 34.374 1.00 95.44 376 GLY A CA 1
ATOM 2873 C C . GLY A 1 376 ? -21.215 -2.221 33.630 1.00 95.44 376 GLY A C 1
ATOM 2874 O O . GLY A 1 376 ? -22.264 -2.059 34.246 1.00 95.44 376 GLY A O 1
ATOM 2875 N N . PHE A 1 377 ? -21.216 -2.631 32.363 1.00 96.44 377 PHE A N 1
ATOM 2876 C CA . PHE A 1 377 ? -22.386 -3.226 31.689 1.00 96.44 377 PHE A CA 1
ATOM 2877 C C . PHE A 1 377 ? -22.765 -4.592 32.28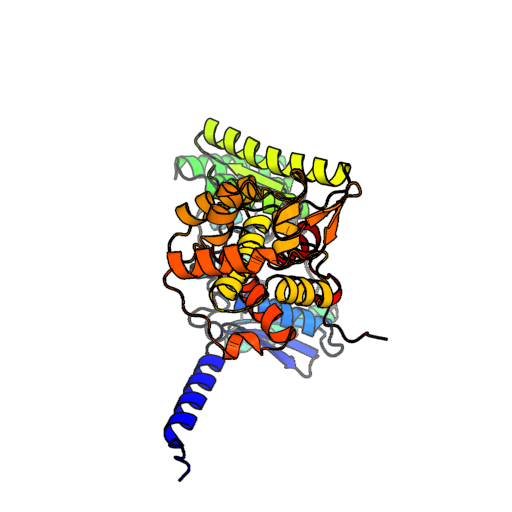0 1.00 96.44 377 PHE A C 1
ATOM 2879 O O . PHE A 1 377 ? -23.935 -4.979 32.302 1.00 96.44 377 PHE A O 1
ATOM 2886 N N . TYR A 1 378 ? -21.783 -5.305 32.823 1.00 97.12 378 TYR A N 1
ATOM 2887 C CA . TYR A 1 378 ? -21.980 -6.545 33.569 1.00 97.12 378 TYR A CA 1
ATOM 2888 C C . TYR A 1 378 ? -21.652 -6.349 35.053 1.00 97.12 378 TYR A C 1
ATOM 2890 O O . TYR A 1 378 ? -21.069 -5.342 35.470 1.00 97.12 378 TYR A O 1
ATOM 2898 N N . LYS A 1 379 ? -22.030 -7.333 35.869 1.00 96.19 379 LYS A N 1
ATOM 2899 C CA . LYS A 1 379 ? -21.491 -7.527 37.219 1.00 96.19 379 LYS A CA 1
ATOM 2900 C C . LYS A 1 379 ? -20.375 -8.557 37.177 1.00 96.19 379 LYS A C 1
ATOM 2902 O O . LYS A 1 379 ? -20.495 -9.558 36.468 1.00 96.19 379 LYS A O 1
ATOM 2907 N N . TYR A 1 380 ? -19.350 -8.328 37.986 1.00 95.88 380 TYR A N 1
ATOM 2908 C CA . TYR A 1 380 ? -18.178 -9.187 38.073 1.00 95.88 380 TYR A CA 1
ATOM 2909 C C . TYR A 1 380 ? -18.049 -9.765 39.477 1.00 95.88 380 TYR A C 1
ATOM 2911 O O . TYR A 1 380 ? -18.145 -9.037 40.464 1.00 95.88 380 TYR A O 1
ATOM 2919 N N . ASP A 1 381 ? -17.859 -11.080 39.563 1.00 92.75 381 ASP A N 1
ATOM 2920 C CA . ASP A 1 381 ? -17.530 -11.744 40.826 1.00 92.75 381 ASP A CA 1
ATOM 2921 C C . ASP A 1 381 ? -16.039 -11.563 41.187 1.00 92.75 381 ASP A C 1
ATOM 2923 O O . ASP A 1 381 ? -15.258 -10.977 40.434 1.00 92.75 381 ASP A O 1
ATOM 2927 N N . GLU A 1 382 ? -15.610 -12.095 42.335 1.00 90.06 382 GLU A N 1
ATOM 2928 C CA . GLU A 1 382 ? -14.201 -12.044 42.768 1.00 90.06 382 GLU A CA 1
ATOM 2929 C C . GLU A 1 382 ? -13.234 -12.717 41.776 1.00 90.06 382 GLU A C 1
ATOM 2931 O O . GLU A 1 382 ? -12.043 -12.405 41.752 1.00 90.06 382 GLU A O 1
ATOM 2936 N N . LYS A 1 383 ? -13.740 -13.631 40.939 1.00 90.50 383 LYS A N 1
ATOM 2937 C CA . LYS A 1 383 ? -12.989 -14.319 39.882 1.00 90.50 383 LYS A CA 1
ATOM 2938 C C . LYS A 1 383 ? -13.078 -13.603 38.531 1.00 90.50 383 LYS A C 1
ATOM 2940 O O . LYS A 1 383 ? -12.525 -14.108 37.558 1.00 90.50 383 LYS A O 1
ATOM 2945 N N . ARG A 1 384 ? -13.727 -12.434 38.475 1.00 88.00 384 ARG A N 1
ATOM 2946 C CA . ARG A 1 384 ? -13.971 -11.619 37.274 1.00 88.00 384 ARG A CA 1
ATOM 2947 C C . ARG A 1 384 ? -14.849 -12.297 36.219 1.00 88.00 384 ARG A C 1
ATOM 2949 O O . ARG A 1 384 ? -14.796 -11.948 35.040 1.00 88.00 384 ARG A O 1
ATOM 2956 N N . ASN A 1 385 ? -15.703 -13.231 36.628 1.00 91.06 385 ASN A N 1
ATOM 2957 C CA . ASN A 1 385 ? -16.726 -13.779 35.744 1.00 91.06 385 ASN A CA 1
ATOM 2958 C C . ASN A 1 385 ? -17.838 -12.751 35.536 1.00 91.06 385 ASN A C 1
ATOM 2960 O O . ASN A 1 385 ? -18.352 -12.180 36.499 1.00 91.06 385 ASN A O 1
ATOM 2964 N N . ALA A 1 386 ? -18.220 -12.539 34.278 1.00 94.69 386 ALA A N 1
ATOM 2965 C CA . ALA A 1 386 ? -19.266 -11.598 33.904 1.00 94.69 386 ALA A CA 1
ATOM 2966 C C . ALA A 1 386 ? -20.658 -12.221 34.071 1.00 94.69 386 ALA A C 1
ATOM 2968 O O . ALA A 1 386 ? -20.901 -13.344 33.631 1.00 94.69 386 ALA A O 1
ATOM 2969 N N . SER A 1 387 ? -21.591 -11.465 34.643 1.00 95.44 387 SER A N 1
ATOM 2970 C CA . SER A 1 387 ? -23.014 -11.812 34.700 1.00 95.44 387 SER A CA 1
ATOM 2971 C C . SER A 1 387 ? -23.876 -10.621 34.264 1.00 95.44 387 SER A C 1
ATOM 2973 O O . SER A 1 387 ? -23.543 -9.482 34.617 1.00 95.44 387 SER A O 1
ATOM 2975 N N . PRO A 1 388 ? -24.952 -10.838 33.479 1.00 95.50 388 PRO A N 1
ATOM 2976 C CA . PRO A 1 388 ? -25.872 -9.768 33.110 1.00 95.50 388 PRO A CA 1
ATOM 2977 C C . PRO A 1 388 ? -26.435 -9.058 34.344 1.00 95.50 388 PRO A C 1
ATOM 2979 O O . PRO A 1 388 ? -26.758 -9.689 35.353 1.00 95.50 388 PRO A O 1
ATOM 2982 N N . ASP A 1 389 ? -26.566 -7.738 34.265 1.00 94.56 389 ASP A N 1
ATOM 2983 C CA . ASP A 1 389 ? -27.131 -6.909 35.318 1.00 94.56 389 ASP A CA 1
ATOM 2984 C C . ASP A 1 389 ? -28.483 -6.327 34.878 1.00 94.56 389 ASP A C 1
ATOM 2986 O O . ASP A 1 389 ? -28.516 -5.407 34.059 1.00 94.56 389 ASP A O 1
ATOM 2990 N N . PRO A 1 390 ? -29.607 -6.778 35.466 1.00 91.94 390 PRO A N 1
ATOM 2991 C CA . PRO A 1 390 ? -30.932 -6.242 35.155 1.00 91.94 390 PRO A CA 1
ATOM 2992 C C . PRO A 1 390 ? -31.060 -4.726 35.358 1.00 91.94 390 PRO A C 1
ATOM 2994 O O . PRO A 1 390 ? -31.982 -4.113 34.834 1.00 91.94 390 PRO A O 1
ATOM 2997 N N . GLU A 1 391 ? -30.158 -4.096 36.118 1.00 93.06 391 GLU A N 1
ATOM 2998 C CA . GLU A 1 391 ? -30.176 -2.647 36.315 1.00 93.06 391 GLU A CA 1
ATOM 2999 C C . GLU A 1 391 ? -29.741 -1.842 35.087 1.00 93.06 391 GLU A C 1
ATOM 3001 O O . GLU A 1 391 ? -30.040 -0.650 35.043 1.00 93.06 391 GLU A O 1
ATOM 3006 N N . ILE A 1 392 ? -29.078 -2.449 34.092 1.00 94.25 392 ILE A N 1
ATOM 3007 C CA . ILE A 1 392 ? -28.586 -1.731 32.902 1.00 94.25 392 ILE A CA 1
ATOM 3008 C C . ILE A 1 392 ? -29.701 -1.008 32.160 1.00 94.25 392 ILE A C 1
ATOM 3010 O O . ILE A 1 392 ? -29.499 0.125 31.720 1.00 94.25 392 ILE A O 1
ATOM 3014 N N . ILE A 1 393 ? -30.897 -1.596 32.112 1.00 93.44 393 ILE A N 1
ATOM 3015 C CA . ILE A 1 393 ? -32.048 -0.984 31.448 1.00 93.44 393 ILE A CA 1
ATOM 3016 C C . ILE A 1 393 ? -32.365 0.416 31.999 1.00 93.44 393 ILE A C 1
ATOM 3018 O O . ILE A 1 393 ? -32.693 1.310 31.226 1.00 93.44 393 ILE A O 1
ATOM 3022 N N . LYS A 1 394 ? -32.146 0.659 33.302 1.00 95.50 394 LYS A N 1
ATOM 3023 C CA . LYS A 1 394 ? -32.368 1.970 33.937 1.00 95.50 394 LYS A CA 1
ATOM 3024 C C . LYS A 1 394 ? -31.440 3.046 33.356 1.00 95.50 394 LYS A C 1
ATOM 3026 O O . LYS A 1 394 ? -31.852 4.189 33.166 1.00 95.50 394 LYS A O 1
ATOM 3031 N N . TYR A 1 395 ? -30.185 2.692 33.072 1.00 95.31 395 TYR A N 1
ATOM 3032 C CA . TYR A 1 395 ? -29.197 3.614 32.496 1.00 95.31 395 TYR A CA 1
ATOM 3033 C C . TYR A 1 395 ? -29.451 3.825 31.002 1.00 95.31 395 TYR A C 1
ATOM 3035 O O . TYR A 1 395 ? -29.310 4.946 30.519 1.00 95.31 395 TYR A O 1
ATOM 3043 N N . VAL A 1 396 ? -29.890 2.780 30.293 1.00 94.38 396 VAL A N 1
ATOM 3044 C CA . VAL A 1 396 ? -30.312 2.871 28.887 1.00 94.38 396 VAL A CA 1
ATOM 3045 C C . VAL A 1 396 ? -31.511 3.810 28.746 1.00 94.38 396 VAL A C 1
ATOM 3047 O O . VAL A 1 396 ? -31.481 4.723 27.927 1.00 94.38 396 VAL A O 1
ATOM 3050 N N . GLU A 1 397 ? -32.536 3.667 29.587 1.00 93.62 397 GLU A N 1
ATOM 3051 C CA . GLU A 1 397 ? -33.694 4.570 29.601 1.00 93.62 397 GLU A CA 1
ATOM 3052 C C . GLU A 1 397 ? -33.295 6.010 29.946 1.00 93.62 397 GLU A C 1
ATOM 3054 O O . GLU A 1 397 ? -33.750 6.952 29.295 1.00 93.62 397 GLU A O 1
ATOM 3059 N N . LYS A 1 398 ? -32.392 6.204 30.919 1.00 94.19 398 LYS A N 1
ATOM 3060 C CA . LYS A 1 398 ? -31.861 7.536 31.246 1.00 94.19 398 LYS A CA 1
ATOM 3061 C C . LYS A 1 398 ? -31.078 8.145 30.069 1.00 94.19 398 LYS A C 1
ATOM 3063 O O . LYS A 1 398 ? -31.285 9.322 29.784 1.00 94.19 398 LYS A O 1
ATOM 3068 N N . SER A 1 399 ? -30.260 7.364 29.352 1.00 93.44 399 SER A N 1
ATOM 3069 C CA . SER A 1 399 ? -29.563 7.797 28.124 1.00 93.44 399 SER A CA 1
ATOM 3070 C C . SER A 1 399 ? -30.551 8.242 27.044 1.00 93.44 399 SER A C 1
ATOM 3072 O O . SER A 1 399 ? -30.458 9.367 26.555 1.00 93.44 399 SER A O 1
ATOM 3074 N N . ARG A 1 400 ? -31.560 7.412 26.745 1.00 93.31 400 ARG A N 1
ATOM 3075 C CA . ARG A 1 400 ? -32.612 7.700 25.752 1.00 93.31 400 ARG A CA 1
ATOM 3076 C C . ARG A 1 400 ? -33.379 8.981 26.061 1.00 93.31 400 ARG A C 1
ATOM 3078 O O . ARG A 1 400 ? -33.565 9.810 25.172 1.00 93.31 400 ARG A O 1
ATOM 3085 N N . ASN A 1 401 ? -33.760 9.173 27.324 1.00 92.56 401 ASN A N 1
ATOM 3086 C CA . ASN A 1 401 ? -34.448 10.381 27.777 1.00 92.56 401 ASN A CA 1
ATOM 3087 C C . ASN A 1 401 ? -33.572 11.633 27.627 1.00 92.56 401 ASN A C 1
ATOM 3089 O O . ASN A 1 401 ? -34.065 12.679 27.219 1.00 92.56 401 ASN A O 1
ATOM 3093 N N . MET A 1 402 ? -32.272 11.539 27.926 1.00 90.81 402 MET A N 1
ATOM 3094 C CA . MET A 1 402 ? -31.338 12.659 27.755 1.00 90.81 402 MET A CA 1
ATOM 3095 C C . MET A 1 402 ? -31.057 12.971 26.280 1.00 90.81 402 MET A C 1
ATOM 3097 O O . MET A 1 402 ? -30.858 14.133 25.930 1.00 90.81 402 MET A O 1
ATOM 3101 N N . ALA A 1 403 ? -31.043 11.949 25.423 1.00 85.69 403 ALA A N 1
ATOM 3102 C CA . ALA A 1 403 ? -30.788 12.075 23.991 1.00 85.69 403 ALA A CA 1
ATOM 3103 C C . ALA A 1 403 ? -32.049 12.408 23.166 1.00 85.69 403 ALA A C 1
ATOM 3105 O O . ALA A 1 403 ? -31.935 12.673 21.972 1.00 85.69 403 ALA A O 1
ATOM 3106 N N . ASN A 1 404 ? -33.241 12.413 23.780 1.00 88.62 404 ASN A N 1
ATOM 3107 C CA . ASN A 1 404 ? -34.539 12.516 23.099 1.00 88.62 404 ASN A CA 1
ATOM 3108 C C . ASN A 1 404 ? -34.726 11.466 21.982 1.00 88.62 404 ASN A C 1
ATOM 3110 O O . ASN A 1 404 ? -35.317 11.750 20.939 1.00 88.62 404 ASN A O 1
ATOM 3114 N N . VAL A 1 405 ? -34.225 10.245 22.196 1.00 88.62 405 VAL A N 1
ATOM 3115 C CA . VAL A 1 405 ? -34.322 9.135 21.233 1.00 88.62 405 VAL A CA 1
ATOM 3116 C C . VAL A 1 405 ? -35.484 8.221 21.609 1.00 88.62 405 VAL A C 1
ATOM 3118 O O . VAL A 1 405 ? -35.603 7.782 22.753 1.00 88.62 405 VAL A O 1
ATOM 3121 N N . THR A 1 406 ? -36.343 7.911 20.635 1.00 87.12 406 THR A N 1
ATOM 3122 C CA . THR A 1 406 ? -37.445 6.954 20.814 1.00 87.12 406 THR A CA 1
ATOM 3123 C C . THR A 1 406 ? -37.018 5.572 20.307 1.00 87.12 406 THR A C 1
ATOM 3125 O O . THR A 1 406 ? -36.533 5.486 19.175 1.00 87.12 406 THR A O 1
ATOM 3128 N N . PRO A 1 407 ? -37.199 4.493 21.093 1.00 88.12 407 PRO A N 1
ATOM 3129 C CA . PRO A 1 407 ? -36.899 3.139 20.640 1.00 88.12 407 PRO A CA 1
ATOM 3130 C C . PRO A 1 407 ? -37.708 2.761 19.398 1.00 88.12 407 PRO A C 1
ATOM 3132 O O . PRO A 1 407 ? -38.912 3.012 19.341 1.00 88.12 407 PRO A O 1
ATOM 3135 N N . ASN A 1 408 ? -37.064 2.114 18.431 1.00 88.69 408 ASN A N 1
ATOM 3136 C CA . ASN A 1 408 ? -37.728 1.534 17.276 1.00 88.69 408 ASN A CA 1
ATOM 3137 C C . ASN A 1 408 ? -38.134 0.078 17.593 1.00 88.69 408 ASN A C 1
ATOM 3139 O O . ASN A 1 408 ? -37.252 -0.763 17.777 1.00 88.69 408 ASN A O 1
ATOM 3143 N N . PRO A 1 409 ? -39.438 -0.257 17.609 1.00 86.38 409 PRO A N 1
ATOM 3144 C CA . PRO A 1 409 ? -39.897 -1.626 17.840 1.00 86.38 409 PRO A CA 1
ATOM 3145 C C . PRO A 1 409 ? -39.350 -2.640 16.827 1.00 86.38 409 PRO A C 1
ATOM 3147 O O . PRO A 1 409 ? -39.024 -3.757 17.213 1.00 86.38 409 PRO A O 1
ATOM 3150 N N . GLN A 1 410 ? -39.182 -2.252 15.555 1.00 86.38 410 GLN A N 1
ATOM 3151 C CA . GLN A 1 410 ? -38.665 -3.157 14.520 1.00 86.38 410 GLN A CA 1
ATOM 3152 C C . GLN A 1 410 ? -37.220 -3.582 14.800 1.00 86.38 410 GLN A C 1
ATOM 3154 O O . GLN A 1 410 ? -36.848 -4.718 14.529 1.00 86.38 410 GLN A O 1
ATOM 3159 N N . LEU A 1 411 ? -36.418 -2.699 15.403 1.00 84.12 411 LEU A N 1
ATOM 3160 C CA . LEU A 1 411 ? -35.032 -2.995 15.764 1.00 84.12 411 LEU A CA 1
ATOM 3161 C C . LEU A 1 411 ? -34.910 -4.021 16.904 1.00 84.12 411 LEU A C 1
ATOM 3163 O O . LEU A 1 411 ? -33.872 -4.660 17.046 1.00 84.12 411 LEU A O 1
ATOM 3167 N N . MET A 1 412 ? -35.949 -4.222 17.718 1.00 83.38 412 MET A N 1
ATOM 3168 C CA . MET A 1 412 ? -35.907 -5.201 18.813 1.00 83.38 412 MET A CA 1
ATOM 3169 C C . MET A 1 412 ? -35.993 -6.648 18.298 1.00 83.38 412 MET A C 1
ATOM 3171 O O . MET A 1 412 ? -35.468 -7.572 18.930 1.00 83.38 412 MET A O 1
ATOM 3175 N N . GLU A 1 413 ? -36.597 -6.839 17.125 1.00 88.06 413 GLU A N 1
ATOM 3176 C CA . GLU A 1 413 ? -36.909 -8.150 16.548 1.00 88.06 413 GLU A CA 1
ATOM 3177 C C . GLU A 1 413 ? -35.911 -8.618 15.477 1.00 88.06 413 GLU A C 1
ATOM 3179 O O . GLU A 1 413 ? -36.032 -9.740 14.992 1.00 88.06 413 GLU A O 1
ATOM 3184 N N . ILE A 1 414 ? -34.890 -7.819 15.142 1.00 92.88 414 ILE A N 1
ATOM 3185 C CA . ILE A 1 414 ? -33.927 -8.191 14.092 1.00 92.88 414 ILE A CA 1
ATOM 3186 C C . ILE A 1 414 ? -33.082 -9.424 14.477 1.00 92.88 414 ILE A C 1
ATOM 3188 O O . ILE A 1 414 ? -32.774 -9.609 15.668 1.00 92.88 414 ILE A O 1
ATOM 3192 N N . PRO A 1 415 ? -32.715 -10.280 13.506 1.00 95.50 415 PRO A N 1
ATOM 3193 C CA . PRO A 1 415 ? -31.877 -11.457 13.726 1.00 95.50 415 PRO A CA 1
ATOM 3194 C C . PRO A 1 415 ? -30.429 -11.086 14.081 1.00 95.50 415 PRO A C 1
ATOM 3196 O O . PRO A 1 415 ? -29.961 -9.989 13.794 1.00 95.50 415 PRO A O 1
ATOM 3199 N N . ASP A 1 416 ? -29.699 -12.027 14.692 1.00 94.25 416 ASP A N 1
ATOM 3200 C CA . ASP A 1 416 ? -28.294 -11.830 15.096 1.00 94.25 416 ASP A CA 1
ATOM 3201 C C . ASP A 1 416 ? -27.382 -11.439 13.916 1.00 94.25 416 ASP A C 1
ATOM 3203 O O . ASP A 1 416 ? -26.422 -10.697 14.101 1.00 94.25 416 ASP A O 1
ATOM 3207 N N . GLU A 1 417 ? -27.673 -11.948 12.717 1.00 93.75 417 GLU A N 1
ATOM 3208 C CA . GLU A 1 417 ? -26.918 -11.680 11.485 1.00 93.75 417 GLU A CA 1
ATOM 3209 C C . GLU A 1 417 ? -26.992 -10.195 11.106 1.00 93.75 417 GLU A C 1
ATOM 3211 O O . GLU A 1 417 ? -25.950 -9.553 10.970 1.00 93.75 417 GLU A O 1
ATOM 3216 N N . ASP A 1 418 ? -28.197 -9.622 11.087 1.00 95.62 418 ASP A N 1
ATOM 3217 C CA . ASP A 1 418 ? -28.415 -8.195 10.827 1.00 95.62 418 ASP A CA 1
ATOM 3218 C C . ASP A 1 418 ? -27.736 -7.320 11.890 1.00 95.62 418 ASP A C 1
ATOM 3220 O O . ASP A 1 418 ? -27.149 -6.291 11.564 1.00 95.62 418 ASP A O 1
ATOM 3224 N N . ILE A 1 419 ? -27.753 -7.733 13.167 1.00 96.06 419 ILE A N 1
ATOM 3225 C CA . ILE A 1 419 ? -27.038 -7.012 14.236 1.00 96.06 419 ILE A CA 1
ATOM 3226 C C . ILE A 1 419 ? -25.549 -6.930 13.906 1.00 96.06 419 ILE A C 1
ATOM 3228 O O . ILE A 1 419 ? -24.943 -5.866 14.018 1.00 96.06 419 ILE A O 1
ATOM 3232 N N . VAL A 1 420 ? -24.949 -8.047 13.499 1.00 95.44 420 VAL A N 1
ATOM 3233 C CA . VAL A 1 420 ? -23.524 -8.105 13.172 1.00 95.44 420 VAL A CA 1
ATOM 3234 C C . VAL A 1 420 ? -23.204 -7.258 11.943 1.00 95.44 420 VAL A C 1
ATOM 3236 O O . VAL A 1 420 ? -22.224 -6.515 11.968 1.00 95.44 420 VAL A O 1
ATOM 3239 N N . GLU A 1 421 ? -24.025 -7.311 10.897 1.00 95.25 421 GLU A N 1
ATOM 3240 C CA . GLU A 1 421 ? -23.854 -6.470 9.707 1.00 95.25 421 GLU A CA 1
ATOM 3241 C C . GLU A 1 421 ? -23.937 -4.977 10.045 1.00 95.25 421 GLU A C 1
ATOM 3243 O O . GLU A 1 421 ? -23.054 -4.203 9.664 1.00 95.25 421 GLU A O 1
ATOM 3248 N N . MET A 1 422 ? -24.921 -4.576 10.856 1.00 96.31 422 MET A N 1
ATOM 3249 C CA . MET A 1 422 ? -25.066 -3.195 11.329 1.00 96.31 422 MET A CA 1
ATOM 3250 C C . MET A 1 422 ? -23.865 -2.716 12.160 1.00 96.31 422 MET A C 1
ATOM 3252 O O . MET A 1 422 ? -23.605 -1.513 12.214 1.00 96.31 422 MET A O 1
ATOM 3256 N N . LEU A 1 423 ? -23.118 -3.627 12.791 1.00 96.00 423 LEU A N 1
ATOM 3257 C CA . LEU A 1 423 ? -21.896 -3.313 13.535 1.00 96.00 423 LEU A CA 1
ATOM 3258 C C . LEU A 1 423 ? -20.636 -3.325 12.663 1.00 96.00 423 LEU A C 1
ATOM 3260 O O . LEU A 1 423 ? -19.733 -2.525 12.907 1.00 96.00 423 LEU A O 1
ATOM 3264 N N . LEU A 1 424 ? -20.551 -4.212 11.667 1.00 94.69 424 LEU A N 1
ATOM 3265 C CA . LEU A 1 424 ? -19.349 -4.416 10.850 1.00 94.69 424 LEU A CA 1
ATOM 3266 C C . LEU A 1 424 ? -19.309 -3.564 9.579 1.00 94.69 424 LEU A C 1
ATOM 3268 O O . LEU A 1 424 ? -18.223 -3.140 9.187 1.00 94.69 424 LEU A O 1
ATOM 3272 N N . PHE A 1 425 ? -20.437 -3.248 8.942 1.00 95.88 425 PHE A N 1
ATOM 3273 C CA . PHE A 1 425 ? -20.432 -2.362 7.769 1.00 95.88 425 PHE A CA 1
ATOM 3274 C C . PHE A 1 425 ? -19.847 -0.973 8.073 1.00 95.88 425 PHE A C 1
ATOM 3276 O O . PHE A 1 425 ? -19.050 -0.482 7.270 1.00 95.88 425 PHE A O 1
ATOM 3283 N N . PRO A 1 426 ? -20.110 -0.346 9.238 1.00 96.25 426 PRO A N 1
ATOM 3284 C CA . PRO A 1 426 ? -19.405 0.871 9.639 1.00 96.25 426 PRO A CA 1
ATOM 3285 C C . PRO A 1 426 ? -17.886 0.692 9.769 1.00 96.25 426 PRO A C 1
ATOM 3287 O O . PRO A 1 426 ? -17.142 1.613 9.440 1.00 96.25 426 PRO A O 1
ATOM 3290 N N . VAL A 1 427 ? -17.420 -0.484 10.205 1.00 95.25 427 VAL A N 1
ATOM 3291 C CA . VAL A 1 427 ? -15.986 -0.814 10.298 1.00 95.25 427 VAL A CA 1
ATOM 3292 C C . VAL A 1 427 ? -15.362 -0.888 8.911 1.00 95.25 427 VAL A C 1
ATOM 3294 O O . VAL A 1 427 ? -14.316 -0.286 8.689 1.00 95.25 427 VAL A O 1
ATOM 3297 N N . ILE A 1 428 ? -16.025 -1.568 7.971 1.00 94.62 428 ILE A N 1
ATOM 3298 C CA . ILE A 1 428 ? -15.581 -1.671 6.575 1.00 94.62 428 ILE A CA 1
ATOM 3299 C C . ILE A 1 428 ? -15.544 -0.283 5.930 1.00 94.62 428 ILE A C 1
ATOM 3301 O O . ILE A 1 428 ? -14.541 0.086 5.329 1.00 94.62 428 ILE A O 1
ATOM 3305 N N . ASN A 1 429 ? -16.584 0.529 6.130 1.00 95.81 429 ASN A N 1
ATOM 3306 C CA . ASN A 1 429 ? -16.606 1.907 5.644 1.00 95.81 429 ASN A CA 1
ATOM 3307 C C . ASN A 1 429 ? -15.444 2.732 6.214 1.00 95.81 429 ASN A C 1
ATOM 3309 O O . ASN A 1 429 ? -14.846 3.532 5.498 1.00 95.81 429 ASN A O 1
ATOM 3313 N N . GLU A 1 430 ? -15.098 2.545 7.490 1.00 95.75 430 GLU A N 1
ATOM 3314 C CA . GLU A 1 430 ? -13.949 3.227 8.085 1.00 95.75 430 GLU A CA 1
ATOM 3315 C C . GLU A 1 430 ? -12.612 2.697 7.548 1.00 95.75 430 GLU A C 1
ATOM 3317 O O . GLU A 1 430 ? -11.702 3.492 7.318 1.00 95.75 430 GLU A O 1
ATOM 3322 N N . ALA A 1 431 ? -12.502 1.396 7.266 1.00 94.94 431 ALA A N 1
ATOM 3323 C CA . ALA A 1 431 ? -11.346 0.805 6.593 1.00 94.94 431 ALA A CA 1
ATOM 3324 C C . ALA A 1 431 ? -11.151 1.391 5.184 1.00 94.94 431 ALA A C 1
ATOM 3326 O O . ALA A 1 431 ? -10.034 1.769 4.828 1.00 94.94 431 ALA A O 1
ATOM 3327 N N . CYS A 1 432 ? -12.232 1.561 4.413 1.00 94.81 432 CYS A N 1
ATOM 3328 C CA . CYS A 1 432 ? -12.190 2.228 3.111 1.00 94.81 432 CYS A CA 1
ATOM 3329 C C . CYS A 1 432 ? -11.673 3.666 3.228 1.00 94.81 432 CYS A C 1
ATOM 3331 O O . CYS A 1 432 ? -10.812 4.059 2.450 1.00 94.81 432 CYS A O 1
ATOM 3333 N N . ARG A 1 433 ? -12.116 4.430 4.236 1.00 94.38 433 ARG A N 1
ATOM 3334 C CA . ARG A 1 433 ? -11.602 5.792 4.481 1.00 94.38 433 ARG A CA 1
ATOM 3335 C C . ARG A 1 433 ? -10.130 5.804 4.876 1.00 94.38 433 ARG A C 1
ATOM 3337 O O . ARG A 1 433 ? -9.396 6.686 4.462 1.00 94.38 433 ARG A O 1
ATOM 3344 N N . ILE A 1 434 ? -9.681 4.832 5.670 1.00 92.50 434 ILE A N 1
ATOM 3345 C CA . ILE A 1 434 ? -8.264 4.694 6.042 1.00 92.50 434 ILE A CA 1
ATOM 3346 C C . ILE A 1 434 ? -7.391 4.451 4.800 1.00 92.50 434 ILE A C 1
ATOM 3348 O O . ILE A 1 434 ? -6.270 4.960 4.744 1.00 92.50 434 ILE A O 1
ATOM 3352 N N . LEU A 1 435 ? -7.889 3.702 3.812 1.00 84.56 435 LEU A N 1
ATOM 3353 C CA . LEU A 1 435 ? -7.204 3.501 2.531 1.00 84.56 435 LEU A CA 1
ATOM 3354 C C . LEU A 1 435 ? -7.249 4.756 1.654 1.00 84.56 435 LEU A C 1
ATOM 3356 O O . LEU A 1 435 ? -6.208 5.172 1.159 1.00 84.56 435 LEU A O 1
ATOM 3360 N N . ASP A 1 436 ? -8.420 5.378 1.520 1.00 87.62 436 ASP A N 1
ATOM 3361 C CA . ASP A 1 436 ? -8.636 6.594 0.721 1.00 87.62 436 ASP A CA 1
ATOM 3362 C C . ASP A 1 436 ? -7.789 7.778 1.225 1.00 87.62 436 ASP A C 1
ATOM 3364 O O . ASP A 1 436 ? -7.142 8.484 0.459 1.00 87.62 436 ASP A O 1
ATOM 3368 N N . GLU A 1 437 ? -7.670 7.934 2.546 1.00 84.69 437 GLU A N 1
ATOM 3369 C CA . GLU A 1 437 ? -6.803 8.936 3.183 1.00 84.69 437 GLU A CA 1
ATOM 3370 C C . GLU A 1 437 ? -5.302 8.558 3.133 1.00 84.69 437 GLU A C 1
ATOM 3372 O O . GLU A 1 437 ? -4.439 9.289 3.638 1.00 84.69 437 GLU A O 1
ATOM 3377 N N . GLY A 1 438 ? -4.964 7.394 2.568 1.00 78.06 438 GLY A N 1
ATOM 3378 C CA . GLY A 1 438 ? -3.603 6.876 2.448 1.00 78.06 438 GLY A CA 1
ATOM 3379 C C . GLY A 1 438 ? -2.940 6.552 3.788 1.00 78.06 438 GLY A C 1
ATOM 3380 O O . GLY A 1 438 ? -1.711 6.583 3.885 1.00 78.06 438 GLY A O 1
ATOM 3381 N N . ILE A 1 439 ? -3.718 6.296 4.848 1.00 82.56 439 ILE A N 1
ATOM 3382 C CA . ILE A 1 439 ? -3.196 5.959 6.182 1.00 82.56 439 ILE A CA 1
ATOM 3383 C C . ILE A 1 439 ? -2.589 4.558 6.193 1.00 82.56 439 ILE A C 1
ATOM 3385 O O . ILE A 1 439 ? -1.552 4.356 6.829 1.00 82.56 439 ILE A O 1
ATOM 3389 N N . ALA A 1 440 ? -3.208 3.618 5.483 1.00 81.25 440 ALA A N 1
ATOM 3390 C CA . ALA A 1 440 ? -2.642 2.310 5.181 1.00 81.25 440 ALA A CA 1
ATOM 3391 C C . ALA A 1 440 ? -2.422 2.179 3.671 1.00 81.25 440 ALA A C 1
ATOM 3393 O O . ALA A 1 440 ? -3.177 2.735 2.881 1.00 81.25 440 ALA A O 1
ATOM 3394 N N . VAL A 1 441 ? -1.380 1.443 3.278 1.00 72.81 441 VAL A N 1
ATOM 3395 C CA . VAL A 1 441 ? -0.992 1.304 1.863 1.00 72.81 441 VAL A CA 1
ATOM 3396 C C . VAL A 1 441 ? -1.786 0.199 1.167 1.00 72.81 441 VAL A C 1
ATOM 3398 O O . VAL A 1 441 ? -2.072 0.301 -0.022 1.00 72.81 441 VAL A O 1
ATOM 3401 N N . ARG A 1 442 ? -2.132 -0.879 1.883 1.00 76.94 442 ARG A N 1
ATOM 3402 C CA . ARG A 1 442 ? -2.806 -2.050 1.308 1.00 76.94 442 ARG A CA 1
ATOM 3403 C C . ARG A 1 442 ? -3.989 -2.472 2.162 1.00 76.94 442 ARG A C 1
ATOM 3405 O O . ARG A 1 442 ? -3.890 -2.501 3.387 1.00 76.94 442 ARG A O 1
ATOM 3412 N N . ALA A 1 443 ? -5.063 -2.914 1.511 1.00 83.81 443 ALA A N 1
ATOM 3413 C CA . ALA A 1 443 ? -6.219 -3.501 2.191 1.00 83.81 443 ALA A CA 1
ATOM 3414 C C . ALA A 1 443 ? -5.824 -4.709 3.061 1.00 83.81 443 ALA A C 1
ATOM 3416 O O . ALA A 1 443 ? -6.240 -4.804 4.211 1.00 83.81 443 ALA A O 1
ATOM 3417 N N . THR A 1 444 ? -4.904 -5.549 2.574 1.00 84.25 444 THR A N 1
ATOM 3418 C CA . THR A 1 444 ? -4.398 -6.716 3.316 1.00 84.25 444 THR A CA 1
ATOM 3419 C C . THR A 1 444 ? -3.751 -6.350 4.651 1.00 84.25 444 THR A C 1
ATOM 3421 O O . THR A 1 444 ? -3.773 -7.145 5.585 1.00 84.25 444 THR A O 1
ATOM 3424 N N . ASP A 1 445 ? -3.159 -5.155 4.760 1.00 85.56 445 ASP A N 1
ATOM 3425 C CA . ASP A 1 445 ? -2.571 -4.694 6.018 1.00 85.56 445 ASP A CA 1
ATOM 3426 C C . ASP A 1 445 ? -3.670 -4.392 7.045 1.00 85.56 445 ASP A C 1
ATOM 3428 O O . ASP A 1 445 ? -3.512 -4.701 8.224 1.00 85.56 445 ASP A O 1
ATOM 3432 N N . LEU A 1 446 ? -4.816 -3.863 6.606 1.00 90.06 446 LEU A N 1
ATOM 3433 C CA . LEU A 1 446 ? -5.978 -3.647 7.470 1.00 90.06 446 LEU A CA 1
ATOM 3434 C C . LEU A 1 446 ? -6.647 -4.961 7.877 1.00 90.06 446 LEU A C 1
ATOM 3436 O O . LEU A 1 446 ? -7.051 -5.088 9.034 1.00 90.06 446 LEU A O 1
ATOM 3440 N N . ASP A 1 447 ? -6.696 -5.955 6.990 1.00 90.00 447 ASP A N 1
ATOM 3441 C CA . ASP A 1 447 ? -7.210 -7.289 7.322 1.00 90.00 447 ASP A CA 1
ATOM 3442 C C . ASP A 1 447 ? -6.374 -7.941 8.432 1.00 90.00 447 ASP A C 1
ATOM 3444 O O . ASP A 1 447 ? -6.912 -8.377 9.453 1.00 90.00 447 ASP A O 1
ATOM 3448 N N . ILE A 1 448 ? -5.041 -7.929 8.292 1.00 87.19 448 ILE A N 1
ATOM 3449 C CA . ILE A 1 448 ? -4.117 -8.441 9.317 1.00 87.19 448 ILE A CA 1
ATOM 3450 C C . ILE A 1 448 ? -4.262 -7.633 10.614 1.00 87.19 448 ILE A C 1
ATOM 3452 O O . ILE A 1 448 ? -4.342 -8.219 11.697 1.00 87.19 448 ILE A O 1
ATOM 3456 N N . ALA A 1 449 ? -4.338 -6.300 10.524 1.00 90.25 449 ALA A N 1
ATOM 3457 C CA . ALA A 1 449 ? -4.501 -5.426 11.684 1.00 90.25 449 ALA A CA 1
ATOM 3458 C C . ALA A 1 449 ? -5.798 -5.726 12.451 1.00 90.25 449 ALA A C 1
ATOM 3460 O O . ALA A 1 449 ? -5.808 -5.737 13.681 1.00 90.25 449 ALA A O 1
ATOM 3461 N N . THR A 1 450 ? -6.883 -6.011 11.736 1.00 89.81 450 THR A N 1
ATOM 3462 C CA . THR A 1 450 ? -8.193 -6.328 12.318 1.00 89.81 450 THR A CA 1
ATOM 3463 C C . THR A 1 450 ? -8.197 -7.738 12.914 1.00 89.81 450 THR A C 1
ATOM 3465 O O . THR A 1 450 ? -8.665 -7.930 14.038 1.00 89.81 450 THR A O 1
ATOM 3468 N N . ALA A 1 451 ? -7.599 -8.719 12.230 1.00 89.00 451 ALA A N 1
ATOM 3469 C CA . ALA A 1 451 ? -7.444 -10.081 12.740 1.00 89.00 451 ALA A CA 1
ATOM 3470 C C . ALA A 1 451 ? -6.626 -10.117 14.041 1.00 89.00 451 ALA A C 1
ATOM 3472 O O . ALA A 1 451 ? -7.046 -10.711 15.031 1.00 89.00 451 ALA A O 1
ATOM 3473 N N . MET A 1 452 ? -5.464 -9.459 14.053 1.00 87.31 452 MET A N 1
ATOM 3474 C CA . MET A 1 452 ? -4.528 -9.505 15.180 1.00 87.31 452 MET A CA 1
ATOM 3475 C C . MET A 1 452 ? -4.855 -8.493 16.283 1.00 87.31 452 MET A C 1
ATOM 3477 O O . MET A 1 452 ? -4.530 -8.737 17.443 1.00 87.31 452 MET A O 1
ATOM 3481 N N . GLY A 1 453 ? -5.462 -7.358 15.933 1.00 86.12 453 GLY A N 1
ATOM 3482 C CA . GLY A 1 453 ? -5.776 -6.270 16.859 1.00 86.12 453 GLY A CA 1
ATOM 3483 C C . GLY A 1 453 ? -7.181 -6.366 17.448 1.00 86.12 453 GLY A C 1
ATOM 3484 O O . GLY A 1 453 ? -7.332 -6.351 18.666 1.00 86.12 453 GLY A O 1
ATOM 3485 N N . MET A 1 454 ? -8.209 -6.487 16.600 1.00 85.56 454 MET A N 1
ATOM 3486 C CA . MET A 1 454 ? -9.608 -6.600 17.047 1.00 85.56 454 MET A CA 1
ATOM 3487 C C . MET A 1 454 ? -10.016 -8.046 17.362 1.00 85.56 454 MET A C 1
ATOM 3489 O O . MET A 1 454 ? -11.055 -8.268 17.979 1.00 85.56 454 MET A O 1
ATOM 3493 N N . GLY A 1 455 ? -9.221 -9.033 16.939 1.00 86.88 455 GLY A N 1
ATOM 3494 C CA . GLY A 1 455 ? -9.571 -10.447 17.070 1.00 86.88 455 GLY A CA 1
ATOM 3495 C C . GLY A 1 455 ? -10.629 -10.890 16.061 1.00 86.88 455 GLY A C 1
ATOM 3496 O O . GLY A 1 455 ? -11.410 -11.792 16.355 1.00 86.88 455 GLY A O 1
ATOM 3497 N N . PHE A 1 456 ? -10.698 -10.243 14.891 1.00 90.44 456 PHE A N 1
ATOM 3498 C CA . PHE A 1 456 ? -11.635 -10.649 13.845 1.00 90.44 456 PHE A CA 1
ATOM 3499 C C . PHE A 1 456 ? -11.385 -12.112 13.432 1.00 90.44 456 PHE A C 1
ATOM 3501 O O . PHE A 1 456 ? -10.223 -12.501 13.264 1.00 90.44 456 PHE A O 1
ATOM 3508 N N . PRO A 1 457 ? -12.434 -12.941 13.266 1.00 86.31 457 PRO A N 1
ATOM 3509 C CA . PRO A 1 457 ? -12.280 -14.366 12.983 1.00 86.31 457 PRO A CA 1
ATOM 3510 C C . PRO A 1 457 ? -11.572 -14.600 11.642 1.00 86.31 457 PRO A C 1
ATOM 3512 O O . PRO A 1 457 ? -12.181 -14.513 10.578 1.00 86.31 457 PRO A O 1
ATOM 3515 N N . ALA A 1 458 ? -10.281 -14.944 11.695 1.00 82.75 458 ALA A N 1
ATOM 3516 C CA . ALA A 1 458 ? -9.411 -15.011 10.517 1.00 82.75 458 ALA A CA 1
ATOM 3517 C C . ALA A 1 458 ? -9.913 -15.966 9.415 1.00 82.75 458 ALA A C 1
ATOM 3519 O O . ALA A 1 458 ? -9.709 -15.708 8.231 1.00 82.75 458 ALA A O 1
ATOM 3520 N N . TYR A 1 459 ? -10.629 -17.034 9.788 1.00 80.25 459 TYR A N 1
ATOM 3521 C CA . TYR A 1 459 ? -11.236 -17.979 8.843 1.00 80.25 459 TYR A CA 1
ATOM 3522 C C . TYR A 1 459 ? -12.306 -17.344 7.939 1.00 80.25 459 TYR A C 1
ATOM 3524 O O . TYR A 1 459 ? -12.691 -17.953 6.947 1.00 80.25 459 TYR A O 1
ATOM 3532 N N . ARG A 1 460 ? -12.787 -16.134 8.256 1.00 80.44 460 ARG A N 1
ATOM 3533 C CA . ARG A 1 460 ? -13.761 -15.401 7.439 1.00 80.44 460 ARG A CA 1
ATOM 3534 C C . ARG A 1 460 ? -13.134 -14.540 6.340 1.00 80.44 460 ARG A C 1
ATOM 3536 O O . ARG A 1 460 ? -13.859 -14.147 5.436 1.00 80.44 460 ARG A O 1
ATOM 3543 N N . PHE A 1 461 ? -11.821 -14.288 6.367 1.00 69.50 461 PHE A N 1
ATOM 3544 C CA . PHE A 1 461 ? -11.122 -13.655 5.234 1.00 69.50 461 PHE A CA 1
ATOM 3545 C C . PHE A 1 461 ? -10.910 -14.629 4.068 1.00 69.50 461 PHE A C 1
ATOM 3547 O O . PHE A 1 461 ? -10.764 -14.221 2.920 1.00 69.50 461 PHE A O 1
ATOM 3554 N N . VAL A 1 462 ? -10.907 -15.932 4.354 1.00 53.03 462 VAL A N 1
ATOM 3555 C CA . VAL A 1 462 ? -10.689 -16.980 3.358 1.00 53.03 462 VAL A CA 1
ATOM 3556 C C . VAL A 1 462 ? -12.044 -17.452 2.835 1.00 53.03 462 VAL A C 1
ATOM 3558 O O . VAL A 1 462 ? -12.593 -18.444 3.306 1.00 53.03 462 VAL A O 1
ATOM 3561 N N . SER A 1 463 ? -12.593 -16.758 1.837 1.00 42.22 463 SER A N 1
ATOM 3562 C CA . SER A 1 463 ? -13.568 -17.399 0.950 1.00 42.22 463 SER A CA 1
ATOM 3563 C C . SER A 1 463 ? -12.783 -18.161 -0.119 1.00 42.22 463 SER A C 1
ATOM 3565 O O . SER A 1 463 ? -12.246 -17.597 -1.065 1.00 42.22 463 SER A O 1
ATOM 3567 N N . GLY A 1 464 ? -12.604 -19.459 0.105 1.00 38.53 464 GLY A N 1
ATOM 3568 C CA . GLY A 1 464 ? -11.871 -20.322 -0.807 1.00 38.53 464 GLY A CA 1
ATOM 3569 C C . GLY A 1 464 ? -12.417 -21.734 -0.743 1.00 38.53 464 GLY A C 1
ATOM 3570 O O . GLY A 1 464 ? -12.216 -22.444 0.240 1.00 38.53 464 GLY A O 1
ATOM 3571 N N . THR A 1 465 ? -13.096 -22.145 -1.812 1.00 35.88 465 THR A N 1
ATOM 3572 C CA . THR A 1 465 ? -13.191 -23.549 -2.212 1.00 35.88 465 THR A CA 1
ATOM 3573 C C . THR A 1 465 ? -11.809 -24.181 -2.104 1.00 35.88 465 THR A C 1
ATOM 3575 O O . THR A 1 465 ? -10.857 -23.717 -2.728 1.00 35.88 465 THR A O 1
ATOM 3578 N N . SER A 1 466 ? -11.712 -25.238 -1.305 1.00 27.67 466 SER A N 1
ATOM 3579 C CA . SER A 1 466 ? -10.561 -26.134 -1.289 1.00 27.67 466 SER A CA 1
ATOM 3580 C C . SER A 1 466 ? -10.247 -26.586 -2.717 1.00 27.67 466 SER A C 1
ATOM 3582 O O . SER A 1 466 ? -11.048 -27.300 -3.318 1.00 27.67 466 SER A O 1
ATOM 3584 N N . LEU A 1 467 ? -9.085 -26.210 -3.249 1.00 32.03 467 LEU A N 1
ATOM 3585 C CA . LEU A 1 467 ? -8.455 -26.960 -4.334 1.00 32.03 467 LEU A CA 1
ATOM 3586 C C . LEU A 1 467 ? -7.924 -28.256 -3.713 1.00 32.03 467 LEU A C 1
ATOM 3588 O O . LEU A 1 467 ? -6.982 -28.223 -2.922 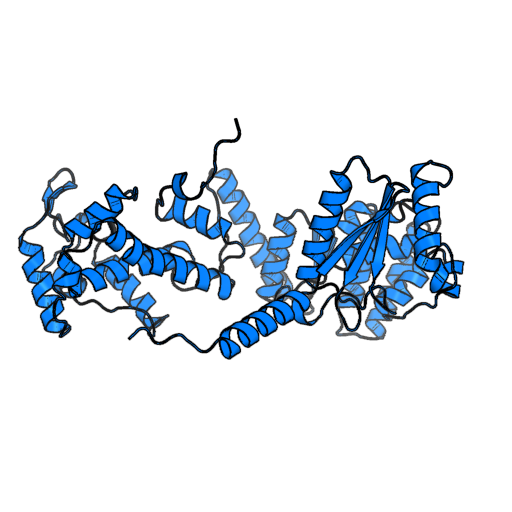1.00 32.03 467 LEU A O 1
ATOM 3592 N N . ALA A 1 468 ? -8.627 -29.355 -3.993 1.00 32.84 468 ALA A N 1
ATOM 3593 C CA . ALA A 1 468 ? -8.167 -30.715 -3.729 1.00 32.84 468 ALA A CA 1
ATOM 3594 C C . ALA A 1 468 ? -7.110 -31.137 -4.755 1.00 32.84 468 ALA A C 1
ATOM 3596 O O . ALA A 1 468 ? -7.210 -30.668 -5.914 1.00 32.84 468 ALA A O 1
#

pLDDT: mean 84.54, std 15.5, range [27.67, 97.69]

Foldseek 3Di:
DDPDDDPVVVVVVVVVVVVVVVQFFAWDWDQDPVQEIEIEGDHPDASADEPRHVVRVVVSVVVLVVDPSHLFYHYAYPDDHRGPYHDPVNCVVPPFDLCLVLLQLVCLQQNDLVSLCCVLVVDDDDPVRCCVSRVDVDDDDPVCVVVVRRVVRVCCSVVVDPDDPSNQHDPRYDDLVVNVVSLVVSCVVSCVVPVPDCVSVQSSVLSNCCVVVNSVLSSLEGEFEDLDPSSLVNCLVSVVVVGHYHYDYPDPVSVVVSVVSSCVVVVVCVVCVVVVHDDAAFDDDLLQQQGLLLLLLLQLLLVLLLQAEDNVLQQVLCVVQPFPTGNQLVCQVCWLVNVVVSLVSCCVRPVPPGDDWCLSVLCVVVVQTHLVSQHHCFGQDPVGDTDHDPCSVVSSVVRNVVVVHDHDPVSHPDDSVVSVCSSNVSSVVSLVVSVVVVRHPDSVSSLVCCCVPRVPPNVVVDPDDDPD

Sequence (468 aa):
MEATEPKAKQDEEQQETAEMEKKVARTEMEVGADGVAVITIINPPINCLSFDVMWSLKDNYEEALRRDDVKAIVLTGQGPNFSGGFDIAAFEDIQGGNNGQRTQRLPRLVGLPKALEMLLLSKGIGGEEACKLGLVDAIVSPDELVETARRWALDIAESRKPWIKSLYRTDKLEPLEKAREVLQSARVEARNRSPNVQFPSVCIDVIEEGIVSGPRAGLWKVGIVGGGLTSSGIATALILSNYQVILKEEDENLLESTIGRVKAVVDLLDVAEKIHKTPIVVRNCTGFAVNRMLFAHAQSAFLLVDHGLDVYKIDHACTKFGLPMGPFRAADLVGLGAAGASGMQFLQSYPERVYKSMLMSVMIEDKREGEASGKGFYKYDEKRNASPDPEIIKYVEKSRNMANVTPNPQLMEIPDEDIVEMLLFPVINEACRILDEGIAVRATDLDIATAMGMGFPAYRFVSGTSLA

Secondary structure (DSSP, 8-state):
------HHHHHHHHHHHHHHHHT--EEEEEE-TTSEEEEEEE-TTTT-B-HHHHHHHHHHHHHHHH-TT--EEEEEESTT-S---B-SGGGTT--S---HHHHHHHHHHH-HHHHHHHHHH-----HHHHHHTTSSS----GGGHHHHHHHHHHHHHTTSS----GGG--TTSPPHHHHHHHHHHHHHHHHHH-TT--HHHHHHHHHHHHHHS-HHHHHSEEEEE--SHHHHHHHHHHHHTT-EEEEE-S-HHHHHHHHHHHHHHHHHHHHHHHTT---------TTTTHHHHHHHHHHHHHHHHHTT--HHHHHHHHHHHT-SS-HHHHHHHH-HHHHHHHHHHHHHH-TTT----SHHHHHHHTT--BTTTTBSSEEE-TT--EEE-TTHHHHHHHHHHHHTPPPPHHHHS--HHHHHHHHHHHHHHHHHHHHHTTSSS-HHHHHHHIIIII---GGGT-------

Radius of gyration: 31.03 Å; chains: 1; bounding box: 89×56×86 Å

Organism: Ensete ventricosum (NCBI:txid4639)

InterPro domains:
  IPR001753 Enoyl-CoA hydratase/isomerase-like domain [PF00378] (102-166)
  IPR006108 3-hydroxyacyl-CoA dehydrogenase, C-terminal [PF00725] (287-380)
  IPR008927 6-phosphogluconate dehydrogenase-like, C-terminal domain superfamily [SSF48179] (287-397)
  IPR008927 6-phosphogluconate dehydrogenase-like, C-terminal domain superfamily [SSF48179] (415-459)
  IPR029045 ClpP/crotonase-like domain superfamily [SSF52096] (29-183)